Protein AF-A0A8W8L973-F1 (afdb_monomer)

InterPro domains:
  IPR011029 Death-like domain superfamily [G3DSA:1.10.533.10] (45-140)
  IPR011029 Death-like domain superfamily [G3DSA:1.10.533.10] (240-331)
  IPR011029 Death-like domain superfamily [SSF47986] (53-132)
  IPR011029 Death-like domain superfamily [SSF47986] (239-302)

Organism: Magallana gigas (NCBI:txid29159)

Secondary structure (DSSP, 8-state):
--------------------------SSSSSGGGSTT--------TTTGGGGHHHHHHH--HHHHHHHHHHTTSS-HHHHHHHHH-S-HHHHHHHHHHHHHH-GGGHHHHHHHHHHTT-HHHHHHHHHHHHS-----TTS-HHHHHHHTHHHHHHHHTSHHHHHHHHHHHHHTT-----TT-SS--HHHHHHHHHHT-HHHHHHHHHHHHHH-HHHHHHHHHHHHHHHHH----------HHHHHHTHHHHHHH--HHHHHHHHHHTTSS-HHHHHHHHTSSSHHHHHHHHHHHHHHH--HHHHHHHHHHHHHHHHTS---HHHHHHHHHTTEEE----TTS----EEESSHHHHHHHT-TT-HHHHHHHHHHHHHSS-HHHHHTT-------PPPP-----

Nearest PDB structures (foldseek):
  5wvc-assembly1_C  TM=8.033E-01  e=7.710E-01  Homo sapiens
  5wve-assembly1_W  TM=8.050E-01  e=7.389E-01  Homo sapiens
  6mks-assembly1_A  TM=8.654E-01  e=7.682E+00  Homo sapiens
  5juy-assembly1_G  TM=2.220E-01  e=3.739E-01  Homo sapiens
  1z6t-assembly4_D  TM=2.404E-01  e=1.285E+00  Homo sapiens

Foldseek 3Di:
DDDDDDDDDDDDDDDDDDDDDDDDPPDPPVLVPPPPPDPFPQLDALVCLVLLLVVQLVLPQLLQLLVQCVVNVLDDPVLNVVLVPDPDSSVSSVSVSVSCNVPRVCSRSSSVSCVVRPSVVSNVVSNVVSVDDDPDPSPDQLLLLLQLCVVVQLVQCVPVVLVVLLQVLCVVVVHDDDDPPDPRDHSNSQSLVLSVVGRVSSVSNLVSCCVVPVPSSCVSVVVVVCCVVVPDPAQPDDDFLVLCVVCLVVLLVAPQLLQLLSQCRSLVVDRSVLNCQLPVDPDRSVSSVSSSVSCNVVRDPSNRRSSVVSLLVVQVPPPDDVVLSVLCSVLCWGFRDQDLPAGDTDIDRSDPVSVCSCPPVVNVSVVVSVVSCCVPSVCVVVVVVVNDDDDDDDPDPPPPDD

Mean predicted aligned error: 19.59 Å

Radius of gyration: 33.02 Å; Cα contacts (8 Å, |Δi|>4): 338; chains: 1; bounding box: 65×78×106 Å

Structure (mmCIF, N/CA/C/O backbone):
data_AF-A0A8W8L973-F1
#
_entry.id   AF-A0A8W8L973-F1
#
loop_
_atom_site.group_PDB
_atom_site.id
_atom_site.type_symbol
_atom_site.label_atom_id
_atom_site.label_alt_id
_atom_site.label_comp_id
_atom_site.label_asym_id
_atom_site.label_entity_id
_atom_site.label_seq_id
_atom_site.pdbx_PDB_ins_code
_atom_site.Cartn_x
_atom_site.Cartn_y
_atom_site.Cartn_z
_atom_site.occupancy
_atom_site.B_iso_or_equiv
_atom_site.auth_seq_id
_atom_site.auth_comp_id
_atom_site.auth_asym_id
_atom_site.auth_atom_id
_atom_site.pdbx_PDB_model_num
ATOM 1 N N . MET A 1 1 ? -28.587 -54.296 -32.421 1.00 26.88 1 MET A N 1
ATOM 2 C CA . MET A 1 1 ? -28.049 -55.283 -33.390 1.00 26.88 1 MET A CA 1
ATOM 3 C C . MET A 1 1 ? -28.866 -55.177 -34.673 1.00 26.88 1 MET A C 1
ATOM 5 O O . MET A 1 1 ? -30.066 -55.000 -34.503 1.00 26.88 1 MET A O 1
ATOM 9 N N . PRO A 1 2 ? -28.328 -55.332 -35.901 1.00 27.38 2 PRO A N 1
ATOM 10 C CA . PRO A 1 2 ? -26.941 -55.543 -36.325 1.00 27.38 2 PRO A CA 1
ATOM 11 C C . PRO A 1 2 ? -26.465 -54.633 -37.496 1.00 27.38 2 PRO A C 1
ATOM 13 O O . PRO A 1 2 ? -27.200 -53.835 -38.064 1.00 27.38 2 PRO A O 1
ATOM 16 N N . THR A 1 3 ? -25.177 -54.809 -37.784 1.00 27.30 3 THR A N 1
ATOM 17 C CA . THR A 1 3 ? -24.254 -54.377 -38.853 1.00 27.30 3 THR A CA 1
ATOM 18 C C . THR A 1 3 ? -24.752 -54.513 -40.301 1.00 27.30 3 THR A C 1
ATOM 20 O O . THR A 1 3 ? -25.406 -55.509 -40.573 1.00 27.30 3 THR A O 1
ATOM 23 N N . VAL A 1 4 ? -24.255 -53.676 -41.239 1.00 24.62 4 VAL A N 1
ATOM 24 C CA . VAL A 1 4 ? -23.722 -54.105 -42.565 1.00 24.62 4 VAL A CA 1
ATOM 25 C C . VAL A 1 4 ? -22.630 -53.132 -43.066 1.00 24.62 4 VAL A C 1
ATOM 27 O O . VAL A 1 4 ? -22.842 -51.925 -43.137 1.00 24.62 4 VAL A O 1
ATOM 30 N N . LYS A 1 5 ? -21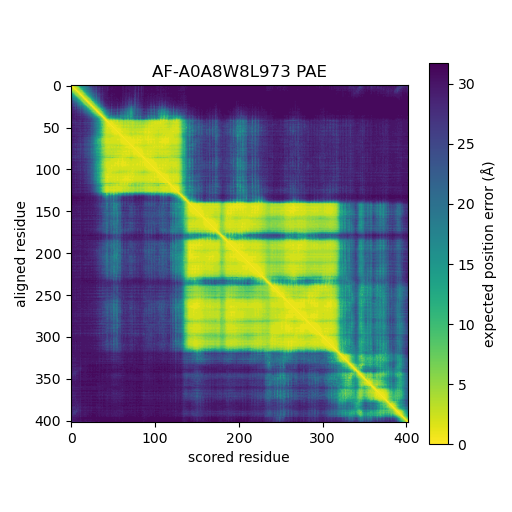.465 -53.699 -43.425 1.00 28.47 5 LYS A N 1
ATOM 31 C CA . LYS A 1 5 ? -20.336 -53.126 -44.191 1.00 28.47 5 LYS A CA 1
ATOM 32 C C . LYS A 1 5 ? -20.517 -53.415 -45.684 1.00 28.47 5 LYS A C 1
ATOM 34 O O . LYS A 1 5 ? -20.915 -54.536 -45.966 1.00 28.47 5 LYS A O 1
ATOM 39 N N . ILE A 1 6 ? -20.029 -52.544 -46.576 1.00 28.78 6 ILE A N 1
ATOM 40 C CA . ILE A 1 6 ? -19.363 -52.854 -47.871 1.00 28.78 6 ILE A CA 1
ATOM 41 C C . ILE A 1 6 ? -18.501 -51.603 -48.182 1.00 28.78 6 ILE A C 1
ATOM 43 O O . ILE A 1 6 ? -19.026 -50.505 -48.078 1.00 28.78 6 ILE A O 1
ATOM 47 N N . GLY A 1 7 ? -17.193 -51.587 -48.453 1.00 24.64 7 GLY A N 1
ATOM 48 C CA . GLY A 1 7 ? -16.275 -52.566 -49.027 1.00 24.64 7 GLY A CA 1
ATOM 49 C C . GLY A 1 7 ? -15.776 -52.029 -50.377 1.00 24.64 7 GLY A C 1
ATOM 50 O O . GLY A 1 7 ? -16.583 -51.908 -51.289 1.00 24.64 7 GLY A O 1
ATOM 51 N N . ASN A 1 8 ? -14.487 -51.683 -50.504 1.00 28.91 8 ASN A N 1
ATOM 52 C CA . ASN A 1 8 ? -13.650 -52.148 -51.619 1.00 28.91 8 ASN A CA 1
ATOM 53 C C . ASN A 1 8 ? -12.183 -51.717 -51.489 1.00 28.91 8 ASN A C 1
ATOM 55 O O . ASN A 1 8 ? -11.834 -50.542 -51.538 1.00 28.91 8 ASN A O 1
ATOM 59 N N . ASN A 1 9 ? -11.350 -52.752 -51.382 1.00 29.28 9 ASN A N 1
ATOM 60 C CA . ASN A 1 9 ? -9.921 -52.767 -51.642 1.00 29.28 9 ASN A CA 1
ATOM 61 C C . ASN A 1 9 ? -9.641 -52.561 -53.135 1.00 29.28 9 ASN A C 1
ATOM 63 O O . ASN A 1 9 ? -10.349 -53.110 -53.983 1.00 29.28 9 ASN A O 1
ATOM 67 N N . LYS A 1 10 ? -8.497 -51.950 -53.442 1.00 31.34 10 LYS A N 1
ATOM 68 C CA . LYS A 1 10 ? -7.657 -52.414 -54.550 1.00 31.34 10 LYS A CA 1
ATOM 69 C C . LYS A 1 10 ? -6.187 -52.233 -54.180 1.00 31.34 10 LYS A C 1
ATOM 71 O O . LYS A 1 10 ? -5.691 -51.119 -54.087 1.00 31.34 10 LYS A O 1
ATOM 76 N N . GLN A 1 11 ? -5.548 -53.367 -53.920 1.00 31.34 11 GLN A N 1
ATOM 77 C CA . GLN A 1 11 ? -4.103 -53.561 -53.877 1.00 31.34 11 GLN A CA 1
ATOM 78 C C . GLN A 1 11 ? -3.634 -54.103 -55.235 1.00 31.34 11 GLN A C 1
ATOM 80 O O . GLN A 1 11 ? -4.450 -54.657 -55.973 1.00 31.34 11 GLN A O 1
ATOM 85 N N . PHE A 1 12 ? -2.324 -53.964 -55.457 1.00 30.66 12 PHE A N 1
ATOM 86 C CA . PHE A 1 12 ? -1.378 -54.584 -56.406 1.00 30.66 12 PHE A CA 1
ATOM 87 C C . PHE A 1 12 ? -0.589 -53.459 -57.101 1.00 30.66 12 PHE A C 1
ATOM 89 O O . PHE A 1 12 ? -1.199 -52.523 -57.604 1.00 30.66 12 PHE A O 1
ATOM 96 N N . SER A 1 13 ? 0.742 -53.449 -57.129 1.00 32.50 13 SER A N 1
ATOM 97 C CA . SER A 1 13 ? 1.723 -54.527 -56.936 1.00 32.50 13 SER A CA 1
ATOM 98 C C . SER A 1 13 ? 3.117 -53.949 -56.660 1.00 32.50 13 SER A C 1
ATOM 100 O O . SER A 1 13 ? 3.438 -52.863 -57.137 1.00 32.50 13 SER A O 1
ATOM 102 N N . ASP A 1 14 ? 3.928 -54.722 -55.937 1.00 33.00 14 ASP A N 1
ATOM 103 C CA . ASP A 1 14 ? 5.373 -54.553 -55.774 1.00 33.00 14 ASP A CA 1
ATOM 104 C C . ASP A 1 14 ? 6.120 -54.660 -57.109 1.00 33.00 14 ASP A C 1
ATOM 106 O O . ASP A 1 14 ? 5.796 -55.530 -57.915 1.00 33.00 14 ASP A O 1
ATOM 110 N N . SER A 1 15 ? 7.151 -53.831 -57.289 1.00 32.12 15 SER A N 1
ATOM 111 C CA . SER A 1 15 ? 8.547 -54.248 -57.517 1.00 32.12 15 SER A CA 1
ATOM 112 C C . SER A 1 15 ? 9.316 -53.133 -58.226 1.00 32.12 15 SER A C 1
ATOM 114 O O . SER A 1 15 ? 9.058 -52.877 -59.395 1.00 32.12 15 SER A O 1
ATOM 116 N N . GLU A 1 16 ? 10.282 -52.521 -57.546 1.00 30.48 16 GLU A N 1
ATOM 117 C CA . GLU A 1 16 ? 11.649 -52.374 -58.063 1.00 30.48 16 GLU A CA 1
ATOM 118 C C . GLU A 1 16 ? 12.545 -51.804 -56.960 1.00 30.48 16 GLU A C 1
ATOM 120 O O . GLU A 1 16 ? 12.428 -50.659 -56.531 1.00 30.48 16 GLU A O 1
ATOM 125 N N . ILE A 1 17 ? 13.418 -52.676 -56.461 1.00 33.91 17 ILE A N 1
ATOM 126 C CA . ILE A 1 17 ? 14.582 -52.326 -55.658 1.00 33.91 17 ILE A CA 1
ATOM 127 C C . ILE A 1 17 ? 15.662 -51.927 -56.660 1.00 33.91 17 ILE A C 1
ATOM 129 O O . ILE A 1 17 ? 16.150 -52.783 -57.396 1.00 33.91 17 ILE A O 1
ATOM 133 N N . VAL A 1 18 ? 16.062 -50.659 -56.652 1.00 33.06 18 VAL A N 1
ATOM 134 C CA . VAL A 1 18 ? 17.369 -50.234 -57.155 1.00 33.06 18 VAL A CA 1
ATOM 135 C C . VAL A 1 18 ? 18.008 -49.365 -56.082 1.00 33.06 18 VAL A C 1
ATOM 137 O O . VAL A 1 18 ? 17.447 -48.375 -55.623 1.00 33.06 18 VAL A O 1
ATOM 140 N N . SER A 1 19 ? 19.169 -49.828 -55.641 1.00 33.53 19 SER A N 1
ATOM 141 C CA . SER A 1 19 ? 20.086 -49.157 -54.739 1.00 33.53 19 SER A CA 1
ATOM 142 C C . SER A 1 19 ? 20.668 -47.906 -55.386 1.00 33.53 19 SER A C 1
ATOM 144 O O . SER A 1 19 ? 21.333 -48.028 -56.411 1.00 33.53 19 SER A O 1
ATOM 146 N N . GLU A 1 20 ? 20.557 -46.760 -54.726 1.00 31.55 20 GLU A N 1
ATOM 147 C CA . GLU A 1 20 ? 21.518 -45.669 -54.882 1.00 31.55 20 GLU A CA 1
ATOM 148 C C . GLU A 1 20 ? 21.881 -45.148 -53.488 1.00 31.55 20 GLU A C 1
ATOM 150 O O . GLU A 1 20 ? 21.158 -44.391 -52.844 1.00 31.55 20 GLU A O 1
ATOM 155 N N . GLN A 1 21 ? 23.017 -45.647 -52.992 1.00 34.59 21 GLN A N 1
ATOM 156 C CA . GLN A 1 21 ? 23.862 -44.890 -52.083 1.00 34.59 21 GLN A CA 1
ATOM 157 C C . GLN A 1 21 ? 24.362 -43.671 -52.855 1.00 34.59 21 GLN A C 1
ATOM 159 O O . GLN A 1 21 ? 25.177 -43.813 -53.765 1.00 34.59 21 GLN A O 1
ATOM 164 N N . THR A 1 22 ? 23.923 -42.487 -52.455 1.00 31.50 22 THR A N 1
ATOM 165 C CA . THR A 1 22 ? 24.662 -41.252 -52.705 1.00 31.50 22 THR A CA 1
ATOM 166 C C . THR A 1 22 ? 24.692 -40.454 -51.418 1.00 31.50 22 THR A C 1
ATOM 168 O O . THR A 1 22 ? 23.663 -40.008 -50.912 1.00 31.50 22 THR A O 1
ATOM 171 N N . ASP A 1 23 ? 25.906 -40.340 -50.891 1.00 34.16 23 ASP A N 1
ATOM 172 C CA . ASP A 1 23 ? 26.319 -39.377 -49.889 1.00 34.16 23 ASP A CA 1
ATOM 173 C C . ASP A 1 23 ? 25.783 -37.982 -50.214 1.00 34.16 23 ASP A C 1
ATOM 175 O O . ASP A 1 23 ? 26.103 -37.434 -51.262 1.00 34.16 23 ASP A O 1
ATOM 179 N N . HIS A 1 24 ? 25.073 -37.375 -49.267 1.00 33.75 24 HIS A N 1
ATOM 180 C CA . HIS A 1 24 ? 25.141 -35.934 -49.040 1.00 33.75 24 HIS A CA 1
ATOM 181 C C . HIS A 1 24 ? 25.081 -35.670 -47.533 1.00 33.75 24 HIS A C 1
ATOM 183 O O . HIS A 1 24 ? 24.080 -35.260 -46.956 1.00 33.75 24 HIS A O 1
ATOM 189 N N . LEU A 1 25 ? 26.225 -35.919 -46.891 1.00 39.12 25 LEU A N 1
ATOM 190 C CA . LEU A 1 25 ? 26.691 -35.141 -45.747 1.00 39.12 25 LEU A CA 1
ATOM 191 C C . LEU A 1 25 ? 26.846 -33.677 -46.194 1.00 39.12 25 LEU A C 1
ATOM 193 O O . LEU A 1 25 ? 27.938 -33.277 -46.584 1.00 39.12 25 LEU A O 1
ATOM 197 N N . ALA A 1 26 ? 25.761 -32.905 -46.207 1.00 36.06 26 ALA A N 1
ATOM 198 C CA . ALA A 1 26 ? 25.794 -31.450 -46.365 1.00 36.06 26 ALA A CA 1
ATOM 199 C C . ALA A 1 26 ? 24.413 -30.837 -46.074 1.00 36.06 26 ALA A C 1
ATOM 201 O O . ALA A 1 26 ? 23.812 -30.269 -46.966 1.00 36.06 26 ALA A O 1
ATOM 202 N N . ASP A 1 27 ? 23.902 -30.962 -44.846 1.00 35.53 27 ASP A N 1
ATOM 203 C CA . ASP A 1 27 ? 22.739 -30.160 -44.401 1.00 35.53 27 ASP A CA 1
ATOM 204 C C . ASP A 1 27 ? 22.852 -29.691 -42.938 1.00 35.53 27 ASP A C 1
ATOM 206 O O . ASP A 1 27 ? 21.937 -29.103 -42.371 1.00 35.53 27 ASP A O 1
ATOM 210 N N . SER A 1 28 ? 24.012 -29.896 -42.306 1.00 38.97 28 SER A N 1
ATOM 211 C CA . SER A 1 28 ? 24.295 -29.403 -40.951 1.00 38.97 28 SER A CA 1
ATOM 212 C C . SER A 1 28 ? 25.185 -28.156 -40.930 1.00 38.97 28 SER A C 1
ATOM 214 O O . SER A 1 28 ? 25.603 -27.744 -39.856 1.00 38.97 28 SER A O 1
ATOM 216 N N . ALA A 1 29 ? 25.517 -27.582 -42.094 1.00 33.22 29 ALA A N 1
ATOM 217 C CA . ALA A 1 29 ? 26.438 -26.445 -42.213 1.00 33.22 29 ALA A CA 1
ATOM 218 C C . ALA A 1 29 ? 25.762 -25.126 -42.643 1.00 33.22 29 ALA A C 1
ATOM 220 O O . ALA A 1 29 ? 26.373 -24.071 -42.513 1.00 33.22 29 ALA A O 1
ATOM 221 N N . GLU A 1 30 ? 24.506 -25.143 -43.108 1.00 34.34 30 GLU A N 1
ATOM 222 C CA . GLU A 1 30 ? 23.815 -23.917 -43.555 1.00 34.34 30 GLU A CA 1
ATOM 223 C C . GLU A 1 30 ? 23.014 -23.191 -42.456 1.00 34.34 30 GLU A C 1
ATOM 225 O O . GLU A 1 30 ? 22.580 -22.061 -42.666 1.00 34.34 30 GLU A O 1
ATOM 230 N N . MET A 1 31 ? 22.884 -23.760 -41.251 1.00 37.50 31 MET A N 1
ATOM 231 C CA . MET A 1 31 ? 22.233 -23.079 -40.114 1.00 37.50 31 MET A CA 1
ATOM 232 C C . MET A 1 31 ? 23.193 -22.274 -39.219 1.00 37.50 31 MET A C 1
ATOM 234 O O . MET A 1 31 ? 22.724 -21.485 -38.401 1.00 37.50 31 MET A O 1
ATOM 238 N N . ASP A 1 32 ? 24.514 -22.396 -39.395 1.00 34.66 32 ASP A N 1
ATOM 239 C CA . ASP A 1 32 ? 25.503 -21.658 -38.587 1.00 34.66 32 ASP A CA 1
ATOM 240 C C . ASP A 1 32 ? 25.818 -20.250 -39.135 1.00 34.66 32 ASP A C 1
ATOM 242 O O . ASP A 1 32 ? 26.452 -19.439 -38.460 1.00 34.66 32 ASP A O 1
ATOM 246 N N . HIS A 1 33 ? 25.328 -19.900 -40.329 1.00 35.53 33 HIS A N 1
ATOM 247 C CA . HIS A 1 33 ? 25.648 -18.625 -40.987 1.00 35.53 33 HIS A CA 1
ATOM 248 C C . HIS A 1 33 ? 24.664 -17.470 -40.716 1.00 35.53 33 HIS A C 1
ATOM 250 O O . HIS A 1 33 ? 24.880 -16.362 -41.205 1.00 35.53 33 HIS A O 1
ATOM 256 N N . LEU A 1 34 ? 23.619 -17.668 -39.903 1.00 43.78 34 LEU A N 1
ATOM 257 C CA . LEU A 1 34 ? 22.659 -16.604 -39.546 1.00 43.78 34 LEU A CA 1
ATOM 258 C C . LEU A 1 34 ? 23.004 -15.833 -38.258 1.00 43.78 34 LEU A C 1
ATOM 260 O O . LEU A 1 34 ? 22.340 -14.844 -37.946 1.00 43.78 34 LEU A O 1
ATOM 264 N N . ALA A 1 35 ? 24.044 -16.237 -37.520 1.00 42.78 35 ALA A N 1
ATOM 265 C CA . ALA A 1 35 ? 24.442 -15.587 -36.267 1.00 42.78 35 ALA A CA 1
ATOM 266 C C . ALA A 1 35 ? 25.399 -14.385 -36.445 1.00 42.78 35 ALA A C 1
ATOM 268 O O . ALA A 1 35 ? 25.498 -13.555 -35.544 1.00 42.78 35 ALA A O 1
ATOM 269 N N . ASP A 1 36 ? 26.055 -14.242 -37.602 1.00 38.53 36 ASP A N 1
ATOM 270 C CA . ASP A 1 36 ? 27.189 -13.313 -37.789 1.00 38.53 36 ASP A CA 1
ATOM 271 C C . ASP A 1 36 ? 26.811 -11.876 -38.214 1.00 38.53 36 ASP A C 1
ATOM 273 O O . ASP A 1 36 ? 27.679 -11.041 -38.466 1.00 38.53 36 ASP A O 1
ATOM 277 N N . GLY A 1 37 ? 25.517 -11.548 -38.288 1.00 42.28 37 GLY A N 1
ATOM 278 C CA . GLY A 1 37 ? 25.049 -10.268 -38.841 1.00 42.28 37 GLY A CA 1
ATOM 279 C C . GLY A 1 37 ? 24.487 -9.246 -37.851 1.00 42.28 37 GLY A C 1
ATOM 280 O O . GLY A 1 37 ? 24.182 -8.125 -38.262 1.00 42.28 37 GLY A O 1
ATOM 281 N N . ILE A 1 38 ? 24.295 -9.586 -36.573 1.00 53.97 38 ILE A N 1
ATOM 282 C CA . ILE A 1 38 ? 23.527 -8.717 -35.673 1.00 53.97 38 ILE A CA 1
ATOM 283 C C . ILE A 1 38 ? 24.466 -7.811 -34.867 1.00 53.97 38 ILE A C 1
ATOM 285 O O . ILE A 1 38 ? 25.030 -8.220 -33.855 1.00 53.97 38 ILE A O 1
ATOM 289 N N . GLN A 1 39 ? 24.595 -6.542 -35.275 1.00 48.16 39 GLN A N 1
ATOM 290 C CA . GLN A 1 39 ? 25.054 -5.473 -34.377 1.00 48.16 39 GLN A CA 1
ATOM 291 C C . GLN A 1 39 ? 23.994 -5.272 -33.279 1.00 48.16 39 GLN A C 1
ATOM 293 O O . GLN A 1 39 ? 23.090 -4.452 -33.403 1.00 48.16 39 GLN A O 1
ATOM 298 N N . GLN A 1 40 ? 24.068 -6.095 -32.233 1.00 58.56 40 GLN A N 1
ATOM 299 C CA . GLN A 1 40 ? 23.165 -6.092 -31.083 1.00 58.56 40 GLN A CA 1
ATOM 300 C C . GLN A 1 40 ? 23.645 -5.075 -30.039 1.00 58.56 40 GLN A C 1
ATOM 302 O O . GLN A 1 40 ? 24.770 -5.167 -29.549 1.00 58.56 40 GLN A O 1
ATOM 307 N N . ASP A 1 41 ? 22.783 -4.125 -29.666 1.00 64.75 41 ASP A N 1
ATOM 308 C CA . ASP A 1 41 ? 22.965 -3.314 -28.459 1.00 64.75 41 ASP A CA 1
ATOM 309 C C . ASP A 1 41 ? 22.731 -4.220 -27.241 1.00 64.75 41 ASP A C 1
ATOM 311 O O . ASP A 1 41 ? 21.599 -4.498 -26.848 1.00 64.75 41 ASP A O 1
ATOM 315 N N . VAL A 1 42 ? 23.804 -4.784 -26.684 1.00 76.12 42 VAL A N 1
ATOM 316 C CA . VAL A 1 42 ? 23.704 -5.704 -25.544 1.00 76.12 42 VAL A CA 1
ATOM 317 C C . VAL A 1 42 ? 23.478 -4.897 -24.265 1.00 76.12 42 VAL A C 1
ATOM 319 O O . VAL A 1 42 ? 24.419 -4.501 -23.579 1.00 76.12 42 VAL A O 1
ATOM 322 N N . PHE A 1 43 ? 22.209 -4.670 -23.926 1.00 83.00 43 PHE A N 1
ATOM 323 C CA . PHE A 1 43 ? 21.804 -3.958 -22.708 1.00 83.00 43 PHE A CA 1
ATOM 324 C C . PHE A 1 43 ? 21.599 -4.875 -21.490 1.00 83.00 43 PHE A C 1
ATOM 326 O O . PHE A 1 43 ? 21.459 -4.393 -20.365 1.00 83.00 43 PHE A O 1
ATOM 333 N N . LEU A 1 44 ? 21.582 -6.196 -21.685 1.00 84.94 44 LEU A N 1
ATOM 334 C CA . LEU A 1 44 ? 21.388 -7.188 -20.631 1.00 84.94 44 LEU A CA 1
ATOM 335 C C . LEU A 1 44 ? 22.444 -8.291 -20.729 1.00 84.94 44 LEU A C 1
ATOM 337 O O . LEU A 1 44 ? 22.654 -8.884 -21.782 1.00 84.94 44 LEU A O 1
ATOM 341 N N . THR A 1 45 ? 23.087 -8.591 -19.605 1.00 87.06 45 THR A N 1
ATOM 342 C CA . THR A 1 45 ? 24.061 -9.679 -19.484 1.00 87.06 45 THR A CA 1
ATOM 343 C C . THR A 1 45 ? 23.460 -10.848 -18.707 1.00 87.06 45 THR A C 1
ATOM 345 O O . THR A 1 45 ? 22.528 -10.671 -17.916 1.00 87.06 45 THR A O 1
ATOM 348 N N . HIS A 1 46 ? 23.972 -12.062 -18.927 1.00 86.56 46 HIS A N 1
ATOM 349 C CA . HIS A 1 46 ? 23.412 -13.275 -18.316 1.00 86.56 46 HIS A CA 1
ATOM 350 C C . HIS A 1 46 ? 23.452 -13.240 -16.778 1.00 86.56 46 HIS A C 1
ATOM 352 O O . HIS A 1 46 ? 22.472 -13.598 -16.130 1.00 86.56 46 HIS A O 1
ATOM 358 N N . ASP A 1 47 ? 24.518 -12.698 -16.186 1.00 79.50 47 ASP A N 1
ATOM 359 C CA . ASP A 1 47 ? 24.653 -12.484 -14.737 1.00 79.50 47 ASP A CA 1
ATOM 360 C C . ASP A 1 47 ? 23.618 -11.491 -14.179 1.00 79.50 47 ASP A C 1
ATOM 362 O O . ASP A 1 47 ? 23.182 -11.596 -13.029 1.00 79.50 47 ASP A O 1
ATOM 366 N N . LYS A 1 48 ? 23.172 -10.542 -15.008 1.00 80.56 48 LYS A N 1
ATOM 367 C CA . LYS A 1 48 ? 22.149 -9.559 -14.646 1.00 80.56 48 LYS A CA 1
ATOM 368 C C . LYS A 1 48 ? 20.727 -10.047 -14.908 1.00 80.56 48 LYS A C 1
ATOM 370 O O . LYS A 1 48 ? 19.808 -9.511 -14.299 1.00 80.56 48 LYS A O 1
ATOM 375 N N . LEU A 1 49 ? 20.529 -11.080 -15.725 1.00 83.38 49 LEU A N 1
ATOM 376 C CA . LEU A 1 49 ? 19.211 -11.612 -16.087 1.00 83.38 49 LEU A CA 1
ATOM 377 C C . LEU A 1 49 ? 18.305 -11.912 -14.869 1.00 83.38 49 LEU A C 1
ATOM 379 O O . LEU A 1 49 ? 17.163 -11.448 -14.879 1.00 83.38 49 LEU A O 1
ATOM 383 N N . PRO A 1 50 ? 18.775 -12.562 -13.777 1.00 83.06 50 PRO A N 1
ATOM 384 C CA . PRO A 1 50 ? 17.955 -12.775 -12.577 1.00 83.06 50 PRO A CA 1
ATOM 385 C C . PRO A 1 50 ? 17.469 -11.480 -11.910 1.00 83.06 50 PRO A C 1
ATOM 387 O O . PRO A 1 50 ? 16.393 -11.453 -11.320 1.00 83.06 50 PRO A O 1
ATOM 390 N N . HIS A 1 51 ? 18.226 -10.385 -12.021 1.00 74.75 51 HIS A N 1
ATOM 391 C CA . HIS A 1 51 ? 17.880 -9.103 -11.398 1.00 74.75 51 HIS A CA 1
ATOM 392 C C . HIS A 1 51 ? 16.657 -8.444 -12.045 1.00 74.75 51 HIS A C 1
ATOM 394 O O . HIS A 1 51 ? 15.978 -7.638 -11.409 1.00 74.75 51 HIS A O 1
ATOM 400 N N . PHE A 1 52 ? 16.365 -8.800 -13.296 1.00 81.81 52 PHE A N 1
ATOM 401 C CA . PHE A 1 52 ? 15.257 -8.249 -14.068 1.00 81.81 52 PHE A CA 1
ATOM 402 C C . PHE A 1 52 ? 14.102 -9.236 -14.246 1.00 81.81 52 PHE A C 1
ATOM 404 O O . PHE A 1 52 ? 13.141 -8.909 -14.937 1.00 81.81 52 PHE A O 1
ATOM 411 N N . GLU A 1 53 ? 14.150 -10.400 -13.586 1.00 83.44 53 GLU A N 1
ATOM 412 C CA . GLU A 1 53 ? 13.132 -11.453 -13.676 1.00 83.44 53 GLU A CA 1
ATOM 413 C C . GLU A 1 53 ? 11.721 -10.895 -13.480 1.00 83.44 53 GLU A C 1
ATOM 415 O O . GLU A 1 53 ? 10.871 -11.039 -14.348 1.00 83.44 53 GLU A O 1
ATOM 420 N N . ALA A 1 54 ? 11.478 -10.170 -12.385 1.00 74.62 54 ALA A N 1
ATOM 421 C CA . ALA A 1 54 ? 10.147 -9.646 -12.086 1.00 74.62 54 ALA A CA 1
ATOM 422 C C . ALA A 1 54 ? 9.595 -8.727 -13.192 1.00 74.62 54 ALA A C 1
ATOM 424 O O . ALA A 1 54 ? 8.435 -8.871 -13.566 1.00 74.62 54 ALA A O 1
ATOM 425 N N . VAL A 1 55 ? 10.431 -7.827 -13.727 1.00 78.50 55 VAL A N 1
ATOM 426 C CA . VAL A 1 55 ? 10.045 -6.884 -14.793 1.00 78.50 55 VAL A CA 1
ATOM 427 C C . VAL A 1 55 ? 9.826 -7.623 -16.109 1.00 78.50 55 VAL A C 1
ATOM 429 O O . VAL A 1 55 ? 8.840 -7.377 -16.793 1.00 78.50 55 VAL A O 1
ATOM 432 N N . LEU A 1 56 ? 10.702 -8.569 -16.446 1.00 87.56 56 LEU A N 1
ATOM 433 C CA . LEU A 1 56 ? 10.576 -9.372 -17.659 1.00 87.56 56 LEU A CA 1
ATOM 434 C C . LEU A 1 56 ? 9.317 -10.248 -17.617 1.00 87.56 56 LEU A C 1
ATOM 436 O O . LEU A 1 56 ? 8.588 -10.305 -18.595 1.00 87.56 56 LEU A O 1
ATOM 440 N N . LEU A 1 57 ? 8.985 -10.864 -16.482 1.00 87.19 57 LEU A N 1
ATOM 441 C CA . LEU A 1 57 ? 7.758 -11.662 -16.342 1.00 87.19 57 LEU A CA 1
ATOM 442 C C . LEU A 1 57 ? 6.466 -10.832 -16.404 1.00 87.19 57 LEU A C 1
ATOM 444 O O . LEU A 1 57 ? 5.386 -11.388 -16.619 1.00 87.19 57 LEU A O 1
ATOM 448 N N . GLU A 1 58 ? 6.551 -9.531 -16.135 1.00 82.12 58 GLU A N 1
ATOM 449 C CA . GLU A 1 58 ? 5.410 -8.614 -16.101 1.00 82.12 58 GLU A CA 1
ATOM 450 C C . GLU A 1 58 ? 5.203 -7.874 -17.428 1.00 82.12 58 GLU A C 1
ATOM 452 O O . GLU A 1 58 ? 4.062 -7.677 -17.841 1.00 82.12 58 GLU A O 1
ATOM 457 N N . GLU A 1 59 ? 6.278 -7.508 -18.120 1.00 83.44 59 GLU A N 1
ATOM 458 C CA . GLU A 1 59 ? 6.228 -6.645 -19.307 1.00 83.44 59 GLU A CA 1
ATOM 459 C C . GLU A 1 59 ? 6.551 -7.376 -20.618 1.00 83.44 59 GLU A C 1
ATOM 461 O O . GLU A 1 59 ? 6.346 -6.812 -21.691 1.00 83.44 59 GLU A O 1
ATOM 466 N N . MET A 1 60 ? 7.064 -8.611 -20.567 1.00 89.56 60 MET A N 1
ATOM 467 C CA . MET A 1 60 ? 7.344 -9.379 -21.780 1.00 89.56 60 MET A CA 1
ATOM 468 C C . MET A 1 60 ? 6.050 -9.804 -22.467 1.00 89.56 60 MET A C 1
ATOM 470 O O . MET A 1 60 ? 5.143 -10.342 -21.831 1.00 89.56 60 MET A O 1
ATOM 474 N N . GLU A 1 61 ? 6.021 -9.641 -23.788 1.00 90.50 61 GLU A N 1
ATOM 475 C CA . GLU A 1 61 ? 5.040 -10.276 -24.662 1.00 90.50 61 GLU A CA 1
ATOM 476 C C . GLU A 1 61 ? 5.626 -11.601 -25.176 1.00 90.50 61 GLU A C 1
ATOM 478 O O . GLU A 1 61 ? 6.437 -11.609 -26.103 1.00 90.50 61 GLU A O 1
ATOM 483 N N . PRO A 1 62 ? 5.286 -12.739 -24.544 1.00 92.06 62 PRO A N 1
ATOM 484 C CA . PRO A 1 62 ? 6.069 -13.962 -24.659 1.00 92.06 62 PRO A CA 1
ATOM 485 C C . PRO A 1 62 ? 5.911 -14.659 -26.010 1.00 92.06 62 PRO A C 1
ATOM 487 O O . PRO A 1 62 ? 6.873 -15.243 -26.480 1.00 92.06 62 PRO A O 1
ATOM 490 N N . THR A 1 63 ? 4.746 -14.595 -26.661 1.00 92.88 63 THR A N 1
ATOM 491 C CA . THR A 1 63 ? 4.548 -15.247 -27.969 1.00 92.88 63 THR A CA 1
ATOM 492 C C . THR A 1 63 ? 5.425 -14.615 -29.059 1.00 92.88 63 THR A C 1
ATOM 494 O O . THR A 1 63 ? 6.227 -15.340 -29.638 1.00 92.88 63 THR A O 1
ATOM 497 N N . PRO A 1 64 ? 5.416 -13.283 -29.269 1.00 94.31 64 PRO A N 1
ATOM 498 C CA . PRO A 1 64 ? 6.343 -12.659 -30.216 1.00 94.31 64 PRO A CA 1
ATOM 499 C C . PRO A 1 64 ? 7.822 -12.903 -29.883 1.00 94.31 64 PRO A C 1
ATOM 501 O O . PRO A 1 64 ? 8.637 -13.090 -30.782 1.00 94.31 64 PRO A O 1
ATOM 504 N N . VAL A 1 65 ? 8.182 -12.920 -28.594 1.00 96.12 65 VAL A N 1
ATOM 505 C CA . VAL A 1 65 ? 9.550 -13.254 -28.166 1.00 96.12 65 VAL A CA 1
ATOM 506 C C . VAL A 1 65 ? 9.891 -14.705 -28.512 1.00 96.12 65 VAL A C 1
ATOM 508 O O . VAL A 1 65 ? 10.977 -14.957 -29.024 1.00 96.12 65 VAL A O 1
ATOM 511 N N . ALA A 1 66 ? 8.979 -15.651 -28.277 1.00 96.69 66 ALA A N 1
ATOM 512 C CA . ALA 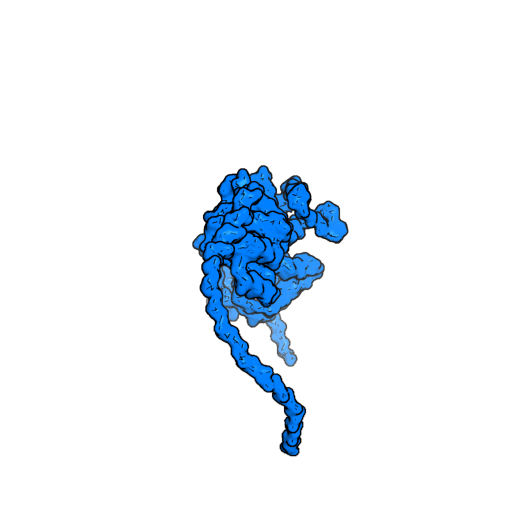A 1 66 ? 9.158 -17.058 -28.619 1.00 96.69 66 ALA A CA 1
ATOM 513 C C . ALA A 1 66 ? 9.344 -17.257 -30.129 1.00 96.69 66 ALA A C 1
ATOM 515 O O . ALA A 1 66 ? 10.255 -17.979 -30.519 1.00 96.69 66 ALA A O 1
ATOM 516 N N . ASP A 1 67 ? 8.551 -16.581 -30.966 1.00 94.75 67 ASP A N 1
ATOM 517 C CA . ASP A 1 67 ? 8.671 -16.645 -32.430 1.00 94.75 67 ASP A CA 1
ATOM 518 C C . ASP A 1 67 ? 10.072 -16.230 -32.895 1.00 94.75 67 ASP A C 1
ATOM 520 O O . ASP A 1 67 ? 10.708 -16.921 -33.688 1.00 94.75 67 ASP A O 1
ATOM 524 N N . ILE A 1 68 ? 10.594 -15.125 -32.354 1.00 95.00 68 ILE A N 1
ATOM 525 C CA . ILE A 1 68 ? 11.933 -14.635 -32.699 1.00 95.00 68 ILE A CA 1
ATOM 526 C C . ILE A 1 68 ? 13.007 -15.611 -32.204 1.00 95.00 68 ILE A C 1
ATOM 528 O O . ILE A 1 68 ? 13.932 -15.944 -32.941 1.00 95.00 68 ILE A O 1
ATOM 532 N N . LEU A 1 69 ? 12.886 -16.108 -30.972 1.00 95.94 69 LEU A N 1
ATOM 533 C CA . LEU A 1 69 ? 13.836 -17.073 -30.419 1.00 95.94 69 LEU A CA 1
ATOM 534 C C . LEU A 1 69 ? 13.839 -18.401 -31.191 1.00 95.94 69 LEU A C 1
ATOM 536 O O . LEU A 1 69 ? 14.902 -18.995 -31.362 1.00 95.94 69 LEU A O 1
ATOM 540 N N . TYR A 1 70 ? 12.688 -18.846 -31.694 1.00 95.75 70 TYR A N 1
ATOM 541 C CA . TYR A 1 70 ? 12.585 -20.002 -32.582 1.00 95.75 70 TYR A CA 1
ATOM 542 C C . TYR A 1 70 ? 13.279 -19.745 -33.927 1.00 95.75 70 TYR A C 1
ATOM 544 O O . TYR A 1 70 ? 14.131 -20.533 -34.334 1.00 95.75 70 TYR A O 1
ATOM 552 N N . CYS A 1 71 ? 13.026 -18.595 -34.563 1.00 93.69 71 CYS A N 1
ATOM 553 C CA . CYS A 1 71 ? 13.691 -18.199 -35.813 1.00 93.69 71 CYS A CA 1
ATOM 554 C C . CYS A 1 71 ? 15.225 -18.126 -35.699 1.00 93.69 71 CYS A C 1
ATOM 556 O O . CYS A 1 71 ? 15.924 -18.307 -36.693 1.00 93.69 71 CYS A O 1
ATOM 558 N N . HIS A 1 72 ? 15.754 -17.878 -34.499 1.00 91.88 72 HIS A N 1
ATOM 559 C CA . HIS A 1 72 ? 17.192 -17.865 -34.216 1.00 91.88 72 HIS A CA 1
ATOM 560 C C . HIS A 1 72 ? 17.717 -19.171 -33.588 1.00 91.88 72 HIS A C 1
ATOM 562 O O . HIS A 1 72 ? 18.798 -19.172 -32.994 1.00 91.88 72 HIS A O 1
ATOM 568 N N . ALA A 1 73 ? 16.965 -20.273 -33.695 1.00 91.19 73 ALA A N 1
ATOM 569 C CA . ALA A 1 73 ? 17.331 -21.603 -33.198 1.00 91.19 73 ALA A CA 1
ATOM 570 C C . ALA A 1 73 ? 17.685 -21.652 -31.693 1.00 91.19 73 ALA A C 1
ATOM 572 O O . ALA A 1 73 ? 18.469 -22.489 -31.244 1.00 91.19 73 ALA A O 1
ATOM 573 N N . VAL A 1 74 ? 17.115 -20.744 -30.892 1.00 94.62 74 VAL A N 1
ATOM 574 C CA . VAL A 1 74 ? 17.218 -20.758 -29.421 1.00 94.62 74 VAL A CA 1
ATOM 575 C C . VAL A 1 74 ? 16.180 -21.710 -28.820 1.00 94.62 74 VAL A C 1
ATOM 577 O O . VAL A 1 74 ? 16.444 -22.380 -27.817 1.00 94.62 74 VAL A O 1
ATOM 580 N N . LEU A 1 75 ? 15.006 -21.788 -29.451 1.00 95.75 75 LEU A N 1
ATOM 581 C CA . LEU A 1 75 ? 13.956 -22.758 -29.146 1.00 95.75 75 LEU A CA 1
ATOM 582 C C . LEU A 1 75 ? 13.909 -23.834 -30.229 1.00 95.75 75 LEU A C 1
ATOM 584 O O . LEU A 1 75 ? 14.036 -23.529 -31.414 1.00 95.75 75 LEU A O 1
ATOM 588 N N . SER A 1 76 ? 13.686 -25.080 -29.819 1.00 95.31 76 SER A N 1
ATOM 589 C CA . SER A 1 76 ? 13.256 -26.140 -30.737 1.00 95.31 76 SER A CA 1
ATOM 590 C C . SER A 1 76 ? 11.781 -25.977 -31.121 1.00 95.31 76 SER A C 1
ATOM 592 O O . SER A 1 76 ? 11.050 -25.207 -30.496 1.00 95.31 76 SER A O 1
ATOM 594 N N . PHE A 1 77 ? 11.343 -26.717 -32.144 1.00 93.62 77 PHE A N 1
ATOM 595 C CA . PHE A 1 77 ? 9.943 -26.737 -32.580 1.00 93.62 77 PHE A CA 1
ATOM 596 C C . PHE A 1 77 ? 9.001 -27.131 -31.432 1.00 93.62 77 PHE A C 1
ATOM 598 O O . PHE A 1 77 ? 8.093 -26.374 -31.104 1.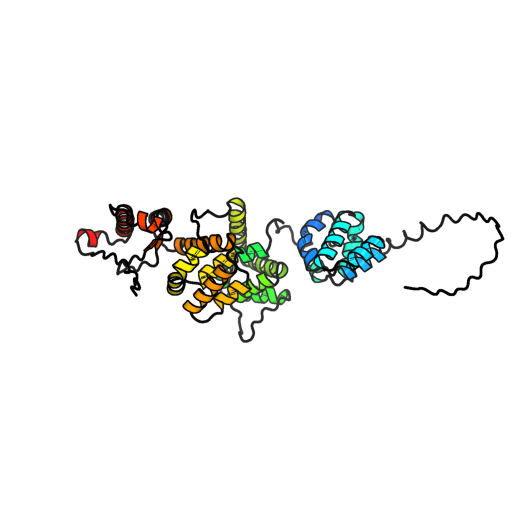00 93.62 77 PHE A O 1
ATOM 605 N N . ASP A 1 78 ? 9.296 -28.239 -30.744 1.00 96.19 78 ASP A N 1
ATOM 606 C CA . ASP A 1 78 ? 8.478 -28.728 -29.628 1.00 96.19 78 ASP A CA 1
ATOM 607 C C . ASP A 1 78 ? 8.384 -27.704 -28.482 1.00 96.19 78 ASP A C 1
ATOM 609 O O . ASP A 1 78 ? 7.332 -27.524 -27.876 1.00 96.19 78 ASP A O 1
ATOM 613 N N . GLU A 1 79 ? 9.478 -26.994 -28.186 1.00 94.25 79 GLU A N 1
ATOM 614 C CA . GLU A 1 79 ? 9.499 -25.974 -27.131 1.00 94.25 79 GLU A CA 1
ATOM 615 C C . GLU A 1 79 ? 8.707 -24.720 -27.503 1.00 94.25 79 GLU A C 1
ATOM 617 O O . GLU A 1 79 ? 8.074 -24.113 -26.636 1.00 94.25 79 GLU A O 1
ATOM 622 N N . HIS A 1 80 ? 8.764 -24.312 -28.772 1.00 96.88 80 HIS A N 1
ATOM 623 C CA . HIS A 1 80 ? 7.998 -23.182 -29.290 1.00 96.88 80 HIS A CA 1
ATOM 624 C C . HIS A 1 80 ? 6.494 -23.474 -29.262 1.00 96.88 80 HIS A C 1
ATOM 626 O O . HIS A 1 80 ? 5.736 -22.662 -28.721 1.00 96.88 80 HIS A O 1
ATOM 632 N N . ASP A 1 81 ? 6.085 -24.651 -29.737 1.00 94.69 81 ASP A N 1
ATOM 633 C CA . ASP A 1 81 ? 4.692 -25.103 -29.701 1.00 94.69 81 ASP A CA 1
ATOM 634 C C . ASP A 1 81 ? 4.185 -25.200 -28.261 1.00 94.69 81 ASP A C 1
ATOM 636 O O . ASP A 1 81 ? 3.154 -24.613 -27.925 1.00 94.69 81 ASP A O 1
ATOM 640 N N . GLU A 1 82 ? 4.955 -25.822 -27.364 1.00 95.94 82 GLU A N 1
ATOM 641 C CA . GLU A 1 82 ? 4.565 -25.952 -25.962 1.00 95.94 82 GLU A CA 1
ATOM 642 C C . GLU A 1 82 ? 4.358 -24.580 -25.297 1.00 95.94 82 GLU A C 1
ATOM 644 O O . GLU A 1 82 ? 3.382 -24.371 -24.576 1.00 95.94 82 GLU A O 1
ATOM 649 N N . ILE A 1 83 ? 5.238 -23.604 -25.554 1.00 94.81 83 ILE A N 1
ATOM 650 C CA . ILE A 1 83 ? 5.078 -22.233 -25.044 1.00 94.81 83 ILE A CA 1
ATOM 651 C C . ILE A 1 83 ? 3.829 -21.572 -25.637 1.00 94.81 83 ILE A C 1
ATOM 653 O O . ILE A 1 83 ? 3.129 -20.833 -24.938 1.00 94.81 83 ILE A O 1
ATOM 657 N N . ASN A 1 84 ? 3.518 -21.812 -26.908 1.00 91.62 84 ASN A N 1
ATOM 658 C CA . ASN A 1 84 ? 2.346 -21.226 -27.543 1.00 91.62 84 ASN A CA 1
ATOM 659 C C . ASN A 1 84 ? 1.026 -21.825 -27.048 1.00 91.62 84 ASN A C 1
ATOM 661 O O . ASN A 1 84 ? 0.057 -21.072 -26.900 1.00 91.62 84 ASN A O 1
ATOM 665 N N . GLU A 1 85 ? 1.017 -23.105 -26.687 1.00 93.69 85 GLU A N 1
ATOM 666 C CA . GLU A 1 85 ? -0.137 -23.812 -26.126 1.00 93.69 85 GLU A CA 1
ATOM 667 C C . GLU A 1 85 ? -0.447 -23.443 -24.664 1.00 93.69 85 GLU A C 1
ATOM 669 O O . GLU A 1 85 ? -1.583 -23.613 -24.212 1.00 93.69 85 GLU A O 1
ATOM 674 N N . MET A 1 86 ? 0.513 -22.890 -23.911 1.00 92.62 86 MET A N 1
ATOM 675 C CA . MET A 1 86 ? 0.266 -22.473 -22.524 1.00 92.62 86 MET A CA 1
ATOM 676 C C . MET A 1 86 ? -0.841 -21.396 -22.434 1.00 92.62 86 MET A C 1
ATOM 678 O O . MET A 1 86 ? -0.839 -20.429 -23.198 1.00 92.62 86 MET A O 1
ATOM 682 N N . PRO A 1 87 ? -1.771 -21.477 -21.464 1.00 86.94 87 PRO A N 1
ATOM 683 C CA . PRO A 1 87 ? -2.915 -20.563 -21.402 1.00 86.94 87 PRO A CA 1
ATOM 684 C C . PRO A 1 87 ? -2.579 -19.183 -20.817 1.00 86.94 87 PRO A C 1
ATOM 686 O O . PRO A 1 87 ? -3.253 -18.198 -21.126 1.00 86.94 87 PRO A O 1
ATOM 689 N N . TYR A 1 88 ? -1.547 -19.079 -19.973 1.00 91.19 88 TYR A N 1
ATOM 690 C CA . TYR A 1 88 ? -1.264 -17.860 -19.212 1.00 91.19 88 TYR A CA 1
ATOM 691 C C . TYR A 1 88 ? 0.028 -17.171 -19.658 1.00 91.19 88 TYR A C 1
ATOM 693 O O . TYR A 1 88 ? 1.111 -17.752 -19.630 1.00 91.19 88 TYR A O 1
ATOM 701 N N . ARG A 1 89 ? -0.065 -15.868 -19.971 1.00 91.50 89 ARG A N 1
ATOM 702 C CA . ARG A 1 89 ? 1.073 -15.025 -20.399 1.00 91.50 89 ARG A CA 1
ATOM 703 C C . ARG A 1 89 ? 2.278 -15.131 -19.460 1.00 91.50 89 ARG A C 1
ATOM 705 O O . ARG A 1 89 ? 3.412 -15.251 -19.910 1.00 91.50 89 ARG A O 1
ATOM 712 N N . ARG A 1 90 ? 2.037 -15.100 -18.146 1.00 88.12 90 ARG A N 1
ATOM 713 C CA . ARG A 1 90 ? 3.105 -15.146 -17.137 1.00 88.12 90 ARG A CA 1
ATOM 714 C C . ARG A 1 90 ? 3.841 -16.488 -17.124 1.00 88.12 90 ARG A C 1
ATOM 716 O O . ARG A 1 90 ? 5.049 -16.502 -16.921 1.00 88.12 90 ARG A O 1
ATOM 723 N N . GLU A 1 91 ? 3.138 -17.593 -17.356 1.00 92.56 91 GLU A N 1
ATOM 724 C CA . GLU A 1 91 ? 3.745 -18.928 -17.426 1.00 92.56 91 GLU A CA 1
ATOM 725 C C . GLU A 1 91 ? 4.607 -19.074 -18.682 1.00 92.56 91 GLU A C 1
ATOM 727 O O . GLU A 1 91 ? 5.746 -19.526 -18.581 1.00 92.56 91 GLU A O 1
ATOM 732 N N . LYS A 1 92 ? 4.128 -18.567 -19.829 1.00 95.81 92 LYS A N 1
ATOM 733 C CA . LYS A 1 92 ? 4.925 -18.471 -21.063 1.00 95.81 92 LYS A CA 1
ATOM 734 C C . LYS A 1 92 ? 6.215 -17.683 -20.845 1.00 95.81 92 LYS A C 1
ATOM 736 O O . LYS A 1 92 ? 7.303 -18.161 -21.159 1.00 95.81 92 LYS A O 1
ATOM 741 N N . ALA A 1 93 ? 6.099 -16.488 -20.261 1.00 92.06 93 ALA A N 1
ATOM 742 C CA . ALA A 1 93 ? 7.242 -15.627 -19.967 1.00 92.06 93 ALA A CA 1
ATOM 743 C C . ALA A 1 93 ? 8.230 -16.301 -19.000 1.00 92.06 93 ALA A C 1
ATOM 745 O O . ALA A 1 93 ? 9.438 -16.224 -19.206 1.00 92.06 93 ALA A O 1
ATOM 746 N N . MET A 1 94 ? 7.732 -17.018 -17.986 1.00 93.12 94 MET A N 1
ATOM 747 C CA . MET A 1 94 ? 8.564 -17.777 -17.046 1.00 93.12 94 MET A CA 1
ATOM 748 C C . MET A 1 94 ? 9.320 -18.913 -17.727 1.00 93.12 94 MET A C 1
ATOM 750 O O . MET A 1 94 ? 10.503 -19.132 -17.449 1.00 93.12 94 MET A O 1
ATOM 754 N N . LYS A 1 95 ? 8.661 -19.622 -18.642 1.00 95.06 95 LYS A N 1
ATOM 755 C CA . LYS A 1 95 ? 9.281 -20.705 -19.395 1.00 95.06 95 LYS A CA 1
ATOM 756 C C . LYS A 1 95 ? 10.390 -20.192 -20.313 1.00 95.06 95 LYS A C 1
ATOM 758 O O . LYS A 1 95 ? 11.508 -20.705 -20.255 1.00 95.06 95 LYS A O 1
ATOM 763 N N . LEU A 1 96 ? 10.122 -19.121 -21.060 1.00 96.00 96 LEU A N 1
ATOM 764 C CA . LEU A 1 96 ? 11.123 -18.428 -21.878 1.00 96.00 96 LEU A CA 1
ATOM 765 C C . LEU A 1 96 ? 12.303 -17.941 -21.035 1.00 96.00 96 LEU A C 1
ATOM 767 O O . LEU A 1 96 ? 13.458 -18.203 -21.362 1.00 96.00 96 LEU A O 1
ATOM 771 N N . PHE A 1 97 ? 12.021 -17.294 -19.906 1.00 93.44 97 PHE A N 1
ATOM 772 C CA . PHE A 1 97 ? 13.045 -16.802 -18.990 1.00 93.44 97 PHE A CA 1
ATOM 773 C C . PHE A 1 97 ? 13.931 -17.935 -18.450 1.00 93.44 97 PHE A C 1
ATOM 775 O O . PHE A 1 97 ? 15.156 -17.814 -18.417 1.00 93.44 97 PHE A O 1
ATOM 782 N N . THR A 1 98 ? 13.326 -19.065 -18.079 1.00 93.81 98 THR A N 1
ATOM 783 C CA . THR A 1 98 ? 14.051 -20.251 -17.606 1.00 93.81 98 THR A CA 1
ATOM 784 C C . THR A 1 98 ? 14.954 -20.820 -18.698 1.00 93.81 98 THR A C 1
ATOM 786 O O . THR A 1 98 ? 16.108 -21.149 -18.422 1.00 93.81 98 THR A O 1
ATOM 789 N N . LYS A 1 99 ? 14.469 -20.880 -19.942 1.00 93.56 99 LYS A N 1
ATOM 790 C CA . LYS A 1 99 ? 15.243 -21.370 -21.085 1.00 93.56 99 LYS A CA 1
ATOM 791 C C . LYS A 1 99 ? 16.466 -20.498 -21.369 1.00 93.56 99 LYS A C 1
ATOM 793 O O . LYS A 1 99 ? 17.572 -21.018 -21.480 1.00 93.56 99 LYS A O 1
ATOM 798 N N . ILE A 1 100 ? 16.302 -19.175 -21.380 1.00 94.38 100 ILE A N 1
ATOM 799 C CA . ILE A 1 100 ? 17.424 -18.244 -21.575 1.00 94.38 100 ILE A CA 1
ATOM 800 C C . ILE A 1 100 ? 18.426 -18.318 -20.417 1.00 94.38 100 ILE A C 1
ATOM 802 O O . ILE A 1 100 ? 19.634 -18.263 -20.637 1.00 94.38 100 ILE A O 1
ATOM 806 N N . ARG A 1 101 ? 17.971 -18.532 -19.174 1.00 92.12 101 ARG A N 1
ATOM 807 C CA . ARG A 1 101 ? 18.889 -18.764 -18.043 1.00 92.12 101 ARG A CA 1
ATOM 808 C C . ARG A 1 101 ? 19.778 -19.990 -18.237 1.00 92.12 101 ARG A C 1
ATOM 810 O O . ARG A 1 101 ? 20.904 -19.979 -17.743 1.00 92.12 101 ARG A O 1
ATOM 817 N N . GLN A 1 102 ? 19.295 -21.019 -18.928 1.00 92.69 102 GLN A N 1
ATOM 818 C CA . GLN A 1 102 ? 20.050 -22.240 -19.215 1.00 92.69 102 GLN A CA 1
ATOM 819 C C . GLN A 1 102 ? 21.022 -22.088 -20.396 1.00 92.69 102 GLN A C 1
ATOM 821 O O . GLN A 1 102 ? 21.887 -22.943 -20.561 1.00 92.69 102 GLN A O 1
ATOM 826 N N . GLN A 1 103 ? 20.915 -21.011 -21.185 1.00 92.62 103 GLN A N 1
ATOM 827 C CA . GLN A 1 103 ? 21.710 -20.776 -22.397 1.00 92.62 103 GLN A CA 1
ATOM 828 C C . GLN A 1 103 ? 22.391 -19.391 -22.362 1.00 92.62 103 GLN A C 1
ATOM 830 O O . GLN A 1 103 ? 21.928 -18.448 -23.012 1.00 92.62 103 GLN A O 1
ATOM 835 N N . PRO A 1 104 ? 23.480 -19.227 -21.583 1.00 89.75 104 PRO A N 1
ATOM 836 C CA . PRO A 1 104 ? 24.152 -17.935 -21.413 1.00 89.75 104 PRO A CA 1
ATOM 837 C C . PRO A 1 104 ? 24.647 -17.302 -22.716 1.00 89.75 104 PRO A C 1
ATOM 839 O O . PRO A 1 104 ? 24.635 -16.080 -22.852 1.00 89.75 104 PRO A O 1
ATOM 842 N N . ASP A 1 105 ? 25.050 -18.131 -23.676 1.00 90.56 105 ASP A N 1
ATOM 843 C CA . ASP A 1 105 ? 25.520 -17.743 -25.005 1.00 90.56 105 ASP A CA 1
ATOM 844 C C . ASP A 1 105 ? 24.415 -17.132 -25.883 1.00 90.56 105 ASP A C 1
ATOM 846 O O . ASP A 1 105 ? 24.712 -16.416 -26.836 1.00 90.56 105 ASP A O 1
ATOM 850 N N . LYS A 1 106 ? 23.138 -17.346 -25.542 1.00 93.31 106 LYS A N 1
ATOM 851 C CA . LYS A 1 106 ? 21.982 -16.837 -26.298 1.00 93.31 106 LYS A CA 1
ATOM 852 C C . LYS A 1 106 ? 21.404 -15.534 -25.742 1.00 93.31 106 LYS A C 1
ATOM 854 O O . LYS A 1 106 ? 20.393 -15.044 -26.246 1.00 93.31 106 LYS A O 1
ATOM 859 N N . ILE A 1 107 ? 22.035 -14.932 -24.727 1.00 92.69 107 ILE A N 1
ATOM 860 C CA . ILE A 1 107 ? 21.527 -13.708 -24.084 1.00 92.69 107 ILE A CA 1
ATOM 861 C C . ILE A 1 107 ? 21.392 -12.533 -25.063 1.00 92.69 107 ILE A C 1
ATOM 863 O O . ILE A 1 107 ? 20.467 -11.732 -24.946 1.00 92.69 107 ILE A O 1
ATOM 867 N N . THR A 1 108 ? 22.277 -12.438 -26.053 1.00 91.81 108 THR A N 1
ATOM 868 C CA . THR A 1 108 ? 22.274 -11.339 -27.025 1.00 91.81 108 THR A CA 1
ATOM 869 C C . THR A 1 108 ? 21.106 -11.473 -28.010 1.00 91.81 108 THR A C 1
ATOM 871 O O . THR A 1 108 ? 20.407 -10.496 -28.282 1.00 91.81 108 THR A O 1
ATOM 874 N N . VAL A 1 109 ? 20.796 -12.705 -28.432 1.00 93.69 109 VAL A N 1
ATOM 875 C CA . VAL A 1 109 ? 19.598 -13.038 -29.221 1.00 93.69 109 VAL A CA 1
ATOM 876 C C . VAL A 1 109 ? 18.325 -12.745 -28.424 1.00 93.69 109 VAL A C 1
ATOM 878 O O . VAL A 1 109 ? 17.358 -12.220 -28.968 1.00 93.69 109 VAL A O 1
ATOM 881 N N . PHE A 1 110 ? 18.331 -13.002 -27.115 1.00 94.62 110 PHE A N 1
ATOM 882 C CA . PHE A 1 110 ? 17.216 -12.636 -26.245 1.00 94.62 110 PHE A CA 1
ATOM 883 C C . PHE A 1 110 ? 17.028 -11.117 -26.114 1.00 94.62 110 PHE A C 1
ATOM 885 O O . PHE A 1 110 ? 15.896 -10.643 -26.180 1.00 94.62 110 PHE A O 1
ATOM 892 N N . CYS A 1 111 ? 18.110 -10.338 -25.999 1.00 92.31 111 CYS A N 1
ATOM 893 C CA . CYS A 1 111 ? 18.035 -8.871 -26.026 1.00 92.31 111 CYS A CA 1
ATOM 894 C C . CYS A 1 111 ? 17.383 -8.377 -27.322 1.00 92.31 111 CYS A C 1
ATOM 896 O O . CYS A 1 111 ? 16.469 -7.554 -27.282 1.00 92.31 111 CYS A O 1
ATOM 898 N N . HIS A 1 112 ? 17.796 -8.947 -28.456 1.00 92.88 112 HIS A N 1
ATOM 899 C CA . HIS A 1 112 ? 17.212 -8.647 -29.758 1.00 92.88 112 HIS A CA 1
ATOM 900 C C . HIS A 1 112 ? 15.723 -9.007 -29.824 1.00 92.88 112 HIS A C 1
ATOM 902 O O . HIS A 1 112 ? 14.912 -8.199 -30.277 1.00 92.88 112 HIS A O 1
ATOM 908 N N . ALA A 1 113 ? 15.343 -10.183 -29.319 1.00 94.19 113 ALA A N 1
ATOM 909 C CA . ALA A 1 113 ? 13.949 -10.603 -29.273 1.00 94.19 113 ALA A CA 1
ATOM 910 C C . ALA A 1 113 ? 13.083 -9.625 -28.464 1.00 94.19 113 ALA A C 1
ATOM 912 O O . ALA A 1 113 ? 12.007 -9.254 -28.924 1.00 94.19 113 ALA A O 1
ATOM 913 N N . LEU A 1 114 ? 13.571 -9.145 -27.313 1.00 92.31 114 LEU A N 1
ATOM 914 C CA . LEU A 1 114 ? 12.870 -8.156 -26.484 1.00 92.31 114 LEU A CA 1
ATOM 915 C C . LEU A 1 114 ? 12.687 -6.803 -27.191 1.00 92.31 114 LEU A C 1
ATOM 917 O O . LEU A 1 114 ? 11.640 -6.167 -27.051 1.00 92.31 114 LEU A O 1
ATOM 921 N N . GLU A 1 115 ? 13.688 -6.352 -27.945 1.00 90.06 115 GLU A N 1
ATOM 922 C CA . GLU A 1 115 ? 13.606 -5.113 -28.727 1.00 90.06 115 GLU A CA 1
ATOM 923 C C . GLU A 1 115 ? 12.592 -5.231 -29.870 1.00 90.06 115 GLU A C 1
ATOM 925 O O . GLU A 1 115 ? 11.739 -4.359 -30.045 1.00 90.06 115 GLU A O 1
ATOM 930 N N . GLN A 1 116 ? 12.649 -6.327 -30.629 1.00 90.75 116 GLN A N 1
ATOM 931 C CA . GLN A 1 116 ? 11.790 -6.544 -31.795 1.00 90.75 116 GLN A CA 1
ATOM 932 C C . GLN A 1 116 ? 10.340 -6.861 -31.410 1.00 90.75 116 GLN A C 1
ATOM 934 O O . GLN A 1 116 ? 9.407 -6.467 -32.111 1.00 90.75 116 GLN A O 1
ATOM 939 N N . SER A 1 117 ? 10.120 -7.495 -30.257 1.00 87.88 117 SER A N 1
ATOM 940 C CA . SER A 1 117 ? 8.784 -7.804 -29.742 1.00 87.88 117 SER A CA 1
ATOM 941 C C . SER A 1 117 ? 8.061 -6.600 -29.125 1.00 87.88 117 SER A C 1
ATOM 943 O O . SER A 1 117 ? 6.984 -6.764 -28.554 1.00 87.88 117 SER A O 1
ATOM 945 N N . LYS A 1 118 ? 8.637 -5.390 -29.207 1.00 81.50 118 LYS A N 1
ATOM 946 C CA . LYS A 1 118 ? 8.113 -4.154 -28.602 1.00 81.50 118 LYS A CA 1
ATOM 947 C C . LYS A 1 118 ? 7.997 -4.212 -27.075 1.00 81.50 118 LYS A C 1
ATOM 949 O O . LYS A 1 118 ? 7.155 -3.514 -26.503 1.00 81.50 118 LYS A O 1
ATOM 954 N N . CYS A 1 119 ? 8.877 -4.946 -26.387 1.00 83.94 119 CYS A N 1
ATOM 955 C CA . CYS A 1 119 ? 9.004 -4.888 -24.922 1.00 83.94 119 CYS A CA 1
ATOM 956 C C . CYS A 1 119 ? 9.686 -3.578 -24.463 1.00 83.94 119 CYS A C 1
ATOM 958 O O . CYS A 1 119 ? 10.556 -3.584 -23.592 1.00 83.94 119 CYS A O 1
ATOM 960 N N . ASN A 1 120 ? 9.301 -2.437 -25.049 1.00 78.19 120 ASN A N 1
ATOM 961 C CA . ASN A 1 120 ? 10.008 -1.157 -24.964 1.00 78.19 120 ASN A CA 1
ATOM 962 C C . ASN A 1 120 ? 10.212 -0.703 -23.515 1.00 78.19 120 ASN A C 1
ATOM 964 O O . ASN A 1 120 ? 11.294 -0.250 -23.166 1.00 78.19 120 ASN A O 1
ATOM 968 N N . LYS A 1 121 ? 9.201 -0.893 -22.657 1.00 73.94 121 LYS A N 1
ATOM 969 C CA . LYS A 1 121 ? 9.264 -0.525 -21.236 1.00 73.94 121 LYS A CA 1
ATOM 970 C C . LYS A 1 121 ? 10.309 -1.332 -20.467 1.00 73.94 121 LYS A C 1
ATOM 972 O O . LYS A 1 121 ? 11.062 -0.760 -19.686 1.00 73.94 121 LYS A O 1
ATOM 977 N N . ALA A 1 122 ? 10.366 -2.648 -20.686 1.00 77.25 122 ALA A N 1
ATOM 978 C CA . ALA A 1 122 ? 11.350 -3.511 -20.039 1.00 77.25 122 ALA A CA 1
ATOM 979 C C . ALA A 1 122 ? 12.765 -3.197 -20.540 1.00 77.25 122 ALA A C 1
ATOM 981 O O . ALA A 1 122 ? 13.682 -3.062 -19.736 1.00 77.25 122 ALA A O 1
ATOM 982 N N . VAL A 1 123 ? 12.929 -3.023 -21.855 1.00 84.06 123 VAL A N 1
ATOM 983 C CA . VAL A 1 123 ? 14.216 -2.689 -22.483 1.00 84.06 123 VAL A CA 1
ATOM 984 C C . VAL A 1 123 ? 14.743 -1.342 -21.982 1.00 84.06 123 VAL A C 1
ATOM 986 O O . VAL A 1 123 ? 15.885 -1.254 -21.534 1.00 84.06 123 VAL A O 1
ATOM 989 N N . GLU A 1 124 ? 13.909 -0.301 -21.991 1.00 79.44 124 GLU A N 1
ATOM 990 C CA . GLU A 1 124 ? 14.266 1.030 -21.492 1.00 79.44 124 GLU A CA 1
ATOM 991 C C . GLU A 1 124 ? 14.619 0.992 -19.999 1.00 79.44 124 GLU A C 1
ATOM 993 O O . GLU A 1 124 ? 15.637 1.549 -19.583 1.00 79.44 124 GLU A O 1
ATOM 998 N N . TYR A 1 125 ? 13.835 0.265 -19.198 1.00 71.88 125 TYR A N 1
ATOM 999 C CA . TYR A 1 125 ? 14.105 0.078 -17.776 1.00 71.88 125 TYR A CA 1
ATOM 1000 C C . TYR A 1 125 ? 15.462 -0.593 -17.524 1.00 71.88 125 TYR A C 1
ATOM 1002 O O . TYR A 1 125 ? 16.234 -0.128 -16.680 1.00 71.88 125 TYR A O 1
ATOM 1010 N N . ILE A 1 126 ? 15.779 -1.666 -18.256 1.00 79.44 126 ILE A N 1
ATOM 1011 C CA . ILE A 1 126 ? 17.046 -2.391 -18.109 1.00 79.44 126 ILE A CA 1
ATOM 1012 C C . ILE A 1 126 ? 18.218 -1.493 -18.518 1.00 79.44 126 ILE A C 1
ATOM 1014 O O . ILE A 1 126 ? 19.160 -1.352 -17.736 1.00 79.44 126 ILE A O 1
ATOM 1018 N N . ARG A 1 127 ? 18.127 -0.813 -19.670 1.00 81.44 127 ARG A N 1
ATOM 1019 C CA . ARG A 1 127 ? 19.150 0.138 -20.139 1.00 81.44 127 ARG A CA 1
ATOM 1020 C C . ARG A 1 127 ? 19.430 1.212 -19.087 1.00 81.44 127 ARG A C 1
ATOM 1022 O O . ARG A 1 127 ? 20.568 1.354 -18.637 1.00 81.44 127 ARG A O 1
ATOM 1029 N N . ASN A 1 128 ? 18.387 1.872 -18.587 1.00 69.25 128 ASN A N 1
ATOM 1030 C CA . ASN A 1 128 ? 18.509 2.935 -17.585 1.00 69.25 128 ASN A CA 1
ATOM 1031 C C . ASN A 1 128 ? 19.037 2.435 -16.226 1.00 69.25 128 ASN A C 1
ATOM 1033 O O . ASN A 1 128 ? 19.711 3.182 -15.511 1.00 69.25 128 ASN A O 1
ATOM 1037 N N . SER A 1 129 ? 18.772 1.169 -15.886 1.00 62.06 129 SER A N 1
ATOM 1038 C CA . SER A 1 129 ? 19.287 0.506 -14.678 1.00 62.06 129 SER A CA 1
ATOM 1039 C C . SER A 1 129 ? 20.749 0.069 -14.810 1.00 62.06 129 SER A C 1
ATOM 1041 O O . SER A 1 129 ? 21.438 -0.085 -13.806 1.00 62.06 129 SER A O 1
ATOM 1043 N N . THR A 1 130 ? 21.243 -0.135 -16.035 1.00 56.66 130 THR A N 1
ATOM 1044 C CA . THR A 1 130 ? 22.658 -0.442 -16.296 1.00 56.66 130 THR A CA 1
ATOM 1045 C C . THR A 1 130 ? 23.549 0.797 -16.394 1.00 56.66 130 THR A C 1
ATOM 1047 O O . THR A 1 130 ? 24.744 0.689 -16.129 1.00 56.66 130 THR A O 1
ATOM 1050 N N . SER A 1 131 ? 22.986 1.969 -16.717 1.00 46.41 131 SER A N 1
ATOM 1051 C CA . SER A 1 131 ? 23.724 3.238 -16.850 1.00 46.41 131 SER A CA 1
ATOM 1052 C C . SER A 1 131 ? 23.891 4.010 -15.536 1.00 46.41 131 SER A C 1
ATOM 1054 O O . SER A 1 131 ? 24.795 4.834 -15.419 1.00 46.41 131 SER A O 1
ATOM 1056 N N . ASN A 1 132 ? 23.052 3.742 -14.534 1.00 41.44 132 ASN A N 1
ATOM 1057 C CA . ASN A 1 132 ? 23.110 4.391 -13.228 1.00 41.44 132 ASN A CA 1
ATOM 1058 C C . ASN A 1 132 ? 23.548 3.370 -12.173 1.00 41.44 132 ASN A C 1
ATOM 1060 O O . ASN A 1 132 ? 22.925 2.324 -12.025 1.00 41.44 132 ASN A O 1
ATOM 1064 N N . GLY A 1 133 ? 24.646 3.663 -11.470 1.00 38.97 133 GLY A N 1
ATOM 1065 C CA . GLY A 1 133 ? 25.287 2.761 -10.508 1.00 38.97 133 GLY A CA 1
ATOM 1066 C C . GLY A 1 133 ? 24.360 2.166 -9.429 1.00 38.97 133 GLY A C 1
ATOM 1067 O O . GLY A 1 133 ? 23.219 2.595 -9.246 1.00 38.97 133 GLY A O 1
ATOM 1068 N N . PRO A 1 134 ? 24.859 1.172 -8.674 1.00 41.44 134 PRO A N 1
ATOM 1069 C CA . PRO A 1 134 ? 24.041 0.279 -7.866 1.00 41.44 134 PRO A CA 1
ATOM 1070 C C . PRO A 1 134 ? 23.444 1.024 -6.669 1.00 41.44 134 PRO A C 1
ATOM 1072 O O . PRO A 1 134 ? 24.102 1.215 -5.649 1.00 41.44 134 PRO A O 1
ATOM 1075 N N . LEU A 1 135 ? 22.180 1.433 -6.777 1.00 42.34 135 LEU A N 1
ATOM 1076 C CA . LEU A 1 135 ? 21.379 1.847 -5.617 1.00 42.34 135 LEU A CA 1
ATOM 1077 C C . LEU A 1 135 ? 20.225 0.896 -5.304 1.00 42.34 135 LEU A C 1
ATOM 1079 O O . LEU A 1 135 ? 19.555 1.048 -4.285 1.00 42.34 135 LEU A O 1
ATOM 1083 N N . HIS A 1 136 ? 20.045 -0.139 -6.117 1.00 43.84 136 HIS A N 1
ATOM 1084 C CA . HIS A 1 136 ? 19.206 -1.264 -5.760 1.00 43.84 136 HIS A CA 1
ATOM 1085 C C . HIS A 1 136 ? 20.075 -2.289 -5.042 1.00 43.84 136 HIS A C 1
ATOM 1087 O O . HIS A 1 136 ? 20.770 -3.075 -5.675 1.00 43.84 136 HIS A O 1
ATOM 1093 N N . SER A 1 137 ? 20.009 -2.323 -3.711 1.00 40.03 137 SER A N 1
ATOM 1094 C CA . SER A 1 137 ? 20.081 -3.636 -3.075 1.00 40.03 137 SER A CA 1
ATOM 1095 C C . SER A 1 137 ? 18.926 -4.447 -3.683 1.00 40.03 137 SER A C 1
ATOM 1097 O O . SER A 1 137 ? 17.772 -4.039 -3.508 1.00 40.03 137 SER A O 1
ATOM 1099 N N . PRO A 1 138 ? 19.179 -5.546 -4.420 1.00 42.66 138 PRO A N 1
ATOM 1100 C CA . PRO A 1 138 ? 18.142 -6.308 -5.129 1.00 42.66 138 PRO A CA 1
ATOM 1101 C C . PRO A 1 138 ? 17.059 -6.893 -4.205 1.00 42.66 138 PRO A C 1
ATOM 1103 O O . PRO A 1 138 ? 16.076 -7.462 -4.665 1.00 42.66 138 PRO A O 1
ATOM 1106 N N . ALA A 1 139 ? 17.224 -6.764 -2.887 1.00 49.97 139 ALA A N 1
ATOM 1107 C CA . ALA A 1 139 ? 16.363 -7.369 -1.884 1.00 49.97 139 ALA A CA 1
ATOM 1108 C C . ALA A 1 139 ? 15.126 -6.532 -1.492 1.00 49.97 139 ALA A C 1
ATOM 1110 O O . ALA A 1 139 ? 14.315 -7.012 -0.697 1.00 49.97 139 ALA A O 1
ATOM 1111 N N . ILE A 1 140 ? 14.971 -5.293 -1.981 1.00 61.34 140 ILE A N 1
ATOM 1112 C CA . ILE A 1 140 ? 13.862 -4.404 -1.592 1.00 61.34 140 ILE A CA 1
ATOM 1113 C C . ILE A 1 140 ? 13.027 -4.022 -2.819 1.00 61.34 140 ILE A C 1
ATOM 1115 O O . ILE A 1 140 ? 13.431 -3.206 -3.642 1.00 61.34 140 ILE A O 1
ATOM 1119 N N . SER A 1 141 ? 11.825 -4.598 -2.925 1.00 82.25 141 SER A N 1
ATOM 1120 C CA . SER A 1 141 ? 10.845 -4.208 -3.945 1.00 82.25 141 SER A CA 1
ATOM 1121 C C . SER A 1 141 ? 10.413 -2.755 -3.733 1.00 82.25 141 SER A C 1
ATOM 1123 O O . SER A 1 141 ? 9.969 -2.397 -2.641 1.00 82.25 141 SER A O 1
ATOM 1125 N N . ALA A 1 142 ? 10.498 -1.926 -4.777 1.00 89.12 142 ALA A N 1
ATOM 1126 C CA . ALA A 1 142 ? 10.060 -0.531 -4.731 1.00 89.12 142 ALA A CA 1
ATOM 1127 C C . ALA A 1 142 ? 8.582 -0.409 -4.349 1.00 89.12 142 ALA A C 1
ATOM 1129 O O . ALA A 1 142 ? 8.228 0.448 -3.542 1.00 89.12 142 ALA A O 1
ATOM 1130 N N . VAL A 1 143 ? 7.742 -1.328 -4.841 1.00 90.25 143 VAL A N 1
ATOM 1131 C CA . VAL A 1 143 ? 6.326 -1.405 -4.460 1.00 90.25 143 VAL A CA 1
ATOM 1132 C C . VAL A 1 143 ? 6.196 -1.638 -2.961 1.00 90.25 143 VAL A C 1
ATOM 1134 O O . VAL A 1 143 ? 5.477 -0.900 -2.293 1.00 90.25 143 VAL A O 1
ATOM 1137 N N . LYS A 1 144 ? 6.946 -2.601 -2.410 1.00 91.38 144 LYS A N 1
ATOM 1138 C CA . LYS A 1 144 ? 6.950 -2.867 -0.964 1.00 91.38 144 LYS A CA 1
ATOM 1139 C C . LYS A 1 144 ? 7.460 -1.671 -0.167 1.00 91.38 144 LYS A C 1
ATOM 1141 O O . LYS A 1 144 ? 6.869 -1.337 0.848 1.00 91.38 144 LYS A O 1
ATOM 1146 N N . CYS A 1 145 ? 8.514 -0.996 -0.622 1.00 93.44 145 CYS A N 1
ATOM 1147 C CA . CYS A 1 145 ? 9.064 0.179 0.056 1.00 93.44 145 CYS A CA 1
ATOM 1148 C C . CYS A 1 145 ? 8.070 1.347 0.090 1.00 93.44 145 CYS A C 1
ATOM 1150 O O . CYS A 1 145 ? 7.850 1.936 1.151 1.00 93.44 145 CYS A O 1
ATOM 1152 N N . VAL A 1 146 ? 7.437 1.653 -1.046 1.00 95.75 146 VAL A N 1
ATOM 1153 C CA . VAL A 1 146 ? 6.440 2.725 -1.151 1.00 95.75 146 VAL A CA 1
ATOM 1154 C C . VAL A 1 146 ? 5.183 2.381 -0.349 1.00 95.75 146 VAL A C 1
ATOM 1156 O O . VAL A 1 146 ? 4.714 3.225 0.416 1.00 95.75 146 VAL A O 1
ATOM 1159 N N . ARG A 1 147 ? 4.678 1.143 -0.466 1.00 95.94 147 ARG A N 1
ATOM 1160 C CA . ARG A 1 147 ? 3.500 0.652 0.265 1.00 95.94 147 ARG A CA 1
ATOM 1161 C C . ARG A 1 147 ? 3.733 0.620 1.772 1.00 95.94 147 ARG A C 1
ATOM 1163 O O . ARG A 1 147 ? 2.967 1.236 2.496 1.00 95.94 147 ARG A O 1
ATOM 1170 N N . PHE A 1 148 ? 4.798 -0.026 2.247 1.00 94.50 148 PHE A N 1
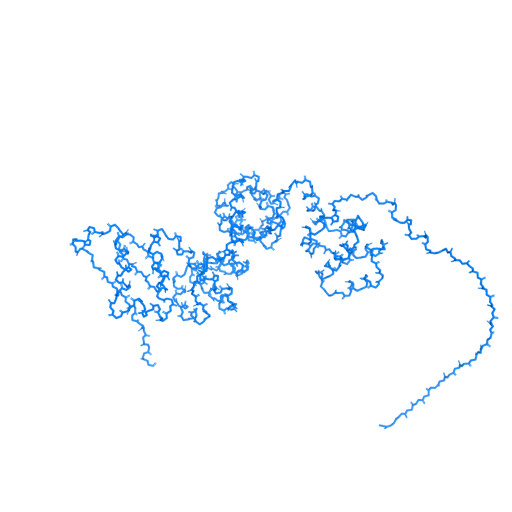ATOM 1171 C CA . PHE A 1 148 ? 5.106 -0.140 3.679 1.00 94.50 148 PHE A CA 1
ATOM 1172 C C . PHE A 1 148 ? 5.301 1.224 4.354 1.00 94.50 148 PHE A C 1
ATOM 1174 O O . PHE A 1 148 ? 5.064 1.394 5.547 1.00 94.50 148 PHE A O 1
ATOM 1181 N N . ASN A 1 149 ? 5.737 2.222 3.587 1.00 95.38 149 ASN A N 1
ATOM 1182 C CA . ASN A 1 149 ? 5.906 3.579 4.077 1.00 95.38 149 ASN A CA 1
ATOM 1183 C C . ASN A 1 149 ? 4.778 4.524 3.633 1.00 95.38 149 ASN A C 1
ATOM 1185 O O . ASN A 1 149 ? 5.011 5.731 3.541 1.00 95.38 149 ASN A O 1
ATOM 1189 N N . PHE A 1 150 ? 3.573 4.021 3.351 1.00 96.25 150 PHE A N 1
ATOM 1190 C CA . PHE A 1 150 ? 2.466 4.817 2.814 1.00 96.25 150 PHE A CA 1
ATOM 1191 C C . PHE A 1 150 ? 2.231 6.118 3.595 1.00 96.25 150 PHE A C 1
ATOM 1193 O O . PHE A 1 150 ? 2.259 7.203 3.014 1.00 96.25 150 PHE A O 1
ATOM 1200 N N . ARG A 1 151 ? 2.097 6.054 4.926 1.00 93.19 151 ARG A N 1
ATOM 1201 C CA . ARG A 1 151 ? 1.862 7.236 5.773 1.00 93.19 151 ARG A CA 1
ATOM 1202 C C . ARG A 1 151 ? 3.044 8.194 5.810 1.00 93.19 151 ARG A C 1
ATOM 1204 O O . ARG A 1 151 ? 2.840 9.404 5.858 1.00 93.19 151 ARG A O 1
ATOM 1211 N N . LYS A 1 152 ? 4.279 7.687 5.753 1.00 94.31 152 LYS A N 1
ATOM 1212 C CA . LYS A 1 152 ? 5.474 8.543 5.674 1.00 94.31 152 LYS A CA 1
ATOM 1213 C C . LYS A 1 152 ? 5.548 9.259 4.329 1.00 94.31 152 LYS A C 1
ATOM 1215 O O . LYS A 1 152 ? 5.848 10.448 4.300 1.00 94.31 152 LYS A O 1
ATOM 1220 N N . ASN A 1 153 ? 5.204 8.577 3.240 1.00 94.38 153 ASN A N 1
ATOM 1221 C CA . ASN A 1 153 ? 5.089 9.193 1.921 1.00 94.38 153 ASN A CA 1
ATOM 1222 C C . ASN A 1 153 ? 3.965 10.241 1.874 1.00 94.38 153 ASN A C 1
ATOM 1224 O O . ASN A 1 153 ? 4.162 11.306 1.287 1.00 94.38 153 ASN A O 1
ATOM 1228 N N . LEU A 1 154 ? 2.825 9.995 2.537 1.00 92.81 154 LEU A N 1
ATOM 1229 C CA . LEU A 1 154 ? 1.766 10.998 2.699 1.00 92.81 154 LEU A CA 1
ATOM 1230 C C . LEU A 1 154 ? 2.286 12.240 3.420 1.00 92.81 154 LEU A C 1
ATOM 1232 O O . LEU A 1 154 ? 2.118 13.346 2.920 1.00 92.81 154 LEU A O 1
ATOM 1236 N N . GLU A 1 155 ? 2.925 12.062 4.577 1.00 90.81 155 GLU A N 1
ATOM 1237 C CA . GLU A 1 155 ? 3.494 13.153 5.373 1.00 90.81 155 GLU A CA 1
ATOM 1238 C C . GLU A 1 155 ? 4.514 13.970 4.569 1.00 90.81 155 GLU A C 1
ATOM 1240 O O . GLU A 1 155 ? 4.437 15.196 4.547 1.00 90.81 155 GLU A O 1
ATOM 1245 N N . TYR A 1 156 ? 5.409 13.295 3.845 1.00 91.19 156 TYR A N 1
ATOM 1246 C CA . TYR A 1 156 ? 6.399 13.930 2.976 1.00 91.19 156 TYR A CA 1
ATOM 1247 C C . TYR A 1 156 ? 5.761 14.754 1.854 1.00 91.19 156 TYR A C 1
ATOM 1249 O O . TYR A 1 156 ? 6.227 15.854 1.548 1.00 91.19 156 TYR A O 1
ATOM 1257 N N . SER A 1 157 ? 4.675 14.237 1.276 1.00 89.50 157 SER A N 1
ATOM 1258 C CA . SER A 1 157 ? 3.977 14.838 0.136 1.00 89.50 157 SER A CA 1
ATOM 1259 C C . SER A 1 157 ? 2.966 15.919 0.531 1.00 89.50 157 SER A C 1
ATOM 1261 O O . SER A 1 157 ? 2.412 16.565 -0.353 1.00 89.50 157 SER A O 1
ATOM 1263 N N . LYS A 1 158 ? 2.727 16.164 1.831 1.00 88.44 158 LYS A N 1
ATOM 1264 C CA . LYS A 1 158 ? 1.902 17.301 2.294 1.00 88.44 158 LYS A CA 1
ATOM 1265 C C . LYS A 1 158 ? 2.511 18.651 1.917 1.00 88.44 158 LYS A C 1
ATOM 1267 O O . LYS A 1 158 ? 1.789 19.637 1.791 1.00 88.44 158 LYS A O 1
ATOM 1272 N N . ASP A 1 159 ? 3.831 18.706 1.756 1.00 90.25 159 ASP A N 1
ATOM 1273 C CA . ASP A 1 159 ? 4.514 19.887 1.247 1.00 90.25 159 ASP A CA 1
ATOM 1274 C C . ASP A 1 159 ? 4.193 20.079 -0.244 1.00 90.25 159 ASP A C 1
ATOM 1276 O O . ASP A 1 159 ? 4.519 19.240 -1.091 1.00 90.25 159 ASP A O 1
ATOM 1280 N N . CYS A 1 160 ? 3.556 21.204 -0.576 1.00 87.69 160 CYS A N 1
ATOM 1281 C CA . CYS A 1 160 ? 3.119 21.500 -1.939 1.00 87.69 160 CYS A CA 1
ATOM 1282 C C . CYS A 1 160 ? 4.272 21.536 -2.954 1.00 87.69 160 CYS A C 1
ATOM 1284 O O . CYS A 1 160 ? 4.062 21.163 -4.109 1.00 87.69 160 CYS A O 1
ATOM 1286 N N . ALA A 1 161 ? 5.474 21.969 -2.558 1.00 89.12 161 ALA A N 1
ATOM 1287 C CA . ALA A 1 161 ? 6.622 22.038 -3.456 1.00 89.12 161 ALA A CA 1
ATOM 1288 C C . ALA A 1 161 ? 7.184 20.640 -3.743 1.00 89.12 161 ALA A C 1
ATOM 1290 O O . ALA A 1 161 ? 7.477 20.327 -4.897 1.00 89.12 161 ALA A O 1
ATOM 1291 N N . ARG A 1 162 ? 7.277 19.776 -2.724 1.00 90.94 162 ARG A N 1
ATOM 1292 C CA . ARG A 1 162 ? 7.661 18.363 -2.890 1.00 90.94 162 ARG A CA 1
ATOM 1293 C C . ARG A 1 162 ? 6.649 17.609 -3.744 1.00 90.94 162 ARG A C 1
ATOM 1295 O O . ARG A 1 162 ? 7.045 16.930 -4.687 1.00 90.94 162 ARG A O 1
ATOM 1302 N N . LYS A 1 163 ? 5.351 17.786 -3.476 1.00 91.06 163 LYS A N 1
ATOM 1303 C CA . LYS A 1 163 ? 4.280 17.188 -4.284 1.00 91.06 163 LYS A CA 1
ATOM 1304 C C . LYS A 1 163 ? 4.356 17.621 -5.743 1.00 91.06 163 LYS A C 1
ATOM 1306 O O . LYS A 1 163 ? 4.252 16.779 -6.627 1.00 91.06 163 LYS A O 1
ATOM 1311 N N . LYS A 1 164 ? 4.545 18.920 -5.996 1.00 89.75 164 LYS A N 1
ATOM 1312 C CA . LYS A 1 164 ? 4.672 19.439 -7.360 1.00 89.75 164 LYS A CA 1
ATOM 1313 C C . LYS A 1 164 ? 5.871 18.820 -8.078 1.00 89.75 164 LYS A C 1
ATOM 1315 O O . LYS A 1 164 ? 5.696 18.303 -9.169 1.00 89.75 164 LYS A O 1
ATOM 1320 N N . LYS A 1 165 ? 7.048 18.785 -7.441 1.00 90.12 165 LYS A N 1
ATOM 1321 C CA . LYS A 1 165 ? 8.238 18.135 -8.015 1.00 90.12 165 LYS A CA 1
ATOM 1322 C C . LYS A 1 165 ? 7.988 16.671 -8.368 1.00 90.12 165 LYS A C 1
ATOM 1324 O O . LYS A 1 165 ? 8.413 16.238 -9.428 1.00 90.12 165 LYS A O 1
ATOM 1329 N N . LEU A 1 166 ? 7.286 15.931 -7.508 1.00 91.44 166 LEU A N 1
ATOM 1330 C CA . LEU A 1 166 ? 6.925 14.543 -7.790 1.00 91.44 166 LEU A CA 1
ATOM 1331 C C . LEU A 1 166 ? 5.996 14.425 -9.005 1.00 91.44 166 LEU A C 1
ATOM 1333 O O . LEU A 1 166 ? 6.212 13.558 -9.844 1.00 91.44 166 LEU A O 1
ATOM 1337 N N . LEU A 1 167 ? 4.983 15.287 -9.113 1.00 90.56 167 LEU A N 1
ATOM 1338 C CA . LEU A 1 167 ? 4.080 15.304 -10.267 1.00 90.56 167 LEU A CA 1
ATOM 1339 C C . LEU A 1 167 ? 4.823 15.647 -11.564 1.00 90.56 167 LEU A C 1
ATOM 1341 O O . LEU A 1 167 ? 4.679 14.914 -12.538 1.00 90.56 167 LEU A O 1
ATOM 1345 N N . ASP A 1 168 ? 5.657 16.690 -11.545 1.00 86.19 168 ASP A N 1
ATOM 1346 C CA . ASP A 1 168 ? 6.477 17.097 -12.692 1.00 86.19 168 ASP A CA 1
ATOM 1347 C C . ASP A 1 168 ? 7.417 15.947 -13.111 1.00 86.19 168 ASP A C 1
ATOM 1349 O O . ASP A 1 168 ? 7.543 15.627 -14.292 1.00 86.19 168 ASP A O 1
ATOM 1353 N N . TYR A 1 169 ? 8.044 15.273 -12.139 1.00 85.31 169 TYR A N 1
ATOM 1354 C CA . TYR A 1 169 ? 8.939 14.144 -12.394 1.00 85.31 169 TYR A CA 1
ATOM 1355 C C . TYR A 1 169 ? 8.196 12.937 -12.982 1.00 85.31 169 TYR A C 1
ATOM 1357 O O . TYR A 1 169 ? 8.675 12.331 -13.939 1.00 85.31 169 TYR A O 1
ATOM 1365 N N . LEU A 1 170 ? 7.012 12.601 -12.460 1.00 84.12 170 LEU A N 1
ATOM 1366 C CA . LEU A 1 170 ? 6.165 11.540 -13.010 1.00 84.12 170 LEU A CA 1
ATOM 1367 C C . LEU A 1 170 ? 5.758 11.853 -14.458 1.00 84.12 170 LEU A C 1
ATOM 1369 O O . LEU A 1 170 ? 5.884 10.989 -15.323 1.00 84.12 170 LEU A O 1
ATOM 1373 N N . GLU A 1 171 ? 5.342 13.089 -14.742 1.00 84.00 171 GLU A N 1
ATOM 1374 C CA . GLU A 1 171 ? 4.920 13.507 -16.081 1.00 84.00 171 GLU A CA 1
ATOM 1375 C C . GLU A 1 171 ? 6.063 13.440 -17.103 1.00 84.00 171 GLU A C 1
ATOM 1377 O O . GLU A 1 171 ? 5.873 12.895 -18.192 1.00 84.00 171 GLU A O 1
ATOM 1382 N N . ILE A 1 172 ? 7.264 13.908 -16.737 1.00 76.69 172 ILE A N 1
ATOM 1383 C CA . ILE A 1 172 ? 8.469 13.817 -17.582 1.00 76.69 172 ILE A CA 1
ATOM 1384 C C . ILE A 1 172 ? 8.808 12.358 -17.920 1.00 76.69 172 ILE A C 1
ATOM 1386 O O . ILE A 1 172 ? 9.257 12.074 -19.026 1.00 76.69 172 ILE A O 1
ATOM 1390 N N . ASN A 1 173 ? 8.547 11.429 -16.998 1.00 74.12 173 ASN A N 1
ATOM 1391 C CA . ASN A 1 173 ? 8.758 9.993 -17.196 1.00 74.12 173 ASN A CA 1
ATOM 1392 C C . ASN A 1 173 ? 7.537 9.278 -17.817 1.00 74.12 173 ASN A C 1
ATOM 1394 O O . ASN A 1 173 ? 7.437 8.054 -17.768 1.00 74.12 173 ASN A O 1
ATOM 1398 N N . GLY A 1 174 ? 6.586 10.020 -18.398 1.00 74.00 174 GLY A N 1
ATOM 1399 C CA . GLY A 1 174 ? 5.440 9.462 -19.124 1.00 74.00 174 GLY A CA 1
ATOM 1400 C C . GLY A 1 174 ? 4.295 8.957 -18.239 1.00 74.00 174 GLY A C 1
ATOM 1401 O O . GLY A 1 174 ? 3.324 8.388 -18.747 1.00 74.00 174 GLY A O 1
ATOM 1402 N N . PHE A 1 175 ? 4.354 9.185 -16.927 1.00 80.25 175 PHE A N 1
ATOM 1403 C CA . PHE A 1 175 ? 3.330 8.769 -15.975 1.00 80.25 175 PHE A CA 1
ATOM 1404 C C . PHE A 1 175 ? 2.299 9.878 -15.766 1.00 80.25 175 PHE A C 1
ATOM 1406 O O . PHE A 1 175 ? 2.528 10.868 -15.074 1.00 80.25 175 PHE A O 1
ATOM 1413 N N . ARG A 1 176 ? 1.113 9.710 -16.358 1.00 77.88 176 ARG A N 1
ATOM 1414 C CA . ARG A 1 176 ? 0.024 10.682 -16.213 1.00 77.88 176 ARG A CA 1
ATOM 1415 C C . ARG A 1 176 ? -0.772 10.435 -14.940 1.00 77.88 176 ARG A C 1
ATOM 1417 O O . ARG A 1 176 ? -1.489 9.443 -14.829 1.00 77.88 176 ARG A O 1
ATOM 1424 N N . VAL A 1 177 ? -0.726 11.393 -14.017 1.00 74.12 177 VAL A N 1
ATOM 1425 C CA . VAL A 1 177 ? -1.594 11.414 -12.836 1.00 74.12 177 VAL A CA 1
ATOM 1426 C C . VAL A 1 177 ? -2.783 12.325 -13.110 1.00 74.12 177 VAL A C 1
ATOM 1428 O O . VAL A 1 177 ? -2.726 13.528 -12.880 1.00 74.12 177 VAL A O 1
ATOM 1431 N N . THR A 1 178 ? -3.886 11.761 -13.594 1.00 65.69 178 THR A N 1
ATOM 1432 C CA . THR A 1 178 ? -5.149 12.505 -13.697 1.00 65.69 178 THR A CA 1
ATOM 1433 C C . THR A 1 178 ? -6.196 11.858 -12.809 1.00 65.69 178 THR A C 1
ATOM 1435 O O . THR A 1 178 ? -6.349 10.638 -12.794 1.00 65.69 178 THR A O 1
ATOM 1438 N N . ARG A 1 179 ? -6.903 12.681 -12.033 1.00 60.16 179 ARG A N 1
ATOM 1439 C CA . ARG A 1 179 ? -8.156 12.308 -11.379 1.00 60.16 179 ARG A CA 1
ATOM 1440 C C . ARG A 1 179 ? -9.243 13.127 -12.055 1.00 60.16 179 ARG A C 1
ATOM 1442 O O . ARG A 1 179 ? -9.090 14.337 -12.200 1.00 60.16 179 ARG A O 1
ATOM 1449 N N . THR A 1 180 ? -10.321 12.488 -12.491 1.00 52.44 180 THR A N 1
ATOM 1450 C CA . THR A 1 180 ? -11.447 13.176 -13.134 1.00 52.44 180 THR A CA 1
ATOM 1451 C C . THR A 1 180 ? -11.958 14.312 -12.239 1.00 52.44 180 THR A C 1
ATOM 1453 O O . THR A 1 180 ? -12.548 14.048 -11.193 1.00 52.44 180 THR A O 1
ATOM 1456 N N . GLY A 1 181 ? -11.715 15.565 -12.641 1.00 54.88 181 GLY A N 1
ATOM 1457 C CA . GLY A 1 181 ? -12.289 16.766 -12.022 1.00 54.88 181 GLY A CA 1
ATOM 1458 C C . GLY A 1 181 ? -11.441 17.523 -10.986 1.00 54.88 181 GLY A C 1
ATOM 1459 O O . GLY A 1 181 ? -11.909 18.556 -10.515 1.00 54.88 181 GLY A O 1
ATOM 1460 N N . GLU A 1 182 ? -10.223 17.089 -10.633 1.00 61.00 182 GLU A N 1
ATOM 1461 C CA . GLU A 1 182 ? -9.331 17.835 -9.716 1.00 61.00 182 GLU A CA 1
ATOM 1462 C C . GLU A 1 182 ? -8.117 18.422 -10.466 1.00 61.00 182 GLU A C 1
ATOM 1464 O O . GLU A 1 182 ? -7.445 17.712 -11.210 1.00 61.00 182 GLU A O 1
ATOM 1469 N N . LEU A 1 183 ? -7.812 19.711 -10.242 1.00 64.00 183 LEU A N 1
ATOM 1470 C CA . LEU A 1 183 ? -6.641 20.407 -10.815 1.00 64.00 183 LEU A CA 1
ATOM 1471 C C . LEU A 1 183 ? -5.305 19.909 -10.239 1.00 64.00 183 LEU A C 1
ATOM 1473 O O . LEU A 1 183 ? -4.290 19.942 -10.926 1.00 64.00 183 LEU A O 1
ATOM 1477 N N . VAL A 1 184 ? -5.300 19.463 -8.978 1.00 70.31 184 VAL A N 1
ATOM 1478 C CA . VAL A 1 184 ? -4.124 18.897 -8.304 1.00 70.31 184 VAL A CA 1
ATOM 1479 C C . VAL A 1 184 ? -4.562 17.639 -7.554 1.00 70.31 184 VAL A C 1
ATOM 1481 O O . VAL A 1 184 ? -5.386 17.750 -6.642 1.00 70.31 184 VAL A O 1
ATOM 1484 N N . PRO A 1 185 ? -4.033 16.453 -7.900 1.00 80.62 185 PRO A N 1
ATOM 1485 C CA . PRO A 1 185 ? -4.391 15.218 -7.218 1.00 80.62 185 PRO A CA 1
ATOM 1486 C C . PRO A 1 185 ? -3.998 15.238 -5.735 1.00 80.62 185 PRO A C 1
ATOM 1488 O O . PRO A 1 185 ? -2.973 15.808 -5.347 1.00 80.62 185 PRO A O 1
ATOM 1491 N N . LYS A 1 186 ? -4.799 14.566 -4.902 1.00 87.62 186 LYS A N 1
ATOM 1492 C CA . LYS A 1 186 ? -4.452 14.299 -3.497 1.00 87.62 186 LYS A CA 1
ATOM 1493 C C . LYS A 1 186 ? -3.195 13.434 -3.393 1.00 87.62 186 LYS A C 1
ATOM 1495 O O . LYS A 1 186 ? -2.970 12.551 -4.217 1.00 87.62 186 LYS A O 1
ATOM 1500 N N . GLU A 1 187 ? -2.427 13.623 -2.326 1.00 90.88 187 GLU A N 1
ATOM 1501 C CA . GLU A 1 187 ? -1.197 12.876 -2.034 1.00 90.88 187 GLU A CA 1
ATOM 1502 C C . GLU A 1 187 ? -1.465 11.367 -1.997 1.00 90.88 187 GLU A C 1
ATOM 1504 O O . GLU A 1 187 ? -0.743 10.583 -2.616 1.00 90.88 187 GLU A O 1
ATOM 1509 N N . SER A 1 188 ? -2.557 10.967 -1.332 1.00 91.69 188 SER A N 1
ATOM 1510 C CA . SER A 1 188 ? -2.973 9.565 -1.247 1.00 91.69 188 SER A CA 1
ATOM 1511 C C . SER A 1 188 ? -3.253 8.973 -2.620 1.00 91.69 188 SER A C 1
ATOM 1513 O O . SER A 1 188 ? -2.860 7.840 -2.880 1.00 91.69 188 SER A O 1
ATOM 1515 N N . TYR A 1 189 ? -3.856 9.740 -3.529 1.00 91.69 189 TYR A N 1
ATOM 1516 C CA . TYR A 1 189 ? -4.128 9.289 -4.889 1.00 91.69 189 TYR A CA 1
ATOM 1517 C C . TYR A 1 189 ? -2.842 9.032 -5.679 1.00 91.69 189 TYR A C 1
ATOM 1519 O O . TYR A 1 189 ? -2.732 7.990 -6.319 1.00 91.69 189 TYR A O 1
ATOM 1527 N N . ILE A 1 190 ? -1.858 9.936 -5.606 1.00 92.38 190 ILE A N 1
ATOM 1528 C CA . ILE A 1 190 ? -0.575 9.798 -6.318 1.00 92.38 190 ILE A CA 1
ATOM 1529 C C . ILE A 1 190 ? 0.132 8.510 -5.880 1.00 92.38 190 ILE A C 1
ATOM 1531 O O . ILE A 1 190 ? 0.480 7.671 -6.710 1.00 92.38 190 ILE A O 1
ATOM 1535 N N . ILE A 1 191 ? 0.281 8.319 -4.566 1.00 95.31 191 ILE A N 1
ATOM 1536 C CA . ILE A 1 191 ? 1.005 7.172 -4.004 1.00 95.31 191 ILE A CA 1
ATOM 1537 C C . ILE A 1 191 ? 0.272 5.861 -4.318 1.00 95.31 191 ILE A C 1
ATOM 1539 O O . ILE A 1 191 ? 0.897 4.895 -4.753 1.00 95.31 191 ILE A O 1
ATOM 1543 N N . LYS A 1 192 ? -1.057 5.825 -4.164 1.00 94.81 192 LYS A N 1
ATOM 1544 C CA . LYS A 1 192 ? -1.878 4.645 -4.484 1.00 94.81 192 LYS A CA 1
ATOM 1545 C C . LYS A 1 192 ? -1.870 4.297 -5.963 1.00 94.81 192 LYS A C 1
ATOM 1547 O O . LYS A 1 192 ? -1.815 3.120 -6.305 1.00 94.81 192 LYS A O 1
ATOM 1552 N N . THR A 1 193 ? -1.885 5.303 -6.835 1.00 91.06 193 THR A N 1
ATOM 1553 C CA . THR A 1 193 ? -1.720 5.106 -8.281 1.00 91.06 193 THR A CA 1
ATOM 1554 C C . THR A 1 193 ? -0.365 4.473 -8.567 1.00 91.06 193 THR A C 1
ATOM 1556 O O . THR A 1 193 ? -0.296 3.531 -9.351 1.00 91.06 193 THR A O 1
ATOM 1559 N N . GLY A 1 194 ? 0.691 4.907 -7.873 1.00 90.56 194 GLY A N 1
ATOM 1560 C CA . GLY A 1 194 ? 1.994 4.267 -7.989 1.00 90.56 194 GLY A CA 1
ATOM 1561 C C . GLY A 1 194 ? 1.986 2.802 -7.554 1.00 90.56 194 GLY A C 1
ATOM 1562 O O . GLY A 1 194 ? 2.448 1.948 -8.297 1.00 90.56 194 GLY A O 1
ATOM 1563 N N . ILE A 1 195 ? 1.373 2.490 -6.407 1.00 93.56 195 ILE A N 1
ATOM 1564 C CA . ILE A 1 195 ? 1.257 1.106 -5.913 1.00 93.56 195 ILE A CA 1
ATOM 1565 C C . ILE A 1 195 ? 0.458 0.224 -6.891 1.00 93.56 195 ILE A C 1
ATOM 1567 O O . ILE A 1 195 ? 0.844 -0.921 -7.115 1.00 93.56 195 ILE A O 1
ATOM 1571 N N . ARG A 1 196 ? -0.632 0.737 -7.482 1.00 89.75 196 ARG A N 1
ATOM 1572 C CA . ARG A 1 196 ? -1.452 0.007 -8.471 1.00 89.75 196 ARG A CA 1
ATOM 1573 C C . ARG A 1 196 ? -0.701 -0.302 -9.758 1.00 89.75 196 ARG A C 1
ATOM 1575 O O . ARG A 1 196 ? -0.841 -1.394 -10.289 1.00 89.75 196 ARG A O 1
ATOM 1582 N N . ASN A 1 197 ? 0.077 0.658 -10.250 1.00 82.69 197 ASN A N 1
ATOM 1583 C CA . ASN A 1 197 ? 0.849 0.508 -11.482 1.00 82.69 197 ASN A CA 1
ATOM 1584 C C . ASN A 1 197 ? 2.218 -0.158 -11.254 1.00 82.69 197 ASN A C 1
ATOM 1586 O O . ASN A 1 197 ? 3.048 -0.204 -12.162 1.00 82.69 197 ASN A O 1
ATOM 1590 N N . GLY A 1 198 ? 2.466 -0.657 -10.042 1.00 82.94 198 GLY A N 1
ATOM 1591 C CA . GLY A 1 198 ? 3.584 -1.533 -9.750 1.00 82.94 198 GLY A CA 1
ATOM 1592 C C . GLY A 1 198 ? 4.947 -0.845 -9.750 1.00 82.94 198 GLY A C 1
ATOM 1593 O O . GLY A 1 198 ? 5.117 0.328 -9.403 1.00 82.94 198 GLY A O 1
ATOM 1594 N N . LYS A 1 199 ? 5.966 -1.643 -10.069 1.00 84.31 199 LYS A N 1
ATOM 1595 C CA . LYS A 1 199 ? 7.368 -1.293 -9.839 1.00 84.31 199 LYS A CA 1
ATOM 1596 C C . LYS A 1 199 ? 7.825 -0.026 -10.581 1.00 84.31 199 LYS A C 1
ATOM 1598 O O . LYS A 1 199 ? 8.434 0.803 -9.908 1.00 84.31 199 LYS A O 1
ATOM 1603 N N . PRO A 1 200 ? 7.513 0.193 -11.876 1.00 81.88 200 PRO A N 1
ATOM 1604 C CA . PRO A 1 200 ? 8.010 1.364 -12.607 1.00 81.88 200 PRO A CA 1
ATOM 1605 C C . PRO A 1 200 ? 7.591 2.695 -11.973 1.00 81.88 200 PRO A C 1
ATOM 1607 O O . PRO A 1 200 ? 8.395 3.615 -11.835 1.00 81.88 200 PRO A O 1
ATOM 1610 N N . TRP A 1 201 ? 6.343 2.781 -11.509 1.00 88.00 201 TRP A N 1
ATOM 1611 C CA . TRP A 1 201 ? 5.851 3.974 -10.826 1.00 88.00 201 TRP A CA 1
ATOM 1612 C C . TRP A 1 201 ? 6.489 4.161 -9.454 1.00 88.00 201 TRP A C 1
ATOM 1614 O O . TRP A 1 201 ? 6.868 5.273 -9.088 1.00 88.00 201 TRP A O 1
ATOM 1624 N N . CYS A 1 202 ? 6.598 3.084 -8.675 1.00 92.00 202 CYS A N 1
ATOM 1625 C CA . CYS A 1 202 ? 7.220 3.155 -7.360 1.00 92.00 202 CYS A CA 1
ATOM 1626 C C . CYS A 1 202 ? 8.713 3.501 -7.446 1.00 92.00 202 CYS A C 1
ATOM 1628 O O . CYS A 1 202 ? 9.185 4.272 -6.616 1.00 92.00 202 CYS A O 1
ATOM 1630 N N . ASP A 1 203 ? 9.437 3.008 -8.454 1.00 86.00 203 ASP A N 1
ATOM 1631 C CA . ASP A 1 203 ? 10.817 3.424 -8.725 1.00 86.00 203 ASP A CA 1
ATOM 1632 C C . ASP A 1 203 ? 10.884 4.922 -9.034 1.00 86.00 203 ASP A C 1
ATOM 1634 O O . ASP A 1 203 ? 11.715 5.624 -8.467 1.00 86.00 203 ASP A O 1
ATOM 1638 N N . CYS A 1 204 ? 9.967 5.433 -9.861 1.00 86.62 204 CYS A N 1
ATOM 1639 C CA . CYS A 1 204 ? 9.900 6.854 -10.195 1.00 86.62 204 CYS A CA 1
ATOM 1640 C C . CYS A 1 204 ? 9.659 7.730 -8.949 1.00 86.62 204 CYS A C 1
ATOM 1642 O O . CYS A 1 204 ? 10.335 8.742 -8.755 1.00 86.62 204 CYS A O 1
ATOM 1644 N N . ILE A 1 205 ? 8.762 7.303 -8.049 1.00 93.44 205 ILE A N 1
ATOM 1645 C CA . ILE A 1 205 ? 8.533 7.971 -6.757 1.00 93.44 205 ILE A CA 1
ATOM 1646 C C . ILE A 1 205 ? 9.822 7.993 -5.923 1.00 93.44 205 ILE A C 1
ATOM 1648 O O . ILE A 1 205 ? 10.208 9.043 -5.408 1.00 93.44 205 ILE A O 1
ATOM 1652 N N . LEU A 1 206 ? 10.497 6.849 -5.784 1.00 94.06 206 LEU A N 1
ATOM 1653 C CA . LEU A 1 206 ? 11.703 6.740 -4.961 1.00 94.06 206 LEU A CA 1
ATOM 1654 C C . LEU A 1 206 ? 12.894 7.501 -5.558 1.00 94.06 206 LEU A C 1
ATOM 1656 O O . LEU A 1 206 ? 13.645 8.118 -4.804 1.00 94.06 206 LEU A O 1
ATOM 1660 N N . GLU A 1 207 ? 13.056 7.510 -6.881 1.00 88.38 207 GLU A N 1
ATOM 1661 C CA . GLU A 1 207 ? 14.113 8.267 -7.557 1.00 88.38 207 GLU A CA 1
ATOM 1662 C C . GLU A 1 207 ? 13.861 9.775 -7.453 1.00 88.38 207 GLU A C 1
ATOM 1664 O O . GLU A 1 207 ? 14.786 10.525 -7.142 1.00 88.38 207 GLU A O 1
ATOM 1669 N N . CYS A 1 208 ? 12.610 10.231 -7.582 1.00 90.50 208 CYS A N 1
ATOM 1670 C CA . CYS A 1 208 ? 12.276 11.625 -7.300 1.00 90.50 208 CYS A CA 1
ATOM 1671 C C . CYS A 1 208 ? 12.674 11.999 -5.864 1.00 90.50 208 CYS A C 1
ATOM 1673 O O . CYS A 1 208 ? 13.358 13.000 -5.657 1.00 90.50 208 CYS A O 1
ATOM 1675 N N . ILE A 1 209 ? 12.302 11.177 -4.873 1.00 92.94 209 ILE A N 1
ATOM 1676 C CA . ILE A 1 209 ? 12.668 11.401 -3.466 1.00 92.94 209 ILE A CA 1
ATOM 1677 C C . ILE A 1 209 ? 14.188 11.416 -3.292 1.00 92.94 209 ILE A C 1
ATOM 1679 O O . ILE A 1 209 ? 14.706 12.253 -2.564 1.00 92.94 209 ILE A O 1
ATOM 1683 N N . LYS A 1 210 ? 14.928 10.529 -3.958 1.00 89.31 210 LYS A N 1
ATOM 1684 C CA . LYS A 1 210 ? 16.395 10.490 -3.903 1.00 89.31 210 LYS A CA 1
ATOM 1685 C C . LYS A 1 210 ? 17.024 11.802 -4.363 1.00 89.31 210 LYS A C 1
ATOM 1687 O O . LYS A 1 210 ? 17.957 12.284 -3.725 1.00 89.31 210 LYS A O 1
ATOM 1692 N N . GLN A 1 211 ? 16.513 12.362 -5.459 1.00 85.25 211 GLN A N 1
ATOM 1693 C CA . GLN A 1 211 ? 17.009 13.607 -6.038 1.00 85.25 211 GLN A CA 1
ATOM 1694 C C . GLN A 1 211 ? 16.658 14.822 -5.175 1.00 85.25 211 GLN A C 1
ATOM 1696 O O . GLN A 1 211 ? 17.413 15.793 -5.142 1.00 85.25 211 GLN A O 1
ATOM 1701 N N . THR A 1 212 ? 15.529 14.781 -4.462 1.00 88.50 212 THR A N 1
ATOM 1702 C CA . THR A 1 212 ? 15.053 15.917 -3.662 1.00 88.50 212 THR A CA 1
ATOM 1703 C C . THR A 1 212 ? 15.439 15.855 -2.188 1.00 88.50 212 THR A C 1
ATOM 1705 O O . THR A 1 212 ? 15.608 16.901 -1.568 1.00 88.50 212 THR A O 1
ATOM 1708 N N . ASP A 1 213 ? 15.528 14.660 -1.607 1.00 89.69 213 ASP A N 1
ATOM 1709 C CA . ASP A 1 213 ? 15.736 14.416 -0.179 1.00 89.69 213 ASP A CA 1
ATOM 1710 C C . ASP A 1 213 ? 16.270 12.991 0.080 1.00 89.69 213 ASP A C 1
ATOM 1712 O O . ASP A 1 213 ? 15.570 12.077 0.530 1.00 89.69 213 ASP A O 1
ATOM 1716 N N . ILE A 1 214 ? 17.562 12.797 -0.187 1.00 87.56 214 ILE A N 1
ATOM 1717 C CA . ILE A 1 214 ? 18.235 11.510 0.034 1.00 87.56 214 ILE A CA 1
ATOM 1718 C C . ILE A 1 214 ? 18.215 11.059 1.505 1.00 87.56 214 ILE A C 1
ATOM 1720 O O . ILE A 1 214 ? 18.289 9.862 1.789 1.00 87.56 214 ILE A O 1
ATOM 1724 N N . VAL A 1 215 ? 18.110 11.997 2.454 1.00 89.50 215 VAL A N 1
ATOM 1725 C CA . VAL A 1 215 ? 18.005 11.680 3.886 1.00 89.50 215 VAL A CA 1
ATOM 1726 C C . VAL A 1 215 ? 16.668 11.002 4.158 1.00 89.50 215 VAL A C 1
ATOM 1728 O O . VAL A 1 215 ? 16.635 9.955 4.804 1.00 89.50 215 VAL A O 1
ATOM 1731 N N . PHE A 1 216 ? 15.579 11.537 3.605 1.00 92.88 216 PHE A N 1
ATOM 1732 C CA . PHE A 1 216 ? 14.268 10.912 3.706 1.00 92.88 216 PHE A CA 1
ATOM 1733 C C . PHE A 1 216 ? 14.232 9.526 3.048 1.00 92.88 216 PHE A C 1
ATOM 1735 O O . PHE A 1 216 ? 13.724 8.587 3.660 1.00 92.88 216 PHE A O 1
ATOM 1742 N N . LEU A 1 217 ? 14.853 9.342 1.875 1.00 91.38 217 LEU A N 1
ATOM 1743 C CA . LEU A 1 217 ? 14.948 8.013 1.251 1.00 91.38 217 LEU A CA 1
ATOM 1744 C C . LEU A 1 217 ? 15.611 6.984 2.181 1.00 91.38 217 LEU A C 1
ATOM 1746 O O . LEU A 1 217 ? 15.103 5.874 2.341 1.00 91.38 217 LEU A O 1
ATOM 1750 N N . LYS A 1 218 ? 16.716 7.356 2.841 1.00 86.69 218 LYS A N 1
ATOM 1751 C CA . LYS A 1 218 ? 17.391 6.481 3.814 1.00 86.69 218 LYS A CA 1
ATOM 1752 C C . LYS A 1 218 ? 16.481 6.112 4.987 1.00 86.69 218 LYS A C 1
ATOM 1754 O O . LYS A 1 218 ? 16.547 4.980 5.460 1.00 86.69 218 LYS A O 1
ATOM 1759 N N . VAL A 1 219 ? 15.606 7.019 5.431 1.00 91.94 219 VAL A N 1
ATOM 1760 C CA . VAL A 1 219 ? 14.593 6.722 6.460 1.00 91.94 219 VAL A CA 1
ATOM 1761 C C . VAL A 1 219 ? 13.594 5.674 5.964 1.00 91.94 219 VAL A C 1
ATOM 1763 O O . VAL A 1 219 ? 13.299 4.733 6.702 1.00 91.94 219 VAL A O 1
ATOM 1766 N N . LEU A 1 220 ? 13.093 5.797 4.730 1.00 92.94 220 LEU A N 1
ATOM 1767 C CA . LEU A 1 220 ? 12.146 4.835 4.149 1.00 92.94 220 LEU A CA 1
ATOM 1768 C C . LEU A 1 220 ? 12.749 3.429 4.049 1.00 92.94 220 LEU A C 1
ATOM 1770 O O . LEU A 1 220 ? 12.133 2.452 4.486 1.00 92.94 220 LEU A O 1
ATOM 1774 N N . VAL A 1 221 ? 13.971 3.343 3.518 1.00 89.25 221 VAL A N 1
ATOM 1775 C CA . VAL A 1 221 ? 14.709 2.083 3.362 1.00 89.25 221 VAL A CA 1
ATOM 1776 C C . VAL A 1 221 ? 15.025 1.477 4.729 1.00 89.25 221 VAL A C 1
ATOM 1778 O O . VAL A 1 221 ? 14.693 0.319 4.974 1.00 89.25 221 VAL A O 1
ATOM 1781 N N . GLY A 1 222 ? 15.561 2.270 5.662 1.00 87.06 222 GLY A N 1
ATOM 1782 C CA . GLY A 1 222 ? 15.910 1.796 7.003 1.00 87.06 222 GLY A CA 1
ATOM 1783 C C . GLY A 1 222 ? 14.703 1.297 7.805 1.00 87.06 222 GLY A C 1
ATOM 1784 O O . GLY A 1 222 ? 14.815 0.318 8.546 1.00 87.06 222 GLY A O 1
ATOM 1785 N N . ARG A 1 223 ? 13.520 1.910 7.638 1.00 89.94 223 ARG A N 1
ATOM 1786 C CA . ARG A 1 223 ? 12.269 1.415 8.240 1.00 89.94 223 ARG A CA 1
ATOM 1787 C C . ARG A 1 223 ? 11.908 0.026 7.719 1.00 89.94 223 ARG A C 1
ATOM 1789 O O . ARG A 1 223 ? 11.599 -0.856 8.522 1.00 89.94 223 ARG A O 1
ATOM 1796 N N . LEU A 1 224 ? 11.960 -0.168 6.403 1.00 88.06 224 LEU A N 1
ATOM 1797 C CA . LEU A 1 224 ? 11.627 -1.450 5.785 1.00 88.06 224 LEU A CA 1
ATOM 1798 C C . LEU A 1 224 ? 12.641 -2.541 6.165 1.00 88.06 224 LEU A C 1
ATOM 1800 O O . LEU A 1 224 ? 12.251 -3.653 6.511 1.00 88.06 224 LEU A O 1
ATOM 1804 N N . GLU A 1 225 ? 13.936 -2.223 6.173 1.00 85.44 225 GLU A N 1
ATOM 1805 C CA . GLU A 1 225 ? 14.986 -3.153 6.605 1.00 85.44 225 GLU A CA 1
ATOM 1806 C C . GLU A 1 225 ? 14.829 -3.555 8.073 1.00 85.44 225 GLU A C 1
ATOM 1808 O O . GLU A 1 225 ? 14.908 -4.739 8.404 1.00 85.44 225 GLU A O 1
ATOM 1813 N N . LYS A 1 226 ? 14.533 -2.594 8.959 1.00 85.31 226 LYS A N 1
ATOM 1814 C CA . LYS A 1 226 ? 14.254 -2.879 10.372 1.00 85.31 226 LYS A CA 1
ATOM 1815 C C . LYS A 1 226 ? 13.074 -3.843 10.517 1.00 85.31 226 LYS A C 1
ATOM 1817 O O . LYS A 1 226 ? 13.174 -4.785 11.300 1.00 85.31 226 LYS A O 1
ATOM 1822 N N . ARG A 1 227 ? 11.992 -3.640 9.753 1.00 82.81 227 ARG A N 1
ATOM 1823 C CA . ARG A 1 227 ? 10.818 -4.530 9.744 1.00 82.81 227 ARG A CA 1
ATOM 1824 C C . ARG A 1 227 ? 11.170 -5.931 9.245 1.00 82.81 227 ARG A C 1
ATOM 1826 O O . ARG A 1 227 ? 10.748 -6.906 9.858 1.00 82.81 227 ARG A O 1
ATOM 1833 N N . ARG A 1 228 ? 11.971 -6.040 8.180 1.00 80.81 228 ARG A N 1
ATOM 1834 C CA . ARG A 1 228 ? 12.433 -7.329 7.640 1.00 80.81 228 ARG A CA 1
ATOM 1835 C C . ARG A 1 228 ? 13.281 -8.101 8.650 1.00 80.81 228 ARG A C 1
ATOM 1837 O O . ARG A 1 228 ? 13.129 -9.308 8.771 1.00 80.81 228 ARG A O 1
ATOM 1844 N N . ASN A 1 229 ? 14.156 -7.405 9.373 1.00 75.88 229 ASN A N 1
ATOM 1845 C CA . ASN A 1 229 ? 15.101 -8.039 10.291 1.00 75.88 229 ASN A CA 1
ATOM 1846 C C . ASN A 1 229 ? 14.474 -8.405 11.643 1.00 75.88 229 ASN A C 1
ATOM 1848 O O . ASN A 1 229 ? 14.881 -9.390 12.248 1.00 75.88 229 ASN A O 1
ATOM 1852 N N . LYS A 1 230 ? 13.526 -7.603 12.145 1.00 75.00 230 LYS A N 1
ATOM 1853 C CA . LYS A 1 230 ? 12.920 -7.803 13.473 1.00 75.00 230 LYS A CA 1
ATOM 1854 C C . LYS A 1 230 ? 11.553 -8.484 13.446 1.00 75.00 230 LYS A C 1
ATOM 1856 O O . LYS A 1 230 ? 11.047 -8.837 14.503 1.00 75.00 230 LYS A O 1
ATOM 1861 N N . GLY A 1 231 ? 10.947 -8.653 12.272 1.00 69.44 231 GLY A N 1
ATOM 1862 C CA . GLY A 1 231 ? 9.562 -9.101 12.184 1.00 69.44 231 GLY A CA 1
ATOM 1863 C C . GLY A 1 231 ? 8.596 -8.053 12.740 1.00 69.44 231 GLY A C 1
ATOM 1864 O O . GLY A 1 231 ? 8.901 -6.855 12.763 1.00 69.44 231 GLY A O 1
ATOM 1865 N N . ARG A 1 232 ? 7.379 -8.484 13.081 1.00 66.44 232 ARG A N 1
ATOM 1866 C CA . ARG A 1 232 ? 6.396 -7.627 13.753 1.00 66.44 232 ARG A CA 1
ATOM 1867 C C . ARG A 1 232 ? 6.676 -7.755 15.243 1.00 66.44 232 ARG A C 1
ATOM 1869 O O . ARG A 1 232 ? 6.882 -8.870 15.713 1.00 66.44 232 ARG A O 1
ATOM 1876 N N . GLU A 1 233 ? 6.683 -6.649 15.979 1.00 64.69 233 GLU A N 1
ATOM 1877 C CA . GLU A 1 233 ? 6.576 -6.749 17.437 1.00 64.69 233 GLU A CA 1
ATOM 1878 C C . GLU A 1 233 ? 5.189 -7.338 17.725 1.00 64.69 233 GLU A C 1
ATOM 1880 O O . GLU A 1 233 ? 4.170 -6.715 17.422 1.00 64.69 233 GLU A O 1
ATOM 1885 N N . GLY A 1 234 ? 5.171 -8.605 18.148 1.00 52.00 234 GLY A N 1
ATOM 1886 C CA . GLY A 1 234 ? 3.949 -9.377 18.324 1.00 52.00 234 GLY A CA 1
ATOM 1887 C C . GLY A 1 234 ? 3.056 -8.738 19.377 1.00 52.00 234 GLY A C 1
ATOM 1888 O O . GLY A 1 234 ? 3.524 -8.341 20.444 1.00 52.00 234 GLY A O 1
ATOM 1889 N N . VAL A 1 235 ? 1.770 -8.643 19.064 1.00 53.25 235 VAL A N 1
ATOM 1890 C CA . VAL A 1 235 ? 0.740 -8.380 20.062 1.00 53.25 235 VAL A CA 1
ATOM 1891 C C . VAL A 1 235 ? 0.230 -9.755 20.482 1.00 53.25 235 VAL A C 1
ATOM 1893 O O . VAL A 1 235 ? -0.327 -10.464 19.651 1.00 53.25 235 VAL A O 1
ATOM 1896 N N . ASP A 1 236 ? 0.467 -10.150 21.734 1.00 51.59 236 ASP A N 1
ATOM 1897 C CA . ASP A 1 236 ? 0.016 -11.438 22.286 1.00 51.59 236 ASP A CA 1
ATOM 1898 C C . ASP A 1 236 ? -1.481 -11.369 22.634 1.00 51.59 236 ASP A C 1
ATOM 1900 O O . ASP A 1 236 ? -1.886 -11.375 23.793 1.00 51.59 236 ASP A O 1
ATOM 1904 N N . LEU A 1 237 ? -2.307 -11.163 21.606 1.00 54.19 237 LEU A N 1
ATOM 1905 C CA . LEU A 1 237 ? -3.760 -11.088 21.696 1.00 54.19 237 LEU A CA 1
ATOM 1906 C C . LEU A 1 237 ? -4.358 -11.895 20.547 1.00 54.19 237 LEU A C 1
ATOM 1908 O O . LEU A 1 237 ? -4.167 -11.564 19.378 1.00 54.19 237 LEU A O 1
ATOM 1912 N N . GLN A 1 238 ? -5.131 -12.925 20.884 1.00 58.78 238 GLN A N 1
ATOM 1913 C CA . GLN A 1 238 ? -5.989 -13.594 19.913 1.00 58.78 238 GLN A CA 1
ATOM 1914 C C . GLN A 1 238 ? -7.216 -12.719 19.658 1.00 58.78 238 GLN A C 1
ATOM 1916 O O . GLN A 1 238 ? -8.013 -12.492 20.565 1.00 58.78 238 GLN A O 1
ATOM 1921 N N . PHE A 1 239 ? -7.358 -12.223 18.429 1.00 64.06 239 PHE A N 1
ATOM 1922 C CA . PHE A 1 239 ? -8.542 -11.502 17.970 1.00 64.06 239 PHE A CA 1
ATOM 1923 C C . PHE A 1 239 ? -9.054 -12.170 16.710 1.00 64.06 239 PHE A C 1
ATOM 1925 O O . PHE A 1 239 ? -8.344 -12.271 15.712 1.00 64.06 239 PHE A O 1
ATOM 1932 N N . ASP A 1 240 ? -10.285 -12.652 16.779 1.00 69.44 240 ASP A N 1
ATOM 1933 C CA . ASP A 1 240 ? -10.904 -13.418 15.715 1.00 69.44 240 ASP A CA 1
ATOM 1934 C C . ASP A 1 240 ? -12.165 -12.724 15.182 1.00 69.44 240 ASP A C 1
ATOM 1936 O O . ASP A 1 240 ? -12.631 -11.687 15.667 1.00 69.44 240 ASP A O 1
ATOM 1940 N N . VAL A 1 241 ? -12.750 -13.328 14.150 1.00 75.50 241 VAL A N 1
ATOM 1941 C CA . VAL A 1 241 ? -13.989 -12.851 13.526 1.00 75.50 241 VAL A CA 1
ATOM 1942 C C . VAL A 1 241 ? -15.141 -12.768 14.535 1.00 75.50 241 VAL A C 1
ATOM 1944 O O . VAL A 1 241 ? -16.031 -11.931 14.374 1.00 75.50 241 VAL A O 1
ATOM 1947 N N . LYS A 1 242 ? -15.163 -13.632 15.559 1.00 74.06 242 LYS A N 1
ATOM 1948 C CA . LYS A 1 242 ? -16.222 -13.640 16.569 1.00 74.06 242 LYS A CA 1
ATOM 1949 C C . LYS A 1 242 ? -16.103 -12.407 17.463 1.00 74.06 242 LYS A C 1
ATOM 1951 O O . LYS A 1 242 ? -17.061 -11.645 17.533 1.00 74.06 242 LYS A O 1
ATOM 1956 N N . MET A 1 243 ? -14.924 -12.150 18.029 1.00 66.44 243 MET A N 1
ATOM 1957 C CA . MET A 1 243 ? -14.649 -10.936 18.803 1.00 66.44 243 MET A CA 1
ATOM 1958 C C . MET A 1 243 ? -14.948 -9.674 17.997 1.00 66.44 243 MET A C 1
ATOM 1960 O O . MET A 1 243 ? -15.558 -8.737 18.506 1.00 66.44 243 MET A O 1
ATOM 1964 N N . MET A 1 244 ? -14.596 -9.660 16.710 1.00 71.94 244 MET A N 1
ATOM 1965 C CA . MET A 1 244 ? -14.904 -8.527 15.846 1.00 71.94 244 MET A CA 1
ATOM 1966 C C . MET A 1 244 ? -16.413 -8.283 15.685 1.00 71.94 244 MET A C 1
ATOM 1968 O O . MET A 1 244 ? -16.849 -7.131 15.656 1.00 71.94 244 MET A O 1
ATOM 1972 N N . LYS A 1 245 ? -17.216 -9.349 15.566 1.00 73.62 245 LYS A N 1
ATOM 1973 C CA . LYS A 1 245 ? -18.683 -9.247 15.505 1.00 73.62 245 LYS A CA 1
ATOM 1974 C C . LYS A 1 245 ? -19.255 -8.742 16.823 1.00 73.62 245 LYS A C 1
ATOM 1976 O O . LYS A 1 245 ? -20.092 -7.845 16.787 1.00 73.62 245 LYS A O 1
ATOM 1981 N N . ASP A 1 246 ? -18.769 -9.268 17.942 1.00 69.12 246 ASP A N 1
ATOM 1982 C CA . ASP A 1 246 ? -19.222 -8.893 19.284 1.00 69.12 246 ASP A CA 1
ATOM 1983 C C . ASP A 1 246 ? -18.893 -7.418 19.587 1.00 69.12 246 ASP A C 1
ATOM 1985 O O . ASP A 1 246 ? -19.689 -6.699 20.183 1.00 69.12 246 ASP A O 1
ATOM 1989 N N . MET A 1 247 ? -17.756 -6.921 19.090 1.00 66.00 247 MET A N 1
ATOM 1990 C CA . MET A 1 247 ? -17.332 -5.525 19.241 1.00 66.00 247 MET A CA 1
ATOM 1991 C C . MET A 1 247 ? -17.824 -4.596 18.124 1.00 66.00 247 MET A C 1
ATOM 1993 O O . MET A 1 247 ? -17.452 -3.421 18.097 1.00 66.00 247 MET A O 1
ATOM 1997 N N . LYS A 1 248 ? -18.628 -5.083 17.173 1.00 72.25 248 LYS A N 1
ATOM 1998 C CA . LYS A 1 248 ? -18.933 -4.349 15.938 1.00 72.25 248 LYS A CA 1
ATOM 1999 C C . LYS A 1 248 ? -19.529 -2.975 16.214 1.00 72.25 248 LYS A C 1
ATOM 2001 O O . LYS A 1 248 ? -19.019 -1.992 15.686 1.00 72.25 248 LYS A O 1
ATOM 2006 N N . ASP A 1 249 ? -20.573 -2.892 17.031 1.00 68.00 249 ASP A N 1
ATOM 2007 C CA . ASP A 1 249 ? -21.259 -1.621 17.287 1.00 68.00 249 ASP A CA 1
ATOM 2008 C C . ASP A 1 249 ? -20.318 -0.588 17.907 1.00 68.00 249 ASP A C 1
ATOM 2010 O O . ASP A 1 249 ? -20.285 0.566 17.474 1.00 68.00 249 ASP A O 1
ATOM 2014 N N . PHE A 1 250 ? -19.450 -1.039 18.811 1.00 62.03 250 PHE A N 1
ATOM 2015 C CA . PHE A 1 250 ? -18.390 -0.220 19.375 1.00 62.03 250 PHE A CA 1
ATOM 2016 C C . PHE A 1 250 ? -17.399 0.274 18.303 1.00 62.03 250 PHE A C 1
ATOM 2018 O O . PHE A 1 250 ? -17.122 1.472 18.203 1.00 62.03 250 PHE A O 1
ATOM 2025 N N . LEU A 1 251 ? -16.903 -0.621 17.443 1.00 67.75 251 LEU A N 1
ATOM 2026 C CA . LEU A 1 251 ? -15.994 -0.255 16.350 1.00 67.75 251 LEU A CA 1
ATOM 2027 C C . LEU A 1 251 ? -16.642 0.763 15.396 1.00 67.75 251 LEU A C 1
ATOM 2029 O O . LEU A 1 251 ? -15.986 1.697 14.933 1.00 67.75 251 LEU A O 1
ATOM 2033 N N . LEU A 1 252 ? -17.945 0.645 15.133 1.00 72.06 252 LEU A N 1
ATOM 2034 C CA . LEU A 1 252 ? -18.672 1.610 14.306 1.00 72.06 252 LEU A CA 1
ATOM 2035 C C . LEU A 1 252 ? -18.757 2.995 14.956 1.00 72.06 252 LEU A C 1
ATOM 2037 O O . LEU A 1 252 ? -18.723 4.018 14.259 1.00 72.06 252 LEU A O 1
ATOM 2041 N N . GLU A 1 253 ? -18.857 3.063 16.278 1.00 65.00 253 GLU A N 1
ATOM 2042 C CA . GLU A 1 253 ? -18.973 4.317 17.021 1.00 65.00 253 GLU A CA 1
ATOM 2043 C C . GLU A 1 253 ? -17.646 5.041 17.219 1.00 65.00 253 GLU A C 1
ATOM 2045 O O . GLU A 1 253 ? -17.628 6.271 17.128 1.00 65.00 253 GLU A O 1
ATOM 2050 N N . ASP A 1 254 ? -16.550 4.306 17.389 1.00 60.84 254 ASP A N 1
ATOM 2051 C CA . ASP A 1 254 ? -15.332 4.885 17.964 1.00 60.84 254 ASP A CA 1
ATOM 2052 C C . ASP A 1 254 ? -14.064 4.735 17.144 1.00 60.84 254 ASP A C 1
ATOM 2054 O O . ASP A 1 254 ? -13.092 5.451 17.380 1.00 60.84 254 ASP A O 1
ATOM 2058 N N . LEU A 1 255 ? -14.063 3.856 16.150 1.00 68.62 255 LEU A N 1
ATOM 2059 C CA . LEU A 1 255 ? -12.893 3.677 15.310 1.00 68.62 255 LEU A CA 1
ATOM 2060 C C . LEU A 1 255 ? -12.679 4.904 14.410 1.00 68.62 255 LEU A C 1
ATOM 2062 O O . LEU A 1 255 ? -13.644 5.466 13.873 1.00 68.62 255 LEU A O 1
ATOM 2066 N N . GLU A 1 256 ? -11.412 5.282 14.206 1.00 78.38 256 GLU A N 1
ATOM 2067 C CA . GLU A 1 256 ? -10.988 6.172 13.121 1.00 78.38 256 GLU A CA 1
ATOM 2068 C C . GLU A 1 256 ? -10.572 5.316 11.910 1.00 78.38 256 GLU A C 1
ATOM 2070 O O . GLU A 1 256 ? -9.433 4.847 11.824 1.00 78.38 256 GLU A O 1
ATOM 2075 N N . PRO A 1 257 ? -11.492 5.047 10.970 1.00 80.88 257 PRO A N 1
ATOM 2076 C CA . PRO A 1 257 ? -11.318 3.975 9.998 1.00 80.88 257 PRO A CA 1
ATOM 2077 C C . PRO A 1 257 ? -10.255 4.281 8.942 1.00 80.88 257 PRO A C 1
ATOM 2079 O O . PRO A 1 257 ? -9.640 3.359 8.411 1.00 80.88 257 PRO A O 1
ATOM 2082 N N . VAL A 1 258 ? -10.010 5.560 8.632 1.00 86.06 258 VAL A N 1
ATOM 2083 C CA . VAL A 1 258 ? -9.037 5.927 7.594 1.00 86.06 258 VAL A CA 1
ATOM 2084 C C . VAL A 1 258 ? -7.614 5.669 8.080 1.00 86.06 258 VAL A C 1
ATOM 2086 O O . VAL A 1 258 ? -6.839 5.031 7.369 1.00 86.06 258 VAL A O 1
ATOM 2089 N N . SER A 1 259 ? -7.275 6.095 9.299 1.00 84.06 259 SER A N 1
ATOM 2090 C CA . SER A 1 259 ? -5.950 5.847 9.880 1.00 84.06 259 SER A CA 1
ATOM 2091 C C . SER A 1 259 ? -5.650 4.355 9.984 1.00 84.06 259 SER A C 1
ATOM 2093 O O . SER A 1 259 ? -4.584 3.916 9.558 1.00 84.06 259 SER A O 1
ATOM 2095 N N . ILE A 1 260 ? -6.627 3.564 10.434 1.00 86.56 260 ILE A N 1
ATOM 2096 C CA . ILE A 1 260 ? -6.500 2.105 10.502 1.00 86.56 260 ILE A CA 1
ATOM 2097 C C . ILE A 1 260 ? -6.294 1.501 9.110 1.00 86.56 260 ILE A C 1
ATOM 2099 O O . ILE A 1 260 ? -5.379 0.703 8.916 1.00 86.56 260 ILE A O 1
ATOM 2103 N N . SER A 1 261 ? -7.071 1.934 8.111 1.00 91.50 261 SER A N 1
ATOM 2104 C CA . SER A 1 261 ? -6.910 1.452 6.734 1.00 91.50 261 SER A CA 1
ATOM 2105 C C . SER A 1 261 ? -5.523 1.752 6.148 1.00 91.50 261 SER A C 1
ATOM 2107 O O . SER A 1 261 ? -5.021 0.962 5.353 1.00 91.50 261 SER A O 1
ATOM 2109 N N . HIS A 1 262 ? -4.864 2.847 6.555 1.00 92.31 262 HIS A N 1
ATOM 2110 C CA . HIS A 1 262 ? -3.487 3.123 6.138 1.00 92.31 262 HIS A CA 1
ATOM 2111 C C . HIS A 1 262 ? -2.514 2.062 6.644 1.00 92.31 262 HIS A C 1
ATOM 2113 O O . HIS A 1 262 ? -1.670 1.607 5.880 1.00 92.31 262 HIS A O 1
ATOM 2119 N N . VAL A 1 263 ? -2.628 1.674 7.916 1.00 89.94 263 VAL A N 1
ATOM 2120 C CA . VAL A 1 263 ? -1.757 0.644 8.495 1.00 89.94 263 VAL A CA 1
ATOM 2121 C C . VAL A 1 263 ? -2.020 -0.704 7.832 1.00 89.94 263 VAL A C 1
ATOM 2123 O O . VAL A 1 263 ? -1.082 -1.403 7.475 1.00 89.94 263 VAL A O 1
ATOM 2126 N N . LEU A 1 264 ? -3.288 -1.044 7.594 1.00 91.31 264 LEU A N 1
ATOM 2127 C CA . LEU A 1 264 ? -3.651 -2.281 6.899 1.00 91.31 264 LEU A CA 1
ATOM 2128 C C . LEU A 1 264 ? -3.093 -2.332 5.468 1.00 91.31 264 LEU A C 1
ATOM 2130 O O . LEU A 1 264 ? -2.681 -3.397 5.015 1.00 91.31 264 LEU A O 1
ATOM 2134 N N . LEU A 1 265 ? -3.028 -1.190 4.773 1.00 94.69 265 LEU A N 1
ATOM 2135 C CA . LEU A 1 265 ? -2.373 -1.084 3.466 1.00 94.69 265 LEU A CA 1
ATOM 2136 C C . LEU A 1 265 ? -0.846 -1.254 3.575 1.00 94.69 265 LEU A C 1
ATOM 2138 O O . LEU A 1 265 ? -0.252 -1.946 2.751 1.00 94.69 265 LEU A O 1
ATOM 2142 N N . GLU A 1 266 ? -0.206 -0.638 4.577 1.00 93.75 266 GLU A N 1
ATOM 2143 C CA . GLU A 1 266 ? 1.239 -0.779 4.839 1.00 93.75 266 GLU A CA 1
ATOM 2144 C C . GLU A 1 266 ? 1.631 -2.233 5.137 1.00 93.75 266 GLU A C 1
ATOM 2146 O O . GLU A 1 266 ? 2.693 -2.686 4.709 1.00 93.75 266 GLU A O 1
ATOM 2151 N N . GLU A 1 267 ? 0.758 -2.961 5.832 1.00 89.19 267 GLU A N 1
ATOM 2152 C CA . GLU A 1 267 ? 0.959 -4.345 6.268 1.00 89.19 267 GLU A CA 1
ATOM 2153 C C . GLU A 1 267 ? 0.465 -5.388 5.246 1.00 89.19 267 GLU A C 1
ATOM 2155 O O . GLU A 1 267 ? 0.414 -6.572 5.558 1.00 89.19 267 GLU A O 1
ATOM 2160 N N . GLU A 1 268 ? 0.112 -4.963 4.027 1.00 90.38 268 GLU A N 1
ATOM 2161 C CA . GLU A 1 268 ? -0.383 -5.816 2.928 1.00 90.38 268 GLU A CA 1
ATOM 2162 C C . GLU A 1 268 ? -1.676 -6.597 3.233 1.00 90.38 268 GLU A C 1
ATOM 2164 O O . GLU A 1 268 ? -2.105 -7.406 2.415 1.00 90.38 268 GLU A O 1
ATOM 2169 N N . ALA A 1 269 ? -2.337 -6.313 4.359 1.00 91.12 269 ALA A N 1
ATOM 2170 C CA . ALA A 1 269 ? -3.650 -6.859 4.691 1.00 91.12 269 ALA A CA 1
ATOM 2171 C C . ALA A 1 269 ? -4.755 -6.245 3.819 1.00 91.12 269 ALA A C 1
ATOM 2173 O O . ALA A 1 269 ? -5.764 -6.886 3.546 1.00 91.12 269 ALA A O 1
ATOM 2174 N N . PHE A 1 270 ? -4.579 -4.992 3.383 1.00 94.31 270 PHE A N 1
ATOM 2175 C CA . PHE A 1 270 ? -5.498 -4.308 2.474 1.00 94.31 270 PHE A CA 1
ATOM 2176 C C . PHE A 1 270 ? -4.874 -4.118 1.096 1.00 94.31 270 PHE A C 1
ATOM 2178 O O . PHE A 1 270 ? -3.733 -3.663 0.959 1.00 94.31 270 PHE A O 1
ATOM 2185 N N . SER A 1 271 ? -5.671 -4.381 0.059 1.00 93.94 271 SER A N 1
ATOM 2186 C CA . SER A 1 271 ? -5.376 -3.888 -1.281 1.00 93.94 271 SER A CA 1
ATOM 2187 C C . SER A 1 271 ? -5.591 -2.369 -1.360 1.00 93.94 271 SER A C 1
ATOM 2189 O O . SER A 1 271 ? -6.195 -1.742 -0.484 1.00 93.94 271 SER A O 1
ATOM 2191 N N . VAL A 1 272 ? -5.124 -1.752 -2.448 1.00 93.50 272 VAL A N 1
ATOM 2192 C CA . VAL A 1 272 ? -5.416 -0.334 -2.710 1.00 93.50 272 VAL A CA 1
ATOM 2193 C C . VAL A 1 272 ? -6.925 -0.107 -2.889 1.00 93.50 272 VAL A C 1
ATOM 2195 O O . VAL A 1 272 ? -7.434 0.943 -2.509 1.00 93.50 272 VAL A O 1
ATOM 2198 N N . ASP A 1 273 ? -7.651 -1.090 -3.423 1.00 94.25 273 ASP A N 1
ATOM 2199 C CA . ASP A 1 273 ? -9.092 -0.978 -3.655 1.00 94.25 273 ASP A CA 1
ATOM 2200 C C . ASP A 1 273 ? -9.893 -1.111 -2.352 1.00 94.25 273 ASP A C 1
ATOM 2202 O O . ASP A 1 273 ? -10.848 -0.362 -2.144 1.00 94.25 273 ASP A O 1
ATOM 2206 N N . ASP A 1 274 ? -9.456 -1.972 -1.427 1.00 94.94 274 ASP A N 1
ATOM 2207 C CA . ASP A 1 274 ? -10.013 -2.039 -0.069 1.00 94.94 274 ASP A CA 1
ATOM 2208 C C . ASP A 1 274 ? -9.783 -0.725 0.689 1.00 94.94 274 ASP A C 1
ATOM 2210 O O . ASP A 1 274 ? -10.695 -0.190 1.325 1.00 94.94 274 ASP A O 1
ATOM 2214 N N . HIS A 1 275 ? -8.576 -0.158 0.576 1.00 95.81 275 HIS A N 1
ATOM 2215 C CA . HIS A 1 275 ? -8.261 1.156 1.138 1.00 95.81 275 HIS A CA 1
ATOM 2216 C C . HIS A 1 275 ? -9.160 2.256 0.559 1.00 95.81 275 HIS A C 1
ATOM 2218 O O . HIS A 1 275 ? -9.755 3.031 1.312 1.00 95.81 275 HIS A O 1
ATOM 2224 N N . ASP A 1 276 ? -9.324 2.293 -0.766 1.00 94.31 276 ASP A N 1
ATOM 2225 C CA . ASP A 1 276 ? -10.188 3.254 -1.458 1.00 94.31 276 ASP A CA 1
ATOM 2226 C C . ASP A 1 276 ? -11.655 3.119 -1.048 1.00 94.31 276 ASP A C 1
ATOM 2228 O O . ASP A 1 276 ? -12.335 4.139 -0.890 1.00 94.31 276 ASP A O 1
ATOM 2232 N N . ALA A 1 277 ? -12.147 1.893 -0.855 1.00 95.75 277 ALA A N 1
ATOM 2233 C CA . ALA A 1 277 ? -13.509 1.638 -0.398 1.00 95.75 277 ALA A CA 1
ATOM 2234 C C . ALA A 1 277 ? -13.770 2.262 0.984 1.00 95.75 277 ALA A C 1
ATOM 2236 O O . ALA A 1 277 ? -14.856 2.796 1.231 1.00 95.75 277 ALA A O 1
ATOM 2237 N N . VAL A 1 278 ? -12.765 2.281 1.866 1.00 93.56 278 VAL A N 1
ATOM 2238 C CA . VAL A 1 278 ? -12.844 2.966 3.164 1.00 93.56 278 VAL A CA 1
ATOM 2239 C C . VAL A 1 278 ? -12.654 4.478 3.014 1.00 93.56 278 VAL A C 1
ATOM 2241 O O . VAL A 1 278 ? -13.488 5.251 3.484 1.00 93.56 278 VAL A O 1
ATOM 2244 N N . GLU A 1 279 ? -11.585 4.945 2.362 1.00 92.38 279 GLU A N 1
ATOM 2245 C CA . GLU A 1 279 ? -11.238 6.374 2.324 1.00 92.38 279 GLU A CA 1
ATOM 2246 C C . GLU A 1 279 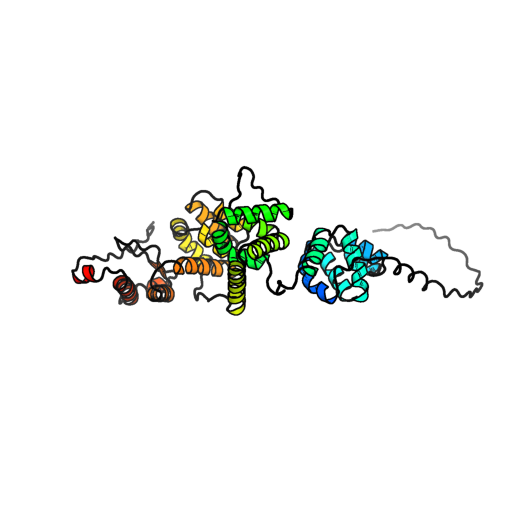? -12.296 7.217 1.594 1.00 92.38 279 GLU A C 1
ATOM 2248 O O . GLU A 1 279 ? -12.636 8.315 2.060 1.00 92.38 279 GLU A O 1
ATOM 2253 N N . ASN A 1 280 ? -12.838 6.707 0.482 1.00 91.50 280 ASN A N 1
ATOM 2254 C CA . ASN A 1 280 ? -13.763 7.444 -0.380 1.00 91.50 280 ASN A CA 1
ATOM 2255 C C . ASN A 1 280 ? -15.220 7.414 0.111 1.00 91.50 280 ASN A C 1
ATOM 2257 O O . ASN A 1 280 ? -16.035 8.225 -0.338 1.00 91.50 280 ASN A O 1
ATOM 2261 N N . THR A 1 281 ? -15.560 6.529 1.053 1.00 93.94 281 THR A N 1
ATOM 2262 C CA . THR A 1 281 ? -16.906 6.469 1.636 1.00 93.94 281 THR A CA 1
ATOM 2263 C C . THR A 1 281 ? -17.202 7.733 2.452 1.00 93.94 281 THR A C 1
ATOM 2265 O O . THR A 1 281 ? -16.384 8.198 3.241 1.00 93.94 281 THR A O 1
ATOM 2268 N N . LYS A 1 282 ? -18.381 8.344 2.285 1.00 92.94 282 LYS A N 1
ATOM 2269 C CA . LYS A 1 282 ? -18.731 9.577 3.015 1.00 92.94 282 LYS A CA 1
ATOM 2270 C C . LYS A 1 282 ? -19.239 9.276 4.429 1.00 92.94 282 LYS A C 1
ATOM 2272 O O . LYS A 1 282 ? -20.214 8.550 4.593 1.00 92.94 282 LYS A O 1
ATOM 2277 N N . GLY A 1 283 ? -18.644 9.941 5.422 1.00 86.81 283 GLY A N 1
ATOM 2278 C CA . GLY A 1 283 ? -19.044 9.889 6.833 1.00 86.81 283 GLY A CA 1
ATOM 2279 C C . GLY A 1 283 ? -18.320 8.803 7.634 1.00 86.81 283 GLY A C 1
ATOM 2280 O O . GLY A 1 283 ? -18.239 7.660 7.197 1.00 86.81 283 GLY A O 1
ATOM 2281 N N . ARG A 1 284 ? -17.812 9.155 8.826 1.00 87.25 284 ARG A N 1
ATOM 2282 C CA . ARG A 1 284 ? -16.968 8.280 9.667 1.00 87.25 284 ARG A CA 1
ATOM 2283 C C . ARG A 1 284 ? -17.610 6.917 9.941 1.00 87.25 284 ARG A C 1
ATOM 2285 O O . ARG A 1 284 ? -16.974 5.902 9.693 1.00 87.25 284 ARG A O 1
ATOM 2292 N N . ARG A 1 285 ? -18.879 6.885 10.372 1.00 86.00 285 ARG A N 1
ATOM 2293 C CA . ARG A 1 285 ? -19.590 5.626 10.663 1.00 86.00 285 ARG A CA 1
ATOM 2294 C C . ARG A 1 285 ? -19.674 4.712 9.439 1.00 86.00 285 ARG A C 1
ATOM 2296 O O . ARG A 1 285 ? -19.323 3.548 9.542 1.00 86.00 285 ARG A O 1
ATOM 2303 N N . LYS A 1 286 ? -20.031 5.244 8.265 1.00 93.12 286 LYS A N 1
ATOM 2304 C CA . LYS A 1 286 ? -20.075 4.462 7.016 1.00 93.12 286 LYS A CA 1
ATOM 2305 C C . LYS A 1 286 ? -18.694 3.968 6.585 1.00 93.12 286 LYS A C 1
ATOM 2307 O O . LYS A 1 286 ? -18.569 2.862 6.077 1.00 93.12 286 LYS A O 1
ATOM 2312 N N . LYS A 1 287 ? -17.641 4.762 6.807 1.00 89.25 287 LYS A N 1
ATOM 2313 C CA . LYS A 1 287 ? -16.258 4.304 6.602 1.00 89.25 287 LYS A CA 1
ATOM 2314 C C . LYS A 1 287 ? -15.895 3.161 7.555 1.00 89.25 287 LYS A C 1
ATOM 2316 O O . LYS A 1 287 ? -15.248 2.212 7.131 1.00 89.25 287 LYS A O 1
ATOM 2321 N N . ALA A 1 288 ? -16.325 3.232 8.816 1.00 81.75 288 ALA A N 1
ATOM 2322 C CA . ALA A 1 288 ? -16.138 2.157 9.789 1.00 81.75 288 ALA A CA 1
ATOM 2323 C C . ALA A 1 288 ? -16.939 0.902 9.408 1.00 81.75 288 ALA A C 1
ATOM 2325 O O . ALA A 1 288 ? -16.417 -0.202 9.523 1.00 81.75 288 ALA A O 1
ATOM 2326 N N . GLU A 1 289 ? -18.152 1.058 8.869 1.00 93.38 289 GLU A N 1
ATOM 2327 C CA . GLU A 1 289 ? -18.945 -0.041 8.302 1.00 93.38 289 GLU A CA 1
ATOM 2328 C C . GLU A 1 289 ? -18.232 -0.689 7.111 1.00 93.38 289 GLU A C 1
ATOM 2330 O O . GLU A 1 289 ? -18.141 -1.914 7.059 1.00 93.38 289 GLU A O 1
ATOM 2335 N N . ALA A 1 290 ? -17.675 0.110 6.193 1.00 96.56 290 ALA A N 1
ATOM 2336 C CA . ALA A 1 290 ? -16.894 -0.388 5.062 1.00 96.56 290 ALA A CA 1
ATOM 2337 C C . ALA A 1 290 ? -15.649 -1.158 5.530 1.00 96.56 290 ALA A C 1
ATOM 2339 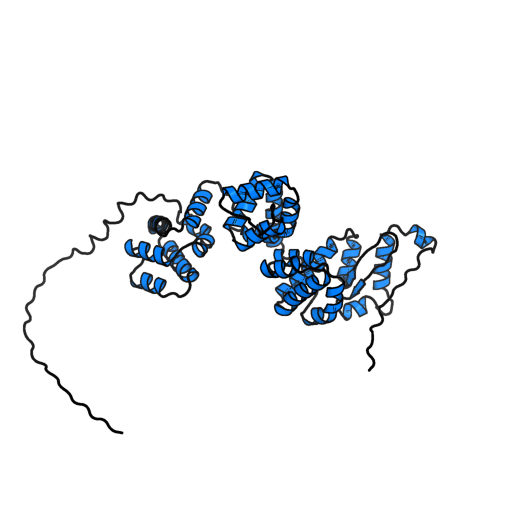O O . ALA A 1 290 ? -15.417 -2.280 5.085 1.00 96.56 290 ALA A O 1
ATOM 2340 N N . LEU A 1 291 ? -14.895 -0.590 6.477 1.00 92.12 291 LEU A N 1
ATOM 2341 C CA . LEU A 1 291 ? -13.717 -1.219 7.070 1.00 92.12 291 LEU A CA 1
ATOM 2342 C C . LEU A 1 291 ? -14.074 -2.554 7.740 1.00 92.12 291 LEU A C 1
ATOM 2344 O O . LEU A 1 291 ? -13.475 -3.578 7.421 1.00 92.12 291 LEU A O 1
ATOM 2348 N N . CYS A 1 292 ? -15.087 -2.566 8.613 1.00 88.75 292 CYS A N 1
ATOM 2349 C CA . CYS A 1 292 ? -15.543 -3.786 9.280 1.00 88.75 292 CYS A CA 1
ATOM 2350 C C . CYS A 1 292 ? -16.069 -4.819 8.281 1.00 88.75 292 CYS A C 1
ATOM 2352 O O . CYS A 1 292 ? -15.830 -6.010 8.447 1.00 88.75 292 CYS A O 1
ATOM 2354 N N . GLY A 1 293 ? -16.763 -4.380 7.229 1.00 94.12 293 GLY A N 1
ATOM 2355 C CA . GLY A 1 293 ? -17.254 -5.254 6.169 1.00 94.12 293 GLY A CA 1
ATOM 2356 C C . GLY A 1 293 ? -16.128 -5.959 5.414 1.00 94.12 293 GLY A C 1
ATOM 2357 O O . GLY A 1 293 ? -16.245 -7.149 5.140 1.00 94.12 293 GLY A O 1
ATOM 2358 N N . ILE A 1 294 ? -15.030 -5.257 5.114 1.00 94.62 294 ILE A N 1
ATOM 2359 C CA . ILE A 1 294 ? -13.844 -5.846 4.470 1.00 94.62 294 ILE A CA 1
ATOM 2360 C C . ILE A 1 294 ? -13.172 -6.854 5.407 1.00 94.62 294 ILE A C 1
ATOM 2362 O O . ILE A 1 294 ? -12.938 -7.990 5.004 1.00 94.62 294 ILE A O 1
ATOM 2366 N N . LEU A 1 295 ? -12.933 -6.466 6.664 1.00 88.88 295 LEU A N 1
ATOM 2367 C CA . LEU A 1 295 ? -12.288 -7.313 7.671 1.00 88.88 295 LEU A CA 1
ATOM 2368 C C . LEU A 1 295 ? -13.085 -8.603 7.935 1.00 88.88 295 LEU A C 1
ATOM 2370 O O . LEU A 1 295 ? -12.512 -9.687 7.932 1.00 88.88 295 LEU A O 1
ATOM 2374 N N . LEU A 1 296 ? -14.411 -8.510 8.092 1.00 89.31 296 LEU A N 1
ATOM 2375 C CA . LEU A 1 296 ? -15.284 -9.674 8.298 1.00 89.31 296 LEU A CA 1
ATOM 2376 C C . LEU A 1 296 ? -15.406 -10.569 7.058 1.00 89.31 296 LEU A C 1
ATOM 2378 O O . LEU A 1 296 ? -15.650 -11.764 7.204 1.00 89.31 296 LEU A O 1
ATOM 2382 N N . ARG A 1 297 ? -15.299 -9.992 5.854 1.00 92.50 297 ARG A N 1
ATOM 2383 C CA . ARG A 1 297 ? -15.366 -10.734 4.588 1.00 92.50 297 ARG A CA 1
ATOM 2384 C C . ARG A 1 297 ? -14.092 -11.532 4.340 1.00 92.50 297 ARG A C 1
ATOM 2386 O O . ARG A 1 297 ? -14.194 -12.667 3.895 1.00 92.50 297 ARG A O 1
ATOM 2393 N N . ASP A 1 298 ? -12.931 -10.926 4.578 1.00 90.44 298 ASP A N 1
ATOM 2394 C CA . ASP A 1 298 ? -11.645 -11.605 4.425 1.00 90.44 298 ASP A CA 1
ATOM 2395 C C . ASP A 1 298 ? -11.425 -12.622 5.551 1.00 90.44 298 ASP A C 1
ATOM 2397 O O . ASP A 1 298 ? -11.197 -13.800 5.296 1.00 90.44 298 ASP A O 1
ATOM 2401 N N . GLY A 1 299 ? -11.559 -12.182 6.806 1.00 82.75 299 GLY A N 1
ATOM 2402 C CA . GLY A 1 299 ? -11.527 -13.053 7.979 1.00 82.75 299 GLY A CA 1
ATOM 2403 C C . GLY A 1 299 ? -10.216 -13.816 8.198 1.00 82.75 299 GLY A C 1
ATOM 2404 O O . GLY A 1 299 ? -10.178 -14.679 9.074 1.00 82.75 299 GLY A O 1
ATOM 2405 N N . SER A 1 300 ? -9.164 -13.532 7.423 1.00 84.88 300 SER A N 1
ATOM 2406 C CA . SER A 1 300 ? -7.884 -14.226 7.533 1.00 84.88 300 SER A CA 1
ATOM 2407 C C . SER A 1 300 ? -7.143 -13.832 8.812 1.00 84.88 300 SER A C 1
ATOM 2409 O O . SER A 1 300 ? -7.284 -12.716 9.322 1.00 84.88 300 SER A O 1
ATOM 2411 N N . GLU A 1 301 ? -6.319 -14.750 9.318 1.00 81.38 301 GLU A N 1
ATOM 2412 C CA . GLU A 1 301 ? -5.475 -14.520 10.497 1.00 81.38 301 GLU A CA 1
ATOM 2413 C C . GLU A 1 301 ? -4.569 -13.297 10.295 1.00 81.38 301 GLU A C 1
ATOM 2415 O O . GLU A 1 301 ? -4.565 -12.388 11.122 1.00 81.38 301 GLU A O 1
ATOM 2420 N N . LEU A 1 302 ? -3.921 -13.192 9.126 1.00 82.38 302 LEU A N 1
ATOM 2421 C CA . LEU A 1 302 ? -3.086 -12.045 8.758 1.00 82.38 302 LEU A CA 1
ATOM 2422 C C . LEU A 1 302 ? -3.842 -10.712 8.861 1.00 82.38 302 LEU A C 1
ATOM 2424 O O . LEU A 1 302 ? -3.299 -9.721 9.361 1.00 82.38 302 LEU A O 1
ATOM 2428 N N . THR A 1 303 ? -5.083 -10.670 8.382 1.00 85.19 303 THR A N 1
ATOM 2429 C CA . THR A 1 303 ? -5.906 -9.459 8.395 1.00 85.19 303 THR A CA 1
ATOM 2430 C C . THR A 1 303 ? -6.330 -9.081 9.808 1.00 85.19 303 THR A C 1
ATOM 2432 O O . THR A 1 303 ? -6.245 -7.905 10.170 1.00 85.19 303 THR A O 1
ATOM 2435 N N . MET A 1 304 ? -6.716 -10.054 10.636 1.00 81.69 304 MET A N 1
ATOM 2436 C CA . MET A 1 304 ? -7.102 -9.803 12.028 1.00 81.69 304 MET A CA 1
ATOM 2437 C C . MET A 1 304 ? -5.913 -9.370 12.888 1.00 81.69 304 MET A C 1
ATOM 2439 O O . MET A 1 304 ? -6.001 -8.368 13.602 1.00 81.69 304 MET A O 1
ATOM 2443 N N . GLU A 1 305 ? -4.765 -10.033 12.751 1.00 80.94 305 GLU A N 1
ATOM 2444 C CA . GLU A 1 305 ? -3.528 -9.617 13.413 1.00 80.94 305 GLU A CA 1
ATOM 2445 C C . GLU A 1 305 ? -3.106 -8.210 12.981 1.00 80.94 305 GLU A C 1
ATOM 2447 O O . GLU A 1 305 ? -2.650 -7.401 13.789 1.00 80.94 305 GLU A O 1
ATOM 2452 N N . SER A 1 306 ? -3.239 -7.894 11.689 1.00 84.19 306 SER A N 1
ATOM 2453 C CA . SER A 1 306 ? -2.897 -6.570 11.161 1.00 84.19 306 SER A CA 1
ATOM 2454 C C . SER A 1 306 ? -3.847 -5.484 11.623 1.00 84.19 306 SER A C 1
ATOM 2456 O O . SER A 1 306 ? -3.414 -4.357 11.859 1.00 84.19 306 SER A O 1
ATOM 2458 N N . PHE A 1 307 ? -5.116 -5.821 11.822 1.00 82.06 307 PHE A N 1
ATOM 2459 C CA . PHE A 1 307 ? -6.089 -4.922 12.414 1.00 82.06 307 PHE A CA 1
ATOM 2460 C C . PHE A 1 307 ? -5.772 -4.626 13.882 1.00 82.06 307 PHE A C 1
ATOM 2462 O O . PHE A 1 307 ? -5.724 -3.456 14.265 1.00 82.06 307 PHE A O 1
ATOM 2469 N N . LEU A 1 308 ? -5.458 -5.648 14.682 1.00 75.94 308 LEU A N 1
ATOM 2470 C CA . LEU A 1 308 ? -4.987 -5.454 16.055 1.00 75.94 308 LEU A CA 1
ATOM 2471 C C . LEU A 1 308 ? -3.719 -4.607 16.115 1.00 75.94 308 LEU A C 1
ATOM 2473 O O . LEU A 1 308 ? -3.625 -3.670 16.909 1.00 75.94 308 LEU A O 1
ATOM 2477 N N . TYR A 1 309 ? -2.748 -4.918 15.256 1.00 77.19 309 TYR A N 1
ATOM 2478 C CA . TYR A 1 309 ? -1.522 -4.143 15.148 1.00 77.19 309 TYR A CA 1
ATOM 2479 C C . TYR A 1 309 ? -1.815 -2.681 14.804 1.00 77.19 309 TYR A C 1
ATOM 2481 O O . TYR A 1 309 ? -1.221 -1.790 15.403 1.00 77.19 309 TYR A O 1
ATOM 2489 N N . ALA A 1 310 ? -2.752 -2.416 13.891 1.00 77.44 310 ALA A N 1
ATOM 2490 C CA . ALA A 1 310 ? -3.160 -1.064 13.531 1.00 77.44 310 ALA A CA 1
ATOM 2491 C C . ALA A 1 310 ? -3.787 -0.308 14.706 1.00 77.44 310 ALA A C 1
ATOM 2493 O O . ALA A 1 310 ? -3.417 0.839 14.953 1.00 77.44 310 ALA A O 1
ATOM 2494 N N . ILE A 1 311 ? -4.680 -0.954 15.462 1.00 69.69 311 ILE A N 1
ATOM 2495 C CA . ILE A 1 311 ? -5.268 -0.373 16.675 1.00 69.69 311 ILE A CA 1
ATOM 2496 C C . ILE A 1 311 ? -4.171 -0.044 17.690 1.00 69.69 311 ILE A C 1
ATOM 2498 O O . ILE A 1 311 ? -4.113 1.079 18.190 1.00 69.69 311 ILE A O 1
ATOM 2502 N N . ASN A 1 312 ? -3.274 -0.994 17.960 1.00 67.94 312 ASN A N 1
ATOM 2503 C CA . ASN A 1 312 ? -2.179 -0.804 18.907 1.00 67.94 312 ASN A CA 1
ATOM 2504 C C . ASN A 1 312 ? -1.205 0.292 18.449 1.00 67.94 312 ASN A C 1
ATOM 2506 O O . ASN A 1 312 ? -0.761 1.121 19.241 1.00 67.94 312 ASN A O 1
ATOM 2510 N N . TYR A 1 313 ? -0.898 0.343 17.153 1.00 67.81 313 TYR A N 1
ATOM 2511 C CA . TYR A 1 313 ? -0.048 1.381 16.591 1.00 67.81 313 TYR A CA 1
ATOM 2512 C C . TYR A 1 313 ? -0.663 2.760 16.828 1.00 67.81 313 TYR A C 1
ATOM 2514 O O . TYR A 1 313 ? 0.007 3.628 17.381 1.00 67.81 313 TYR A O 1
ATOM 2522 N N . GLU A 1 314 ? -1.923 2.971 16.441 1.00 62.19 314 GLU A N 1
ATOM 2523 C CA . GLU A 1 314 ? -2.603 4.258 16.633 1.00 62.19 314 GLU A CA 1
ATOM 2524 C C . GLU A 1 314 ? -2.704 4.617 18.122 1.00 62.19 314 GLU A C 1
ATOM 2526 O O . GLU A 1 314 ? -2.519 5.776 18.491 1.00 62.19 314 GLU A O 1
ATOM 2531 N N . PHE A 1 315 ? -2.881 3.616 18.988 1.00 56.25 315 PHE A N 1
ATOM 2532 C CA . PHE A 1 315 ? -2.843 3.798 20.433 1.00 56.25 315 PHE A CA 1
ATOM 2533 C C . PHE A 1 315 ? -1.474 4.291 20.927 1.00 56.25 315 PHE A C 1
ATOM 2535 O O . PHE A 1 315 ? -1.401 5.295 21.632 1.00 56.25 315 PHE A O 1
ATOM 2542 N N . SER A 1 316 ? -0.381 3.659 20.492 1.00 56.16 316 SER A N 1
ATOM 2543 C CA . SER A 1 316 ? 0.994 4.029 20.867 1.00 56.16 316 SER A CA 1
ATOM 2544 C C . SER A 1 316 ? 1.402 5.441 20.422 1.00 56.16 316 SER A C 1
ATOM 2546 O O . SER A 1 316 ? 2.321 6.025 20.993 1.00 56.16 316 SER A O 1
ATOM 2548 N N . GLN A 1 317 ? 0.725 6.007 19.412 1.00 50.97 317 GLN A N 1
ATOM 2549 C CA . GLN A 1 317 ? 0.951 7.388 18.969 1.00 50.97 317 GLN A CA 1
ATOM 2550 C C . GLN A 1 317 ? 0.307 8.429 19.892 1.00 50.97 317 GLN A C 1
ATOM 2552 O O . GLN A 1 317 ? 0.615 9.618 19.783 1.00 50.97 317 GLN A O 1
ATOM 2557 N N . LEU A 1 318 ? -0.581 8.023 20.804 1.00 47.03 318 LEU A N 1
ATOM 2558 C CA . LEU A 1 318 ? -1.082 8.923 21.832 1.00 47.03 318 LEU A CA 1
ATOM 2559 C C . LEU A 1 318 ? 0.071 9.248 22.788 1.00 47.03 318 LEU A C 1
ATOM 2561 O O . LEU A 1 318 ? 0.723 8.343 23.310 1.00 47.03 318 LEU A O 1
ATOM 2565 N N . ASN A 1 319 ? 0.312 10.545 23.016 1.00 40.94 319 ASN A N 1
ATOM 2566 C CA . ASN A 1 319 ? 1.393 11.083 23.853 1.00 40.94 319 ASN A CA 1
ATOM 2567 C C . ASN A 1 319 ? 1.121 10.835 25.352 1.00 40.94 319 ASN A C 1
ATOM 2569 O O . ASN A 1 319 ? 0.962 11.756 26.151 1.00 40.94 319 ASN A O 1
ATOM 2573 N N . ILE A 1 320 ? 0.972 9.561 25.697 1.00 46.59 320 ILE A N 1
ATOM 2574 C CA . ILE A 1 320 ? 0.689 9.022 27.017 1.00 46.59 320 ILE A CA 1
ATOM 2575 C C . ILE A 1 320 ? 1.961 8.313 27.483 1.00 46.59 320 ILE A C 1
ATOM 2577 O O . ILE A 1 320 ? 2.720 7.779 26.676 1.00 46.59 320 ILE A O 1
ATOM 2581 N N . ASN A 1 321 ? 2.225 8.353 28.787 1.00 45.72 321 ASN A N 1
ATOM 2582 C CA . ASN A 1 321 ? 3.415 7.754 29.382 1.00 45.72 321 ASN A CA 1
ATOM 2583 C C . ASN A 1 321 ? 3.570 6.265 28.950 1.00 45.72 321 ASN A C 1
ATOM 2585 O O . ASN A 1 321 ? 2.598 5.515 29.068 1.00 45.72 321 ASN A O 1
ATOM 2589 N N . PRO A 1 322 ? 4.760 5.819 28.493 1.00 48.81 322 PRO A N 1
ATOM 2590 C CA . PRO A 1 322 ? 5.047 4.421 28.143 1.00 48.81 322 PRO A CA 1
ATOM 2591 C C . PRO A 1 322 ? 4.671 3.390 29.218 1.00 48.81 322 PRO A C 1
ATOM 2593 O O . PRO A 1 322 ? 4.225 2.297 28.879 1.00 48.81 322 PRO A O 1
ATOM 2596 N N . ASP A 1 323 ? 4.780 3.745 30.500 1.00 49.62 323 ASP A N 1
ATOM 2597 C CA . ASP A 1 323 ? 4.406 2.867 31.617 1.00 49.62 323 ASP A CA 1
ATOM 2598 C C . ASP A 1 323 ? 2.890 2.621 31.658 1.00 49.62 323 ASP A C 1
ATOM 2600 O O . ASP A 1 323 ? 2.426 1.533 31.991 1.00 49.62 323 ASP A O 1
ATOM 2604 N N . PHE A 1 324 ? 2.099 3.624 31.267 1.00 51.59 324 PHE A N 1
ATOM 2605 C CA . PHE A 1 324 ? 0.649 3.493 31.154 1.00 51.59 324 PHE A CA 1
ATOM 2606 C C . PHE A 1 324 ? 0.257 2.676 29.917 1.00 51.59 324 PHE A C 1
ATOM 2608 O O . PHE A 1 324 ? -0.662 1.867 29.991 1.00 51.59 324 PHE A O 1
ATOM 2615 N N . HIS A 1 325 ? 0.985 2.828 28.806 1.00 53.03 325 HIS A N 1
ATOM 2616 C CA . HIS A 1 325 ? 0.819 1.973 27.624 1.00 53.03 325 HIS A CA 1
ATOM 2617 C C . HIS A 1 325 ? 1.075 0.499 27.955 1.00 53.03 325 HIS A C 1
ATOM 2619 O O . HIS A 1 325 ? 0.256 -0.350 27.613 1.00 53.03 325 HIS A O 1
ATOM 2625 N N . ALA A 1 326 ? 2.159 0.195 28.673 1.00 55.22 326 ALA A N 1
ATOM 2626 C CA . ALA A 1 326 ? 2.491 -1.166 29.089 1.00 55.22 326 ALA A CA 1
ATOM 2627 C C . ALA A 1 326 ? 1.424 -1.787 30.011 1.00 55.22 326 ALA A C 1
ATOM 2629 O O . ALA A 1 326 ? 1.081 -2.958 29.850 1.00 55.22 326 ALA A O 1
ATOM 2630 N N . GLU A 1 327 ? 0.858 -1.007 30.937 1.00 56.78 327 GLU A N 1
ATOM 2631 C CA . GLU A 1 327 ? -0.178 -1.479 31.868 1.00 56.78 327 GLU A CA 1
ATOM 2632 C C . GLU A 1 327 ? -1.541 -1.705 31.185 1.00 56.78 327 GLU A C 1
ATOM 2634 O O . GLU A 1 327 ? -2.271 -2.642 31.511 1.00 56.78 327 GLU A O 1
ATOM 2639 N N . VAL A 1 328 ? -1.881 -0.871 30.199 1.00 56.25 328 VAL A N 1
ATOM 2640 C CA . VAL A 1 328 ? -3.086 -1.017 29.366 1.00 56.25 328 VAL A CA 1
ATOM 2641 C C . VAL A 1 328 ? -2.975 -2.258 28.470 1.00 56.25 328 VAL A C 1
ATOM 2643 O O . VAL A 1 328 ? -3.917 -3.050 28.391 1.00 56.25 328 VAL A O 1
ATOM 2646 N N . LEU A 1 329 ? -1.795 -2.482 27.881 1.00 54.31 329 LEU A N 1
ATOM 2647 C CA . LEU A 1 329 ? -1.488 -3.656 27.060 1.00 54.31 329 LEU A CA 1
ATOM 2648 C C . LEU A 1 329 ? -1.507 -4.958 27.869 1.00 54.31 329 LEU A C 1
ATOM 2650 O O . LEU A 1 329 ? -2.149 -5.921 27.458 1.00 54.31 329 LEU A O 1
ATOM 2654 N N . SER A 1 330 ? -0.880 -4.983 29.051 1.00 56.88 330 SER A N 1
ATOM 2655 C CA . SER A 1 330 ? -0.864 -6.164 29.933 1.00 56.88 330 SER A CA 1
ATOM 2656 C C . SER A 1 330 ? -2.250 -6.530 30.482 1.00 56.88 330 SER A C 1
ATOM 2658 O O . SER A 1 330 ? -2.481 -7.648 30.955 1.00 56.88 330 SER A O 1
ATOM 2660 N N . SER A 1 331 ? -3.189 -5.588 30.413 1.00 50.25 331 SER A N 1
ATOM 2661 C CA . SER A 1 331 ? -4.552 -5.738 30.909 1.00 50.25 331 SER A CA 1
ATOM 2662 C C . SER A 1 331 ? -5.569 -6.036 29.801 1.00 50.25 331 SER A C 1
ATOM 2664 O O . SER A 1 331 ? -6.746 -6.184 30.118 1.00 50.25 331 SER A O 1
ATOM 2666 N N . HIS A 1 332 ? -5.134 -6.165 28.536 1.00 51.66 332 HIS A N 1
ATOM 2667 C CA . HIS A 1 332 ? -6.010 -6.382 27.374 1.00 51.66 332 HIS A CA 1
ATOM 2668 C C . HIS A 1 332 ? -7.089 -5.286 27.258 1.00 51.66 332 HIS A C 1
ATOM 2670 O O . HIS A 1 332 ? -8.263 -5.574 27.024 1.00 51.66 332 HIS A O 1
ATOM 2676 N N . VAL A 1 333 ? -6.703 -4.024 27.478 1.00 50.84 333 VAL A N 1
ATOM 2677 C CA . VAL A 1 333 ? -7.618 -2.872 27.522 1.00 50.84 333 VAL A CA 1
ATOM 2678 C C . VAL A 1 333 ? -7.279 -1.879 26.419 1.00 50.84 333 VAL A C 1
ATOM 2680 O O . VAL A 1 333 ? -6.114 -1.711 26.086 1.00 50.84 333 VAL A O 1
ATOM 2683 N N . MET A 1 334 ? -8.267 -1.167 25.876 1.00 44.06 334 MET A N 1
ATOM 2684 C CA . MET A 1 334 ? -8.045 -0.022 24.983 1.00 44.06 334 M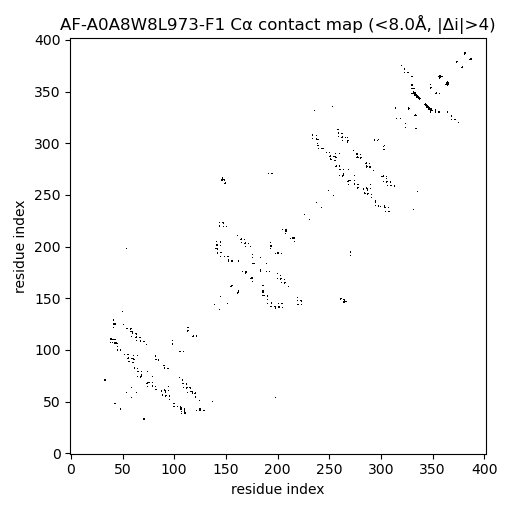ET A CA 1
ATOM 2685 C C . MET A 1 334 ? -8.477 1.286 25.663 1.00 44.06 334 MET A C 1
ATOM 2687 O O . MET A 1 334 ? -9.577 1.352 26.213 1.00 44.06 334 MET A O 1
ATOM 2691 N N . VAL A 1 335 ? -7.641 2.336 25.623 1.00 46.16 335 VAL A N 1
ATOM 2692 C CA . VAL A 1 335 ? -8.002 3.678 26.131 1.00 46.16 335 VAL A CA 1
ATOM 2693 C C . VAL A 1 335 ? -8.476 4.557 24.970 1.00 46.16 335 VAL A C 1
ATOM 2695 O O . VAL A 1 335 ? -7.746 4.788 24.010 1.00 46.16 335 VAL A O 1
ATOM 2698 N N . ARG A 1 336 ? -9.712 5.060 25.063 1.00 40.41 336 ARG A N 1
ATOM 2699 C CA . ARG A 1 336 ? -10.441 5.719 23.959 1.00 40.41 336 ARG A CA 1
ATOM 2700 C C . ARG A 1 336 ? -10.182 7.225 23.807 1.00 40.41 336 ARG A C 1
ATOM 2702 O O . ARG A 1 336 ? -10.220 7.728 22.692 1.00 40.41 336 ARG A O 1
ATOM 2709 N N . SER A 1 337 ? -9.927 7.966 24.885 1.00 40.03 337 SER A N 1
ATOM 2710 C CA . SER A 1 337 ? -9.591 9.401 24.822 1.00 40.03 337 SER A CA 1
ATOM 2711 C C . SER A 1 337 ? -9.094 9.919 26.171 1.00 40.03 337 SER A C 1
ATOM 2713 O O . SER A 1 337 ? -9.527 9.418 27.207 1.00 40.03 337 SER A O 1
ATOM 2715 N N . ILE A 1 338 ? -8.264 10.967 26.162 1.00 42.44 338 ILE A N 1
ATOM 2716 C CA . ILE A 1 338 ? -7.904 11.749 27.354 1.00 42.44 338 ILE A CA 1
ATOM 2717 C C . ILE A 1 338 ? -8.186 13.224 27.055 1.00 42.44 338 ILE A C 1
ATOM 2719 O O . ILE A 1 338 ? -7.568 13.800 26.162 1.00 42.44 338 ILE A O 1
ATOM 2723 N N . SER A 1 339 ? -9.097 13.848 27.804 1.00 38.34 339 SER A N 1
ATOM 2724 C CA . SER A 1 339 ? -9.320 15.300 27.772 1.00 38.34 339 SER A CA 1
ATOM 2725 C C . SER A 1 339 ? -8.667 15.969 28.981 1.00 38.34 339 SER A C 1
ATOM 2727 O O . SER A 1 339 ? -9.096 15.781 30.119 1.00 38.34 339 SER A O 1
ATOM 2729 N N . LEU A 1 340 ? -7.632 16.778 28.746 1.00 34.34 340 LEU A N 1
ATOM 2730 C CA . LEU A 1 340 ? -7.039 17.634 29.779 1.00 34.34 340 LEU A CA 1
ATOM 2731 C C . LEU A 1 340 ? -8.063 18.708 30.189 1.00 34.34 340 LEU A C 1
ATOM 2733 O O . LEU A 1 340 ? -8.418 19.564 29.385 1.00 34.34 340 LEU A O 1
ATOM 2737 N N . GLY A 1 341 ? -8.569 18.618 31.424 1.00 35.47 341 GLY A N 1
ATOM 2738 C CA . GLY A 1 341 ? -9.577 19.527 32.000 1.00 35.47 341 GLY A CA 1
ATOM 2739 C C . GLY A 1 341 ? -10.827 18.827 32.553 1.00 35.47 341 GLY A C 1
ATOM 2740 O O . GLY A 1 341 ? -11.504 19.368 33.420 1.00 35.47 341 GLY A O 1
ATOM 2741 N N . SER A 1 342 ? -11.099 17.595 32.118 1.00 37.41 342 SER A N 1
ATOM 2742 C CA . SER A 1 342 ? -12.084 16.685 32.713 1.00 37.41 342 SER A CA 1
ATOM 2743 C C . SER A 1 342 ? -11.600 15.272 32.422 1.00 37.41 342 SER A C 1
ATOM 2745 O O . SER A 1 342 ? -11.609 14.837 31.271 1.00 37.41 342 SER A O 1
ATOM 2747 N N . VAL A 1 343 ? -11.067 14.578 33.427 1.00 45.28 343 VAL A N 1
ATOM 2748 C CA . VAL A 1 343 ? -10.524 13.233 33.218 1.00 45.28 343 VAL A CA 1
ATOM 2749 C C . VAL A 1 343 ? -11.676 12.255 33.052 1.00 45.28 343 VAL A C 1
ATOM 2751 O O . VAL A 1 343 ? -12.203 11.716 34.021 1.00 45.28 343 VAL A O 1
ATOM 2754 N N . VAL A 1 344 ? -12.056 12.016 31.804 1.00 44.28 344 VAL A N 1
ATOM 2755 C CA . VAL A 1 344 ? -12.894 10.885 31.424 1.00 44.28 344 VAL A CA 1
ATOM 2756 C C . VAL A 1 344 ? -11.988 9.865 30.749 1.00 44.28 344 VAL A C 1
ATOM 2758 O O . VAL A 1 344 ? -11.620 10.023 29.587 1.00 44.28 344 VAL A O 1
ATOM 2761 N N . LEU A 1 345 ? -11.607 8.830 31.499 1.00 49.16 345 LEU A N 1
ATOM 2762 C CA . LEU A 1 345 ? -10.872 7.680 30.982 1.00 49.16 345 LEU A CA 1
ATOM 2763 C C . LEU A 1 345 ? -11.885 6.623 30.535 1.00 49.16 345 LEU A C 1
ATOM 2765 O O . LEU A 1 345 ? -12.598 6.055 31.359 1.00 49.16 345 LEU A O 1
ATOM 2769 N N . ARG A 1 346 ? -11.967 6.369 29.230 1.00 51.97 346 ARG A N 1
ATOM 2770 C CA . ARG A 1 346 ? -12.798 5.290 28.680 1.00 51.97 346 ARG A CA 1
ATOM 2771 C C . ARG A 1 346 ? -11.908 4.090 28.374 1.00 51.97 346 ARG A C 1
ATOM 2773 O O . ARG A 1 346 ? -11.030 4.202 27.522 1.00 51.97 346 ARG A O 1
ATOM 2780 N N . LEU A 1 347 ? -12.140 2.996 29.095 1.00 53.34 347 LEU A N 1
ATOM 2781 C CA . LEU A 1 347 ? -11.404 1.734 29.034 1.00 53.34 347 LEU A CA 1
ATOM 2782 C C . LEU A 1 347 ? -12.303 0.631 28.498 1.00 53.34 347 LEU A C 1
ATOM 2784 O O . LEU A 1 347 ? -13.473 0.573 28.869 1.00 53.34 347 LEU A O 1
ATOM 2788 N N . ILE A 1 348 ? -11.755 -0.243 27.659 1.00 52.25 348 ILE A N 1
ATOM 2789 C CA . ILE A 1 348 ? -12.508 -1.355 27.073 1.00 52.25 348 ILE A CA 1
ATOM 2790 C C . ILE A 1 348 ? -11.686 -2.617 27.167 1.00 52.25 348 ILE A C 1
ATOM 2792 O O . ILE A 1 348 ? -10.629 -2.701 26.554 1.00 52.25 348 ILE A O 1
ATOM 2796 N N . ALA A 1 349 ? -12.196 -3.576 27.923 1.00 50.31 349 ALA A N 1
ATOM 2797 C CA . ALA A 1 349 ? -11.699 -4.937 27.953 1.00 50.31 349 ALA A CA 1
ATOM 2798 C C . ALA A 1 349 ? -11.912 -5.604 26.586 1.00 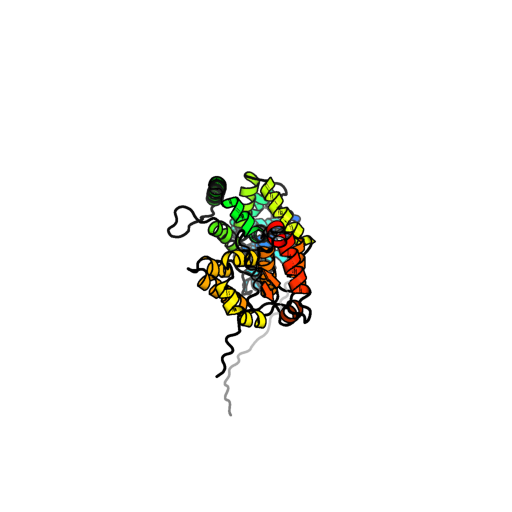50.31 349 ALA A C 1
ATOM 2800 O O . ALA A 1 349 ? -13.036 -5.679 26.097 1.00 50.31 349 ALA A O 1
ATOM 2801 N N . LEU A 1 350 ? -10.832 -6.092 25.981 1.00 41.84 350 LEU A N 1
ATOM 2802 C CA . LEU A 1 350 ? -10.844 -6.752 24.672 1.00 41.84 350 LEU A CA 1
ATOM 2803 C C . LEU A 1 350 ? -11.218 -8.240 24.761 1.00 41.84 350 LEU A C 1
ATOM 2805 O O . LEU A 1 350 ? -11.472 -8.872 23.742 1.00 41.84 350 LEU A O 1
ATOM 2809 N N . THR A 1 351 ? -11.262 -8.811 25.969 1.00 43.19 351 THR A N 1
ATOM 2810 C CA . THR A 1 351 ? -11.652 -10.206 26.214 1.00 43.19 351 THR A CA 1
ATOM 2811 C C . THR A 1 351 ? -12.505 -10.326 27.484 1.00 43.19 351 THR A C 1
ATOM 2813 O O . THR A 1 351 ? -12.456 -9.472 28.372 1.00 43.19 351 THR A O 1
ATOM 2816 N N . GLY A 1 352 ? -13.275 -11.412 27.618 1.00 39.09 352 GLY A N 1
ATOM 2817 C CA . GLY A 1 352 ? -14.011 -11.700 28.858 1.00 39.09 352 GLY A CA 1
ATOM 2818 C C . GLY A 1 352 ? -13.090 -11.874 30.076 1.00 39.09 352 GLY A C 1
ATOM 2819 O O . GLY A 1 352 ? -13.462 -11.526 31.197 1.00 39.09 352 GLY A O 1
ATOM 2820 N N . ASP A 1 353 ? -11.858 -12.334 29.855 1.00 45.19 353 ASP A N 1
ATOM 2821 C CA . ASP A 1 353 ? -10.833 -12.423 30.894 1.00 45.19 353 ASP A CA 1
ATOM 2822 C C . ASP A 1 353 ? -10.210 -11.056 31.202 1.00 45.19 353 ASP A C 1
ATOM 2824 O O . ASP A 1 353 ? -9.919 -10.773 32.360 1.00 45.19 353 ASP A O 1
ATOM 2828 N N . ALA A 1 354 ? -10.122 -10.154 30.219 1.00 46.62 354 ALA A N 1
ATOM 2829 C CA . ALA A 1 354 ? -9.754 -8.756 30.425 1.00 46.62 354 ALA A CA 1
ATOM 2830 C C . ALA A 1 354 ? -10.764 -8.036 31.327 1.00 46.62 354 ALA A C 1
ATOM 2832 O O . ALA A 1 354 ? -10.353 -7.297 32.217 1.00 46.62 354 ALA A O 1
ATOM 2833 N N . CYS A 1 355 ? -12.069 -8.305 31.174 1.00 45.31 355 CYS A N 1
ATOM 2834 C CA . CYS A 1 355 ? -13.102 -7.820 32.098 1.00 45.31 355 CYS A CA 1
ATOM 2835 C C . CYS A 1 355 ? -12.864 -8.338 33.522 1.00 45.31 355 CYS A C 1
ATOM 2837 O O . CYS A 1 355 ? -12.841 -7.550 34.464 1.00 45.31 355 CYS A O 1
ATOM 2839 N N . LYS A 1 356 ? -12.633 -9.646 33.691 1.00 46.84 356 LYS A N 1
ATOM 2840 C CA . LYS A 1 356 ? -12.364 -10.247 35.011 1.00 46.84 356 LYS A CA 1
ATOM 2841 C C . LYS A 1 356 ? -11.062 -9.749 35.640 1.00 46.84 356 LYS A C 1
ATOM 2843 O O . LYS A 1 356 ? -10.977 -9.647 36.856 1.00 46.84 356 LYS A O 1
ATOM 2848 N N . MET A 1 357 ? -10.051 -9.446 34.827 1.00 52.16 357 MET A N 1
ATOM 2849 C CA . MET A 1 357 ? -8.766 -8.909 35.278 1.00 52.16 357 MET A CA 1
ATOM 2850 C C . MET A 1 357 ? -8.855 -7.423 35.633 1.00 52.16 357 MET A C 1
ATOM 2852 O O . MET A 1 357 ? -8.264 -7.008 36.624 1.00 52.16 357 MET A O 1
ATOM 2856 N N . LEU A 1 358 ? -9.586 -6.619 34.855 1.00 48.94 358 LEU A N 1
ATOM 2857 C CA . LEU A 1 358 ? -9.865 -5.210 35.156 1.00 48.94 358 LEU A CA 1
ATOM 2858 C C . LEU A 1 358 ? -10.697 -5.068 36.432 1.00 48.94 358 LEU A C 1
ATOM 2860 O O . LEU A 1 358 ? -10.374 -4.240 37.281 1.00 48.94 358 LEU A O 1
ATOM 2864 N N . PHE A 1 359 ? -11.745 -5.879 36.563 1.00 50.22 359 PHE A N 1
ATOM 2865 C CA . PHE A 1 359 ? -12.693 -5.871 37.674 1.00 50.22 359 PHE A CA 1
ATOM 2866 C C . PHE A 1 359 ? -12.463 -7.049 38.629 1.00 50.22 359 PHE A C 1
ATOM 2868 O O . PHE A 1 359 ? -13.428 -7.653 39.096 1.00 50.22 359 PHE A O 1
ATOM 2875 N N . ASP A 1 360 ? -11.197 -7.391 38.910 1.00 55.88 360 ASP A N 1
ATOM 2876 C CA . ASP A 1 360 ? -10.882 -8.408 39.921 1.00 55.88 360 ASP A CA 1
ATOM 2877 C C . ASP A 1 360 ? -11.589 -8.080 41.254 1.00 55.88 360 ASP A C 1
ATOM 2879 O O . ASP A 1 360 ? -11.876 -6.914 41.532 1.00 55.88 360 ASP A O 1
ATOM 2883 N N . GLU A 1 361 ? -11.893 -9.085 42.087 1.00 47.84 361 GLU A N 1
ATOM 2884 C CA . GLU A 1 361 ? -12.697 -8.900 43.315 1.00 47.84 361 GLU A CA 1
ATOM 2885 C C . GLU A 1 361 ? -12.112 -7.866 44.298 1.00 47.84 361 GLU A C 1
ATOM 2887 O O . GLU A 1 361 ? -12.819 -7.360 45.168 1.00 47.84 361 GLU A O 1
ATOM 2892 N N . ASN A 1 362 ? -10.833 -7.510 44.148 1.00 52.78 362 ASN A N 1
ATOM 2893 C CA . ASN A 1 362 ? -10.146 -6.517 44.969 1.00 52.78 362 ASN A CA 1
ATOM 2894 C C . ASN A 1 362 ? -9.956 -5.165 44.252 1.00 52.78 362 ASN A C 1
ATOM 2896 O O . ASN A 1 362 ? -9.340 -4.253 44.812 1.00 52.78 362 ASN A O 1
ATOM 2900 N N . GLY A 1 363 ? -10.437 -5.033 43.011 1.00 47.78 363 GLY A N 1
ATOM 2901 C CA . GLY A 1 363 ? -10.261 -3.884 42.129 1.00 47.78 363 GLY A CA 1
ATOM 2902 C C . GLY A 1 363 ? -8.800 -3.488 41.918 1.00 47.78 363 GLY A C 1
ATOM 2903 O O . GLY A 1 363 ? -8.529 -2.322 41.622 1.00 47.78 363 GLY A O 1
ATOM 2904 N N . LYS A 1 364 ? -7.838 -4.400 42.123 1.00 57.84 364 LYS A N 1
ATOM 2905 C CA . LYS A 1 364 ? -6.419 -4.045 42.273 1.00 57.84 364 LYS A CA 1
ATOM 2906 C C . LYS A 1 364 ? -5.845 -3.497 40.973 1.00 57.84 364 LYS A C 1
ATOM 2908 O O . LYS A 1 364 ? -5.184 -2.462 41.003 1.00 57.84 364 LYS A O 1
ATOM 2913 N N . LYS A 1 365 ? -6.138 -4.137 39.838 1.00 58.53 365 LYS A N 1
ATOM 2914 C CA . LYS A 1 365 ? -5.680 -3.666 38.522 1.00 58.53 365 LYS A CA 1
ATOM 2915 C C . LYS A 1 365 ? -6.322 -2.349 38.099 1.00 58.53 365 LYS A C 1
ATOM 2917 O O . LYS A 1 365 ? -5.606 -1.437 37.699 1.00 58.53 365 LYS A O 1
ATOM 2922 N N . MET A 1 366 ? -7.641 -2.203 38.257 1.00 56.03 366 MET A N 1
ATOM 2923 C CA . MET A 1 366 ? -8.324 -0.926 38.009 1.00 56.03 366 MET A CA 1
ATOM 2924 C C . MET A 1 366 ? -7.749 0.190 38.888 1.00 56.03 366 MET A C 1
ATOM 2926 O O . MET A 1 366 ? -7.474 1.284 38.403 1.00 56.03 366 MET A O 1
ATOM 2930 N N . LYS A 1 367 ? -7.497 -0.095 40.171 1.00 53.56 367 LYS A N 1
ATOM 2931 C CA . LYS A 1 367 ? -6.854 0.836 41.098 1.00 53.56 367 LYS A CA 1
ATOM 2932 C C . LYS A 1 367 ? -5.451 1.214 40.630 1.00 53.56 367 LYS A C 1
ATOM 2934 O O . LYS A 1 367 ? -5.162 2.400 40.570 1.00 53.56 367 LYS A O 1
ATOM 2939 N N . THR A 1 368 ? -4.608 0.256 40.248 1.00 59.59 368 THR A N 1
ATOM 2940 C CA . THR A 1 368 ? -3.260 0.529 39.721 1.00 59.59 368 THR A CA 1
ATOM 2941 C C . THR A 1 368 ? -3.309 1.365 38.446 1.00 59.59 368 THR A C 1
ATOM 2943 O O . THR A 1 368 ? -2.549 2.322 38.318 1.00 59.59 368 THR A O 1
ATOM 2946 N N . LEU A 1 369 ? -4.229 1.075 37.530 1.00 60.25 369 LEU A N 1
ATOM 2947 C CA . LEU A 1 369 ? -4.374 1.798 36.271 1.00 60.25 369 LEU A CA 1
ATOM 2948 C C . LEU A 1 369 ? -4.880 3.236 36.492 1.00 60.25 369 LEU A C 1
ATOM 2950 O O . LEU A 1 369 ? -4.330 4.179 35.919 1.00 60.25 369 LEU A O 1
ATOM 2954 N N . ILE A 1 370 ? -5.842 3.427 37.402 1.00 55.53 370 ILE A N 1
ATOM 2955 C CA . ILE A 1 370 ? -6.309 4.745 37.854 1.00 55.53 370 ILE A CA 1
ATOM 2956 C C . ILE A 1 370 ? -5.191 5.501 38.592 1.00 55.53 370 ILE A C 1
ATOM 2958 O O . ILE A 1 370 ? -4.933 6.655 38.276 1.00 55.53 370 ILE A O 1
ATOM 2962 N N . GLU A 1 371 ? -4.480 4.879 39.535 1.00 55.44 371 GLU A N 1
ATOM 2963 C CA . GLU A 1 371 ? -3.367 5.495 40.276 1.00 55.44 371 GLU A CA 1
ATOM 2964 C C . GLU A 1 371 ? -2.213 5.903 39.356 1.00 55.44 371 GLU A C 1
ATOM 2966 O O . GLU A 1 371 ? -1.619 6.966 39.540 1.00 55.44 371 GLU A O 1
ATOM 2971 N N . THR A 1 372 ? -1.914 5.082 38.351 1.00 56.12 372 THR A N 1
ATOM 2972 C CA . THR A 1 372 ? -0.905 5.355 37.322 1.00 56.12 372 THR A CA 1
ATOM 2973 C C . THR A 1 372 ? -1.338 6.558 36.493 1.00 56.12 372 THR A C 1
ATOM 2975 O O . THR A 1 372 ? -0.610 7.544 36.404 1.00 56.12 372 THR A O 1
ATOM 2978 N N . PHE A 1 373 ? -2.571 6.550 35.985 1.00 55.94 373 PHE A N 1
ATOM 2979 C CA . PHE A 1 373 ? -3.141 7.680 35.258 1.00 55.94 373 PHE A CA 1
ATOM 2980 C C . PHE A 1 373 ? -3.120 8.986 36.081 1.00 55.94 373 PHE A C 1
ATOM 2982 O O . PHE A 1 373 ? -2.726 10.051 35.598 1.00 55.94 373 PHE A O 1
ATOM 2989 N N . LEU A 1 374 ? -3.510 8.914 37.353 1.00 52.59 374 LEU A N 1
ATOM 2990 C CA . LEU A 1 374 ? -3.585 10.049 38.272 1.00 52.59 374 LEU A CA 1
ATOM 2991 C C . LEU A 1 374 ? -2.205 10.583 38.680 1.00 52.59 374 LEU A C 1
ATOM 2993 O O . LEU A 1 374 ? -2.015 11.793 38.804 1.00 52.59 374 LEU A O 1
ATOM 2997 N N . ARG A 1 375 ? -1.206 9.705 38.827 1.00 54.34 375 ARG A N 1
ATOM 2998 C CA . ARG A 1 375 ? 0.188 10.093 39.091 1.00 54.34 375 ARG A CA 1
ATOM 2999 C C . ARG A 1 375 ? 0.769 10.943 37.960 1.00 54.34 375 ARG A C 1
ATOM 3001 O O . ARG A 1 375 ? 1.615 11.791 38.239 1.00 54.34 375 ARG A O 1
ATOM 3008 N N . PHE A 1 376 ? 0.320 10.726 36.724 1.00 54.00 376 PHE A N 1
ATOM 3009 C CA . PHE A 1 376 ? 0.908 11.331 35.527 1.00 54.00 376 PHE A CA 1
ATOM 3010 C C . PHE A 1 376 ? 0.091 12.467 34.908 1.00 54.00 376 PHE A C 1
ATOM 3012 O O . PHE A 1 376 ? 0.601 13.177 34.048 1.00 54.00 376 PHE A O 1
ATOM 3019 N N . SER A 1 377 ? -1.142 12.697 35.356 1.00 49.56 377 SER A N 1
ATOM 3020 C CA . SER A 1 377 ? -2.028 13.711 34.769 1.00 49.56 377 SER A CA 1
ATOM 3021 C C . SER A 1 377 ? -1.819 15.138 35.311 1.00 49.56 377 SER A C 1
ATOM 3023 O O . SER A 1 377 ? -2.609 16.022 35.009 1.00 49.56 377 SER A O 1
ATOM 3025 N N . ASN A 1 378 ? -0.750 15.411 36.074 1.00 50.28 378 ASN A N 1
ATOM 3026 C CA . ASN A 1 378 ? -0.489 16.699 36.752 1.00 50.28 378 ASN A CA 1
ATOM 3027 C C . ASN A 1 378 ? -1.584 17.158 37.740 1.00 50.28 378 ASN A C 1
ATOM 3029 O O . ASN A 1 378 ? -1.484 18.236 38.314 1.00 50.28 378 ASN A O 1
ATOM 3033 N N . ILE A 1 379 ? -2.584 16.320 38.021 1.00 52.25 379 ILE A N 1
ATOM 3034 C CA . ILE A 1 379 ? -3.740 16.643 38.880 1.00 52.25 379 ILE A CA 1
ATOM 3035 C C . ILE A 1 379 ? -3.520 16.216 40.340 1.00 52.25 379 ILE A C 1
ATOM 3037 O O . ILE A 1 379 ? -4.440 16.151 41.155 1.00 52.25 379 ILE A O 1
ATOM 3041 N N . LYS A 1 380 ? -2.262 15.913 40.680 1.00 50.47 380 LYS A N 1
ATOM 3042 C CA . LYS A 1 380 ? -1.840 15.374 41.975 1.00 50.47 380 LYS A CA 1
ATOM 3043 C C . LYS A 1 380 ? -2.136 16.347 43.122 1.00 50.47 380 LYS A C 1
ATOM 3045 O O . LYS A 1 380 ? -2.538 15.907 44.194 1.00 50.47 380 LYS A O 1
ATOM 3050 N N . GLU A 1 381 ? -1.994 17.654 42.893 1.00 48.47 381 GLU A N 1
ATOM 3051 C CA . GLU A 1 381 ? -2.320 18.676 43.898 1.00 48.47 381 GLU A CA 1
ATOM 3052 C C . GLU A 1 381 ? -3.825 18.790 44.172 1.00 48.47 381 GLU A C 1
ATOM 3054 O O . GLU A 1 381 ? -4.216 18.911 45.333 1.00 48.47 381 GLU A O 1
ATOM 3059 N N . ASP A 1 382 ? -4.680 18.694 43.150 1.00 47.78 382 ASP A N 1
ATOM 3060 C CA . ASP A 1 382 ? -6.136 18.784 43.333 1.00 47.78 382 ASP A CA 1
ATOM 3061 C C . ASP A 1 382 ? -6.737 17.486 43.891 1.00 47.78 382 ASP A C 1
ATOM 3063 O O . ASP A 1 382 ? -7.741 17.527 44.604 1.00 47.78 382 ASP A O 1
ATOM 3067 N N . MET A 1 383 ? -6.091 16.338 43.654 1.00 45.25 383 MET A N 1
ATOM 3068 C CA . MET A 1 383 ? -6.408 15.080 44.340 1.00 45.25 383 MET A CA 1
ATOM 3069 C C . MET A 1 383 ? -6.111 15.128 45.836 1.00 45.25 383 MET A C 1
ATOM 3071 O O . MET A 1 383 ? -6.952 14.718 46.631 1.00 45.25 383 MET A O 1
ATOM 3075 N N . ILE A 1 384 ? -4.924 15.612 46.225 1.00 47.56 384 ILE A N 1
ATOM 3076 C CA . ILE A 1 384 ? -4.524 15.712 47.640 1.00 47.56 384 ILE A CA 1
ATOM 3077 C C . ILE A 1 384 ? -5.473 16.651 48.397 1.00 47.56 384 ILE A C 1
ATOM 3079 O O . ILE A 1 384 ? -5.757 16.431 49.571 1.00 47.56 384 ILE A O 1
ATOM 3083 N N . LYS A 1 385 ? -6.017 17.661 47.709 1.00 47.16 385 LYS A N 1
ATOM 3084 C CA . LYS A 1 385 ? -7.025 18.588 48.240 1.00 47.16 385 LYS A CA 1
ATOM 3085 C C . LYS A 1 385 ? -8.460 18.032 48.231 1.00 47.16 385 LYS A C 1
ATOM 3087 O O . LYS A 1 385 ? -9.354 18.715 48.716 1.00 47.16 385 LYS A O 1
ATOM 3092 N N . GLY A 1 386 ? -8.697 16.822 47.710 1.00 43.22 386 GLY A N 1
ATOM 3093 C CA . GLY A 1 386 ? -10.019 16.181 47.686 1.00 43.22 386 GLY A CA 1
ATOM 3094 C C . GLY A 1 386 ? -10.988 16.721 46.626 1.00 43.22 386 GLY A C 1
ATOM 3095 O O . GLY A 1 386 ? -12.186 16.465 46.710 1.00 43.22 386 GLY A O 1
ATOM 3096 N N . ASN A 1 387 ? -10.495 17.447 45.617 1.00 40.84 387 ASN A N 1
ATOM 3097 C CA . ASN A 1 387 ? -11.330 18.140 44.627 1.00 40.84 387 ASN A CA 1
ATOM 3098 C C . ASN A 1 387 ? -11.685 17.285 43.400 1.00 40.84 387 ASN A C 1
ATOM 3100 O O . ASN A 1 387 ? -12.414 17.741 42.519 1.00 40.84 387 ASN A O 1
ATOM 3104 N N . ILE A 1 388 ? -11.180 16.051 43.317 1.00 43.72 388 ILE A N 1
ATOM 3105 C CA . ILE A 1 388 ? -11.429 15.154 42.185 1.00 43.72 388 ILE A CA 1
ATOM 3106 C C . ILE A 1 388 ? -12.322 14.000 42.618 1.00 43.72 388 ILE A C 1
ATOM 3108 O O . ILE A 1 388 ? -11.935 13.164 43.432 1.00 43.72 388 ILE A O 1
ATOM 3112 N N . LYS A 1 389 ? -13.499 13.915 41.996 1.00 44.53 389 LYS A N 1
ATOM 3113 C CA . LYS A 1 389 ? -14.389 12.757 42.083 1.00 44.53 389 LYS A CA 1
ATOM 3114 C C . LYS A 1 389 ? -14.187 11.879 40.849 1.00 44.53 389 LYS A C 1
ATOM 3116 O O . LYS A 1 389 ? -14.597 12.250 39.752 1.00 44.53 389 LYS A O 1
ATOM 3121 N N . VAL A 1 390 ? -13.575 10.709 41.024 1.00 43.66 390 VAL A N 1
ATOM 3122 C C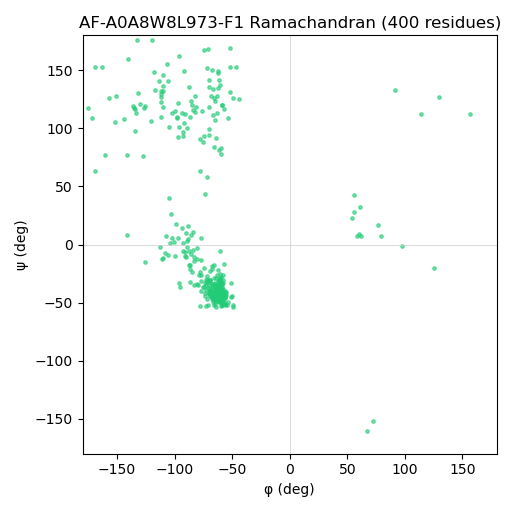A . VAL A 1 390 ? -13.485 9.693 39.964 1.00 43.66 390 VAL A CA 1
ATOM 3123 C C . VAL A 1 390 ? -14.802 8.927 39.934 1.00 43.66 390 VAL A C 1
ATOM 3125 O O . VAL A 1 390 ? -15.180 8.301 40.920 1.00 43.66 390 VAL A O 1
ATOM 3128 N N . THR A 1 391 ? -15.517 8.998 38.813 1.00 41.62 391 THR A N 1
ATOM 3129 C CA . THR A 1 391 ? -16.752 8.233 38.602 1.00 41.62 391 THR A CA 1
ATOM 3130 C C . THR A 1 391 ? -16.480 7.193 37.527 1.00 41.62 391 THR A C 1
ATOM 3132 O O . THR A 1 391 ? -16.285 7.545 36.366 1.00 41.62 391 THR A O 1
ATOM 3135 N N . VAL A 1 392 ? -16.439 5.917 37.909 1.00 43.00 392 VAL A N 1
ATOM 3136 C CA . VAL A 1 392 ? -16.355 4.804 36.957 1.00 43.00 392 VAL A CA 1
ATOM 3137 C C . VAL A 1 392 ? -17.780 4.460 36.552 1.00 43.00 392 VAL A C 1
ATOM 3139 O O . VAL A 1 392 ? -18.560 3.985 37.370 1.00 43.00 392 VAL A O 1
ATOM 3142 N N . SER A 1 393 ? -18.137 4.770 35.309 1.00 40.47 393 SER A N 1
ATOM 3143 C CA . SER A 1 393 ? -19.435 4.397 34.743 1.00 40.47 393 SER A CA 1
ATOM 3144 C C . SER A 1 393 ? -19.232 3.136 33.918 1.00 40.47 393 SER A C 1
ATOM 3146 O O . SER A 1 393 ? -18.579 3.186 32.876 1.00 40.47 393 SER A O 1
ATOM 3148 N N . VAL A 1 394 ? -19.749 2.011 34.403 1.00 43.62 394 VAL A N 1
ATOM 3149 C CA . VAL A 1 394 ? -19.893 0.806 33.587 1.00 43.62 394 VAL A CA 1
ATOM 3150 C C . VAL A 1 394 ? -21.216 0.976 32.845 1.00 43.62 394 VAL A C 1
ATOM 3152 O O . VAL A 1 394 ? -22.227 1.183 33.517 1.00 43.62 394 VAL A O 1
ATOM 3155 N N . PRO A 1 395 ? -21.240 0.996 31.501 1.00 39.69 395 PRO A N 1
ATOM 3156 C CA . PRO A 1 395 ? -22.507 0.992 30.791 1.00 39.69 395 PRO A CA 1
ATOM 3157 C C . PRO A 1 395 ? -23.258 -0.276 31.201 1.00 39.69 395 PRO A C 1
ATOM 3159 O O . PRO A 1 395 ? -22.732 -1.378 31.050 1.00 39.69 395 PRO A O 1
ATOM 3162 N N . GLU A 1 396 ? -24.445 -0.109 31.783 1.00 36.22 396 GLU A N 1
ATOM 3163 C CA . GLU A 1 396 ? -25.364 -1.226 31.961 1.00 36.22 396 GLU A CA 1
ATOM 3164 C C . GLU A 1 396 ? -25.633 -1.773 30.560 1.00 36.22 396 GLU A C 1
ATOM 3166 O O . GLU A 1 396 ? -26.062 -1.027 29.676 1.00 36.22 396 GLU A O 1
ATOM 3171 N N . GLU A 1 397 ? -25.310 -3.048 30.328 1.00 38.91 397 GLU A N 1
ATOM 3172 C CA . GLU A 1 397 ? -25.852 -3.746 29.172 1.00 38.91 397 GLU A CA 1
ATOM 3173 C C . GLU A 1 397 ? -27.361 -3.497 29.198 1.00 38.91 397 GLU A C 1
ATOM 3175 O O . GLU A 1 397 ? -28.013 -3.758 30.217 1.00 38.91 397 GLU A O 1
ATOM 3180 N N . GLU A 1 398 ? -27.919 -2.987 28.096 1.00 36.09 398 GLU A N 1
ATOM 3181 C CA . GLU A 1 398 ? -29.341 -3.147 27.821 1.00 36.09 398 GLU A CA 1
ATOM 3182 C C . GLU A 1 398 ? -29.577 -4.654 27.716 1.00 36.09 398 GLU A C 1
ATOM 3184 O O . GLU A 1 398 ? -29.582 -5.256 26.643 1.00 36.09 398 GLU A O 1
ATOM 3189 N N . THR A 1 399 ? -29.707 -5.291 28.875 1.00 32.84 399 THR A N 1
ATOM 3190 C CA . THR A 1 399 ? -30.217 -6.635 29.013 1.00 32.84 399 THR A CA 1
ATOM 3191 C C . THR A 1 399 ? -31.652 -6.536 28.540 1.00 32.84 399 THR A C 1
ATOM 3193 O O . THR A 1 399 ? -32.567 -6.183 29.285 1.00 32.84 399 THR A O 1
ATOM 3196 N N . GLY A 1 400 ? -31.832 -6.784 27.244 1.00 33.19 400 GLY A N 1
ATOM 3197 C CA . GLY A 1 400 ? -33.114 -7.027 26.616 1.00 33.19 400 GLY A CA 1
ATOM 3198 C C . GLY A 1 400 ? -33.748 -8.245 27.268 1.00 33.19 400 GLY A C 1
ATOM 3199 O O . GLY A 1 400 ? -33.721 -9.346 26.734 1.00 33.19 400 GLY A O 1
ATOM 3200 N N . SER A 1 401 ? -34.310 -8.050 28.456 1.00 32.41 401 SER A N 1
ATOM 3201 C CA . SER A 1 401 ? -35.317 -8.928 29.013 1.00 32.41 401 SER A CA 1
ATOM 3202 C C . SER A 1 401 ? -36.613 -8.633 28.273 1.00 32.41 401 SER A C 1
ATOM 3204 O O . SER A 1 401 ? -37.386 -7.771 28.700 1.00 32.41 401 SER A O 1
ATOM 3206 N N . LYS A 1 402 ? -36.818 -9.330 27.151 1.00 31.19 402 LYS A N 1
ATOM 3207 C CA . LYS A 1 402 ? -38.063 -10.033 26.806 1.00 31.19 402 LYS A CA 1
ATOM 3208 C C . LYS A 1 402 ? -37.949 -10.793 25.494 1.00 31.19 402 LYS A C 1
ATOM 3210 O O . LYS A 1 402 ? -37.567 -10.167 24.484 1.00 31.19 402 LYS A O 1
#

Sequence (402 aa):
MPTVKIGNNKQFSDSEIVSEQTDHLADSAEMDHLADGIQQDVFLTHDKLPHFEAVLLEEMEPTPVADILYCHAVLSFDEHDEINEMPYRREKAMKLFTKIRQQPDKITVFCHALEQSKCNKAVEYIRNSTSNGPLHSPAISAVKCVRFNFRKNLEYSKDCARKKKLLDYLEINGFRVTRTGELVPKESYIIKTGIRNGKPWCDCILECIKQTDIVFLKVLVGRLEKRRNKGREGVDLQFDVKMMKDMKDFLLEDLEPVSISHVLLEEEAFSVDDHDAVENTKGRRKKAEALCGILLRDGSELTMESFLYAINYEFSQLNINPDFHAEVLSSHVMVRSISLGSVVLRLIALTGDACKMLFDENGKKMKTLIETFLRFSNIKEDMIKGNIKVTVSVPEEETGSK

Solvent-accessible surface area (backbone atoms only — not comparable to full-atom values): 24054 Å² total; per-residue (Å²): 138,86,88,88,88,86,88,85,87,85,88,86,80,91,86,84,91,76,91,76,93,72,91,74,96,75,78,85,68,77,76,72,72,77,73,84,74,73,90,66,82,73,61,62,50,63,89,50,46,74,82,42,40,73,52,45,43,70,51,51,53,38,64,59,28,42,54,46,33,35,77,67,68,75,34,53,71,70,57,43,51,52,46,66,70,49,92,46,67,52,58,30,23,48,52,54,52,52,52,50,70,76,35,62,90,47,34,56,60,50,48,49,23,40,60,76,44,64,22,54,70,48,53,50,51,42,41,58,57,70,75,45,78,91,76,68,64,90,85,62,54,40,34,55,50,51,36,53,34,41,69,58,53,40,62,59,34,68,40,66,68,55,36,48,51,47,51,54,52,35,45,77,71,72,44,82,90,81,52,96,90,53,97,68,77,54,52,66,56,57,54,47,52,20,56,74,64,29,53,71,41,22,43,52,54,50,50,47,37,42,77,75,38,50,69,59,44,52,51,52,52,49,52,52,51,51,41,70,75,65,50,71,87,78,72,99,65,95,62,52,67,65,57,50,59,76,41,36,70,58,44,37,74,68,52,64,39,57,68,38,38,50,43,22,34,34,69,66,58,31,52,71,66,59,35,46,55,26,63,72,40,78,55,67,48,55,13,18,47,42,45,51,50,51,51,64,69,66,60,41,67,68,42,39,54,37,49,52,49,24,54,50,50,62,54,68,68,46,99,61,61,67,71,57,53,52,54,32,57,77,44,42,40,48,82,75,54,84,47,95,93,55,89,56,81,44,74,41,55,77,40,78,64,20,43,50,52,40,60,31,100,78,37,56,51,43,48,51,54,50,50,53,52,45,72,69,63,79,47,54,67,46,49,76,70,66,74,65,83,87,79,88,78,76,81,75,74,84,73,79,85,122

pLDDT: mean 70.85, std 22.1, range [24.62, 96.88]